Protein AF-A0A2Z6ML44-F1 (afdb_monomer)

Radius of gyration: 29.78 Å; Cα contacts (8 Å, |Δi|>4): 647; chains: 1; bounding box: 67×57×85 Å

InterPro domains:
  IPR026960 Reverse transcriptase zinc-binding domain [PF13966] (353-441)

Sequence (546 aa):
MPRPTVEELHFPSLSFAEGGSLVKSFSVVEVKAAIWDCDSYKSPGPDGVNFGFLKEFWEEMQVDIMRFITEFHMNGKLSKGINSTFITLIPISLVGSLYKILAKVLPNRLQLVIGSVISETQTTFVKNRQILDGILIANARKWISESVCTTTASVLVNGSPTEEFPMERGLRQDDPISPFMFLLAAEGLNVMMRAMVQANLYTEYNIGSENSTIVSHLQFADDTILLVVKSWANVHALRGVLSLFEKVYGLKVNFHKSMLVGVNISVSWLTEAAFVLGFQVGKVPFMYLGLPIGGDPCRLAFWEPIVSSIPTRFSRWKNCLFSFGGRLILLKSVLTSLPVYALSFFKAPSGGYSVRDAYSRLTALADGTTTGVPDLIWHKQVPLKVSVLAWRLLRNRLLTKDNLVARNIILPDASFCVGGCGEPKTVNHLFLSCPAFAPLWLLVCSWLHINAVASEVLQVHFTQFVACLGGSRTRGSFLQLFWLCCTSVIWHERNNRVFKAEGTTMQQMLEKVKLCMYWWMKAHYVHLGIHTHRWWSSPLVCLGID

pLDDT: mean 76.46, std 12.89, range [31.53, 95.12]

Organism: Trifolium subterraneum (NCBI:txid3900)

Solvent-accessible surface area (backbone atoms only — not comparable to full-atom values): 31861 Å² total; per-residue (Å²): 130,83,69,65,82,66,85,89,57,85,71,53,68,66,52,74,68,61,46,52,61,70,61,52,83,87,48,74,67,57,53,51,49,43,49,68,75,42,65,39,83,48,79,40,16,81,74,67,44,37,44,41,58,54,64,73,47,31,87,76,44,48,63,60,54,50,48,53,53,49,50,29,66,76,68,39,55,79,64,90,70,48,55,32,26,35,30,39,96,62,75,46,38,28,48,15,50,74,45,50,47,51,34,38,42,54,39,60,51,46,45,72,54,23,66,76,20,45,46,94,42,37,33,60,97,38,70,100,30,86,37,32,26,36,40,74,56,77,72,49,38,58,48,54,48,39,68,54,70,65,24,30,39,16,46,37,61,94,83,42,70,50,78,74,44,76,58,90,70,88,69,56,40,87,41,66,44,33,64,58,58,48,51,49,58,52,37,54,52,53,49,52,52,53,51,34,38,77,70,68,51,39,65,64,30,75,44,67,92,87,69,67,49,77,41,49,54,42,28,47,74,87,58,65,50,76,44,74,47,97,44,72,58,35,52,52,42,52,42,47,52,54,58,48,47,30,55,53,74,68,54,78,84,58,44,91,76,39,60,42,69,72,80,98,57,60,68,67,61,48,47,55,54,13,57,73,60,49,30,40,76,47,61,82,55,41,79,54,100,88,42,65,46,85,49,60,54,70,40,62,78,53,48,43,68,61,60,56,49,49,60,59,52,46,59,62,48,70,77,45,95,61,52,73,67,55,50,51,49,49,41,68,69,62,56,47,55,58,58,52,61,52,52,75,79,38,73,75,43,96,85,70,78,52,76,67,59,64,51,55,63,53,67,79,65,69,86,75,92,84,82,75,69,88,67,70,54,74,46,92,66,51,62,65,72,44,36,54,47,51,56,32,50,76,65,76,63,51,90,39,55,53,58,29,37,80,63,74,74,47,69,71,91,69,37,57,30,93,65,72,72,71,47,71,34,41,72,40,39,59,66,52,66,29,85,74,44,25,60,54,58,58,53,51,27,60,57,67,74,47,90,74,84,86,49,77,46,62,68,57,30,51,55,46,57,31,48,63,82,60,71,67,73,64,54,33,57,54,35,38,51,52,55,48,42,49,53,47,50,54,52,50,50,56,44,34,45,71,76,66,70,45,80,79,53,72,66,57,52,50,51,51,41,56,49,51,53,49,52,38,48,42,77,75,35,84,74,72,66,92,50,71,70,47,47,78,64,37,53,46,67,74,69,76,50,127

Foldseek 3Di:
DDFDDCPPFDFDDDDPVLLVQLLDQDDLVLLVVLLVPDDQPPQAWPVRHGSVVCNVCVVVCSVVLSVQSRCCSVPVADDPPQQEWEQEPPRATRHHPSLLSVLSSNVVSQLVQQQRTFDQFEADDHPPDRGDGGDDNPSCCSNVCNSFQVHKYFYQDVNDTADIDGDPDDDHHPRSVRLVVLSVLVSLLVSLQVVCVVVVQFDFDWDDDPDTDTDQKHHYRPQIDGGHDPDPSNLVSLLVSQVSSCSNSVDHDPQVPAEQEDDPDDPVSRVVSCVSNSHHHDYAQDDDPLATPPDDQADLVRCVSLVVVLVVVVVVCVVPPDDPVRVVVCCVPPSVVSVVVHVVPGDHHDPNDDPVVVVVVVVVPPDDDDDDQLVLLPAPLDDVSLSVLVNCLLVQNDVQVVNCVVVVNDDPVVQADLLNPRDGTGSLCLDDPPPSQNVLVVVVCVLQVFDFDGDSRPSVNLVRQLCRVHDDPVSSSVSSLLVSLSSVLSVVQSCCCVRVVDHDDSVVSNVSSLVVSLVSVCVPDVPLDDDPPCSSRHVCVSPVND

Nearest PDB structures (foldseek):
  8uw3-assembly1_A  TM=5.875E-01  e=1.210E-14  Homo sapiens
  8c8j-assembly1_A  TM=5.781E-01  e=9.036E-15  Homo sapiens
  8sxu-assembly1_A  TM=6.053E-01  e=1.621E-14  Homo sapiens
  8gh6-assembly1_A  TM=4.896E-01  e=9.217E-09  Bombyx mori
  8ibz-assembly1_C  TM=4.446E-01  e=3.076E-07  Bombyx mori

Secondary structure (DSSP, 8-state):
-PPPP-TTS------HHHHHHHTSPPPHHHHHHHHHTS-TTPPP-TT---HHHHHHTHHHHHHHHHHHHHHHHHH--PPTTTTEEEE-SS-BEEE-HHHHHHHHHHHHHHHHHGGGSS-TTB-SS-TT-SS------TTTHHHHHHHHHT-EEEEEETTEE---EE--SS--BT-TTHHHHHHHHHHHHHHHHHHHHHTTSS-PEEE-SSS-EEESEEEETTEEEE---S-HHHHHHHHHHHHHHHHHH-----TTT-EE--SS--HHHHHHHHHHHT-EE--SSEEETTEEESS-TTSHHHHHHHHHHHHHHHHHHHTS---HHHHHHHIIIIISHHHHHHHTT----TTS--HHHHHHHHHTT------SGGGTT--TTS-HHHHHHHHHHHTT-S--HHHHHTTTSS-GGG-B-TTSS-SB--HHIIIII-TTTTHHHHHHHHHTT------SSHHHHHHHHHHTT-SSHHHHHHHHHHHHHHHHHHHHHHHHHHHT-----HHHHHHHHHHHHHHHHHTT-TT--S-HHHHHH-TTGGGT--

Mean predicted aligned error: 16.2 Å

Structure (mmCIF, N/CA/C/O backbone):
data_AF-A0A2Z6ML44-F1
#
_entry.id   AF-A0A2Z6ML44-F1
#
loop_
_atom_site.group_PDB
_atom_site.id
_atom_site.type_symbol
_atom_site.label_atom_id
_atom_site.label_alt_id
_atom_site.label_comp_id
_atom_site.label_asym_id
_atom_site.label_entity_id
_atom_site.label_seq_id
_atom_site.pdbx_PDB_ins_code
_atom_site.Cartn_x
_atom_site.Cartn_y
_atom_site.Cartn_z
_atom_site.occupancy
_atom_site.B_iso_or_equiv
_atom_site.auth_seq_id
_atom_site.auth_comp_id
_atom_site.auth_asym_id
_atom_site.auth_atom_id
_atom_site.pdbx_PDB_model_num
ATOM 1 N N . MET A 1 1 ? -7.557 16.368 -26.517 1.00 46.31 1 MET A N 1
ATOM 2 C CA . MET A 1 1 ? -7.215 15.250 -27.426 1.00 46.31 1 MET A CA 1
ATOM 3 C C . MET A 1 1 ? -7.662 13.947 -26.783 1.00 46.31 1 MET A C 1
ATOM 5 O O . MET A 1 1 ? -7.615 13.887 -25.555 1.00 46.31 1 MET A O 1
ATOM 9 N N . PRO A 1 2 ? -8.105 12.946 -27.562 1.00 64.62 2 PRO A N 1
ATOM 10 C CA . PRO A 1 2 ? -8.351 11.602 -27.045 1.00 64.62 2 PRO A CA 1
ATOM 11 C C . PRO A 1 2 ? -7.059 10.977 -26.494 1.00 64.62 2 PRO A C 1
ATOM 13 O O . PRO A 1 2 ? -5.951 11.384 -26.851 1.00 64.62 2 PRO A O 1
ATOM 16 N N . ARG A 1 3 ? -7.212 10.000 -25.597 1.00 71.19 3 ARG A N 1
ATOM 17 C CA . ARG A 1 3 ? -6.108 9.190 -25.068 1.00 71.19 3 ARG A CA 1
ATOM 18 C C . ARG A 1 3 ? -5.586 8.260 -26.181 1.00 71.19 3 ARG A C 1
ATOM 20 O O . ARG A 1 3 ? -6.428 7.686 -26.870 1.00 71.19 3 ARG A O 1
ATOM 27 N N . PRO A 1 4 ? -4.261 8.094 -26.371 1.00 75.81 4 PRO A N 1
ATOM 28 C CA . PRO A 1 4 ? -3.739 7.157 -27.367 1.00 75.81 4 PRO A CA 1
ATOM 29 C C . PRO A 1 4 ? -4.141 5.716 -27.025 1.00 75.81 4 PRO A C 1
ATOM 31 O O . PRO A 1 4 ? -4.190 5.354 -25.846 1.00 75.81 4 PRO A O 1
ATOM 34 N N . THR A 1 5 ? -4.435 4.909 -28.042 1.00 71.94 5 THR A N 1
ATOM 35 C CA . THR A 1 5 ? -4.767 3.486 -27.899 1.00 71.94 5 THR A CA 1
ATOM 36 C C . THR A 1 5 ? -3.505 2.620 -27.826 1.00 71.94 5 THR A C 1
ATOM 38 O O . THR A 1 5 ? -2.404 3.065 -28.143 1.00 71.94 5 THR A O 1
ATOM 41 N N . VAL A 1 6 ? -3.668 1.377 -27.365 1.00 71.88 6 VAL A N 1
ATOM 42 C CA . VAL A 1 6 ? -2.603 0.354 -27.260 1.00 71.88 6 VAL A CA 1
ATOM 43 C C . VAL A 1 6 ? -2.939 -0.904 -28.067 1.00 71.88 6 VAL A C 1
ATOM 45 O O . VAL A 1 6 ? -2.425 -1.979 -27.793 1.00 71.88 6 VAL A O 1
ATOM 48 N N . GLU A 1 7 ? -3.843 -0.781 -29.038 1.00 67.38 7 GLU A N 1
ATOM 49 C CA . GLU A 1 7 ? -4.417 -1.911 -29.786 1.00 67.38 7 GLU A CA 1
ATOM 50 C C . GLU A 1 7 ? -3.404 -2.584 -30.728 1.00 67.38 7 GLU A C 1
ATOM 52 O O . GLU A 1 7 ? -3.534 -3.768 -31.017 1.00 67.38 7 GLU A O 1
ATOM 57 N N . GLU A 1 8 ? -2.361 -1.857 -31.138 1.00 71.25 8 GLU A N 1
ATOM 58 C CA . GLU A 1 8 ? -1.245 -2.362 -31.953 1.00 71.25 8 GLU A CA 1
ATOM 59 C C . GLU A 1 8 ? -0.110 -2.989 -31.113 1.00 71.25 8 GLU A C 1
ATOM 61 O O . GLU A 1 8 ? 0.879 -3.469 -31.664 1.00 71.25 8 GLU A O 1
ATOM 66 N N . LEU A 1 9 ? -0.217 -2.990 -29.776 1.00 75.62 9 LEU A N 1
ATOM 67 C CA . LEU A 1 9 ? 0.782 -3.593 -28.890 1.00 75.62 9 LEU A CA 1
ATOM 68 C C . LEU A 1 9 ? 0.409 -5.040 -28.539 1.00 75.62 9 LEU A C 1
ATOM 70 O O . LEU A 1 9 ? -0.684 -5.322 -28.047 1.00 75.62 9 LEU A O 1
ATOM 74 N N . HIS A 1 10 ? 1.352 -5.963 -28.729 1.00 73.56 10 HIS A N 1
ATOM 75 C CA . HIS A 1 10 ? 1.170 -7.371 -28.379 1.00 73.56 10 HIS A CA 1
ATOM 76 C C . HIS A 1 10 ? 1.369 -7.611 -26.875 1.00 73.56 10 HIS A C 1
ATOM 78 O O . HIS A 1 10 ? 2.494 -7.637 -26.377 1.00 73.56 10 HIS A O 1
ATOM 84 N N . PHE A 1 11 ? 0.264 -7.840 -26.165 1.00 74.06 11 PHE A N 1
ATOM 85 C CA . PHE A 1 11 ? 0.265 -8.299 -24.775 1.00 74.06 11 PHE A CA 1
ATOM 86 C C . PHE A 1 11 ? 0.219 -9.838 -24.704 1.00 74.06 11 PHE A C 1
ATOM 88 O O . PHE A 1 11 ? -0.464 -10.461 -25.525 1.00 74.06 11 PHE A O 1
ATOM 95 N N . PRO A 1 12 ? 0.880 -10.468 -23.714 1.00 69.06 12 PRO A N 1
ATOM 96 C CA . PRO A 1 12 ? 0.622 -11.861 -23.351 1.00 69.06 12 PRO A CA 1
ATOM 97 C C . PRO A 1 12 ? -0.865 -12.097 -23.026 1.00 69.06 12 PRO A C 1
ATOM 99 O O . PRO A 1 12 ? -1.583 -11.171 -22.650 1.00 69.06 12 PRO A O 1
ATOM 102 N N . SER A 1 13 ? -1.352 -13.334 -23.170 1.00 70.19 13 SER A N 1
ATOM 103 C CA . SER A 1 13 ? -2.768 -13.660 -22.938 1.00 70.19 13 SER A CA 1
ATOM 104 C C . SER A 1 13 ? -2.953 -15.023 -22.274 1.00 70.19 13 SER A C 1
ATOM 106 O O . SER A 1 13 ? -2.229 -15.968 -22.576 1.00 70.19 13 SER A O 1
ATOM 108 N N . LEU A 1 14 ? -3.932 -15.113 -21.366 1.00 71.06 14 LEU A N 1
ATOM 109 C CA . LEU A 1 14 ? -4.300 -16.367 -20.704 1.00 71.06 14 LEU A CA 1
ATOM 110 C C . LEU A 1 14 ? -4.886 -17.374 -21.695 1.00 71.06 14 LEU A C 1
ATOM 112 O O . LEU A 1 14 ? -5.667 -17.009 -22.578 1.00 71.06 14 LEU A O 1
ATOM 116 N N . SER A 1 15 ? -4.629 -18.660 -21.460 1.00 78.56 15 SER A N 1
ATOM 117 C CA . SER A 1 15 ? -5.375 -19.727 -22.122 1.00 78.56 15 SER A CA 1
ATOM 118 C C . SER A 1 15 ? -6.857 -19.715 -21.718 1.00 78.56 15 SER A C 1
ATOM 120 O O . SER A 1 15 ? -7.248 -19.240 -20.646 1.00 78.56 15 SER A O 1
ATOM 122 N N . PHE A 1 16 ? -7.707 -20.320 -22.552 1.00 76.19 16 PHE A N 1
ATOM 123 C CA . PHE A 1 16 ? -9.136 -20.475 -22.258 1.00 76.19 16 PHE A CA 1
ATOM 124 C C . PHE A 1 16 ? -9.394 -21.213 -20.928 1.00 76.19 16 PHE A C 1
ATOM 126 O O . PHE A 1 16 ? -10.329 -20.876 -20.200 1.00 76.19 16 PHE A O 1
ATOM 133 N N . ALA A 1 17 ? -8.543 -22.183 -20.574 1.00 79.81 17 ALA A N 1
ATOM 134 C CA . ALA A 1 17 ? -8.653 -22.946 -19.332 1.00 79.81 17 ALA A CA 1
ATOM 135 C C . ALA A 1 17 ? -8.329 -22.094 -18.089 1.00 79.81 17 ALA A C 1
ATOM 137 O O . ALA A 1 17 ? -9.082 -22.114 -17.110 1.00 79.81 17 ALA A O 1
ATOM 138 N N . GLU A 1 18 ? -7.254 -21.301 -18.139 1.00 78.06 18 GLU A N 1
ATOM 139 C CA . GLU A 1 18 ? -6.884 -20.360 -17.073 1.00 78.06 18 GLU A CA 1
ATOM 140 C C . GLU A 1 18 ? -7.950 -19.277 -16.906 1.00 78.06 18 GLU A C 1
ATOM 142 O O . GLU A 1 18 ? -8.438 -19.055 -15.795 1.00 78.06 18 GLU A O 1
ATOM 147 N N . GLY A 1 19 ? -8.400 -18.676 -18.012 1.00 76.00 19 GLY A N 1
ATOM 148 C CA . GLY A 1 19 ? -9.502 -17.719 -18.007 1.00 76.00 19 GLY A CA 1
ATOM 149 C C . GLY A 1 19 ? -10.785 -18.313 -17.421 1.00 76.00 19 GLY A C 1
ATOM 150 O O . GLY A 1 19 ? -11.456 -17.658 -16.621 1.00 76.00 19 GLY A O 1
ATOM 151 N N . GLY A 1 20 ? -11.133 -19.552 -17.776 1.00 79.31 20 GLY A N 1
ATOM 152 C CA . GLY A 1 20 ? -12.296 -20.255 -17.231 1.00 79.31 20 GLY A CA 1
ATOM 153 C C . GLY A 1 20 ? -12.182 -20.537 -15.729 1.00 79.31 20 GLY A C 1
ATOM 154 O O . GLY A 1 20 ? -13.188 -20.518 -15.020 1.00 79.31 20 GLY A O 1
ATOM 155 N N . SER A 1 21 ? -10.965 -20.740 -15.211 1.00 81.62 21 SER A N 1
ATOM 156 C CA . SER A 1 21 ? -10.732 -20.957 -13.777 1.00 81.62 21 SER A CA 1
ATOM 157 C C . SER A 1 21 ? -11.108 -19.741 -12.920 1.00 81.62 21 SER A C 1
ATOM 159 O O . SER A 1 21 ? -11.687 -19.914 -11.846 1.00 81.62 21 SER A O 1
ATOM 161 N N . LEU A 1 22 ? -10.880 -18.521 -13.426 1.00 78.31 22 LEU A N 1
ATOM 162 C CA . LEU A 1 22 ? -11.156 -17.272 -12.709 1.00 78.31 22 LEU A CA 1
ATOM 163 C C . LEU A 1 22 ? -12.649 -17.042 -12.430 1.00 78.31 22 LEU A C 1
ATOM 165 O O . LEU A 1 22 ? -12.978 -16.420 -11.420 1.00 78.31 22 LEU A O 1
ATOM 169 N N . VAL A 1 23 ? -13.543 -17.540 -13.295 1.00 83.25 23 VAL A N 1
ATOM 170 C CA . VAL A 1 23 ? -14.998 -17.257 -13.255 1.00 83.25 23 VAL A CA 1
ATOM 171 C C . VAL A 1 23 ? -15.809 -18.349 -12.551 1.00 83.25 23 VAL A C 1
ATOM 173 O O . VAL A 1 23 ? -17.017 -18.202 -12.381 1.00 83.25 23 VAL A O 1
ATOM 176 N N . LYS A 1 24 ? -15.185 -19.446 -12.102 1.00 87.44 24 LYS A N 1
ATOM 177 C CA . LYS A 1 24 ? -15.887 -20.516 -11.365 1.00 87.44 24 LYS A CA 1
ATOM 178 C C . LYS A 1 24 ? -16.628 -19.955 -10.144 1.00 87.44 24 LYS A C 1
ATOM 180 O O . LYS A 1 24 ? -16.192 -18.966 -9.563 1.00 87.44 24 LYS A O 1
ATOM 185 N N . SER A 1 25 ? -17.725 -20.568 -9.712 1.00 89.94 25 SER A N 1
ATOM 186 C CA . SER A 1 25 ? -18.381 -20.165 -8.459 1.00 89.94 25 SER A CA 1
ATOM 187 C C . SER A 1 25 ? -17.394 -20.224 -7.283 1.00 89.94 25 SER A C 1
ATOM 189 O O . SER A 1 25 ? -16.480 -21.052 -7.273 1.00 89.94 25 SER A O 1
ATOM 191 N N . PHE A 1 26 ? -17.522 -19.312 -6.320 1.00 91.81 26 PHE A N 1
ATOM 192 C CA . PHE A 1 26 ? -16.652 -19.288 -5.140 1.00 91.81 26 PHE A CA 1
ATOM 193 C C . PHE A 1 26 ? -17.007 -20.431 -4.190 1.00 91.81 26 PHE A C 1
ATOM 195 O O . PHE A 1 26 ? -18.183 -20.696 -3.946 1.00 91.81 26 PHE A O 1
ATOM 202 N N . SER A 1 27 ? -15.995 -21.115 -3.652 1.00 93.69 27 SER A N 1
ATOM 203 C CA . SER A 1 27 ? -16.214 -22.205 -2.693 1.00 93.69 27 SER A CA 1
ATOM 204 C C . SER A 1 27 ? -16.101 -21.719 -1.247 1.00 93.69 27 SER A C 1
ATOM 206 O O . SER A 1 27 ? -15.325 -20.813 -0.947 1.00 93.69 27 SER A O 1
ATOM 208 N N . VAL A 1 28 ? -16.819 -22.370 -0.327 1.00 93.94 28 VAL A N 1
ATOM 209 C CA . VAL A 1 28 ? -16.732 -22.073 1.117 1.00 93.94 28 VAL A CA 1
ATOM 210 C C . VAL A 1 28 ? -15.289 -22.199 1.620 1.00 93.94 28 VAL A C 1
ATOM 212 O O . VAL A 1 28 ? -14.821 -21.360 2.383 1.00 93.94 28 VAL A O 1
ATOM 215 N N . VAL A 1 29 ? -14.555 -23.208 1.136 1.00 93.75 29 VAL A N 1
ATOM 216 C CA . VAL A 1 29 ? -13.147 -23.463 1.490 1.00 93.75 29 VAL A CA 1
ATOM 217 C C . VAL A 1 29 ? -12.237 -22.316 1.041 1.00 93.75 29 VAL A C 1
ATOM 219 O O . VAL A 1 29 ? -11.403 -21.854 1.814 1.00 93.75 29 VAL A O 1
ATOM 222 N N . GLU A 1 30 ? -12.419 -21.824 -0.185 1.00 93.31 30 GLU A N 1
ATOM 223 C CA . GLU A 1 30 ? -11.669 -20.691 -0.740 1.00 93.31 30 GLU A CA 1
ATOM 224 C C . GLU A 1 30 ? -11.904 -19.398 0.057 1.00 93.31 30 GLU A C 1
ATOM 226 O O . GLU A 1 30 ? -10.954 -18.694 0.409 1.00 93.31 30 GLU A O 1
ATOM 231 N N . VAL A 1 31 ? -13.167 -19.107 0.382 1.00 93.81 31 VAL A N 1
ATOM 232 C CA . VAL A 1 31 ? -13.557 -17.920 1.156 1.00 93.81 31 VAL A CA 1
ATOM 233 C C . VAL A 1 31 ? -13.043 -18.009 2.598 1.00 93.81 31 VAL A C 1
ATOM 235 O O . VAL A 1 31 ? -12.459 -17.046 3.101 1.00 93.81 31 VAL A O 1
ATOM 238 N N . LYS A 1 32 ? -13.168 -19.178 3.244 1.00 93.94 32 LYS A N 1
ATOM 239 C CA . LYS A 1 32 ? -12.626 -19.431 4.590 1.00 93.94 32 LYS A CA 1
ATOM 240 C C . LYS A 1 32 ? -11.101 -19.280 4.604 1.00 93.94 32 LYS A C 1
ATOM 242 O O . LYS A 1 32 ? -10.566 -18.603 5.477 1.00 93.94 32 LYS A O 1
ATOM 247 N N . ALA A 1 33 ? -10.394 -19.807 3.602 1.00 92.56 33 ALA A N 1
ATOM 248 C CA . ALA A 1 33 ? -8.944 -19.640 3.476 1.00 92.56 33 ALA A CA 1
ATOM 249 C C . ALA A 1 33 ? -8.531 -18.161 3.336 1.00 92.56 33 ALA A C 1
ATOM 251 O O . ALA A 1 33 ? -7.593 -17.722 4.002 1.00 92.56 33 ALA A O 1
ATOM 252 N N . ALA A 1 34 ? -9.258 -17.371 2.537 1.00 90.12 34 ALA A N 1
ATOM 253 C CA . ALA A 1 34 ? -9.015 -15.935 2.395 1.00 90.12 34 ALA A CA 1
ATOM 254 C C . ALA A 1 34 ? -9.186 -15.160 3.717 1.00 90.12 34 ALA A C 1
ATOM 256 O O . ALA A 1 34 ? -8.399 -14.258 3.996 1.00 90.12 34 ALA A O 1
ATOM 257 N N . ILE A 1 35 ? -10.167 -15.535 4.546 1.00 91.25 35 ILE A N 1
ATOM 258 C CA . ILE A 1 35 ? -10.383 -14.965 5.887 1.00 91.25 35 ILE A CA 1
ATOM 259 C C . ILE A 1 35 ? -9.273 -15.382 6.857 1.00 91.25 35 ILE A C 1
ATOM 261 O O . ILE A 1 35 ? -8.778 -14.551 7.621 1.00 91.25 35 ILE A O 1
ATOM 265 N N . TRP A 1 36 ? -8.855 -16.651 6.837 1.00 92.44 36 TRP A N 1
ATOM 266 C CA . TRP A 1 36 ? -7.823 -17.160 7.744 1.00 92.44 36 TRP A CA 1
ATOM 267 C C . TRP A 1 36 ? -6.435 -16.560 7.478 1.00 92.44 36 TRP A C 1
ATOM 269 O O . TRP A 1 36 ? -5.737 -16.249 8.446 1.00 92.44 36 TRP A O 1
ATOM 279 N N . ASP A 1 37 ? -6.092 -16.306 6.210 1.00 87.69 37 ASP A N 1
ATOM 280 C CA . ASP A 1 37 ? -4.857 -15.631 5.768 1.00 87.69 37 ASP A CA 1
ATOM 281 C C . ASP A 1 37 ? -4.784 -14.140 6.176 1.00 87.69 37 ASP A C 1
ATOM 283 O O . ASP A 1 37 ? -3.717 -13.526 6.195 1.00 87.69 37 ASP A O 1
ATOM 287 N N . CYS A 1 38 ? -5.911 -13.521 6.542 1.00 84.75 38 CYS A N 1
ATOM 288 C CA . CYS A 1 38 ? -5.929 -12.158 7.066 1.00 84.75 38 CYS A CA 1
ATOM 289 C C . CYS A 1 38 ? -5.607 -12.114 8.569 1.00 84.75 38 CYS A C 1
ATOM 291 O O . CYS A 1 38 ? -6.207 -12.833 9.362 1.00 84.75 38 CYS A O 1
ATOM 293 N N . ASP A 1 39 ? -4.721 -11.207 8.995 1.00 84.62 39 ASP A N 1
ATOM 294 C CA . ASP A 1 39 ? -4.490 -10.930 10.423 1.00 84.62 39 ASP A CA 1
ATOM 295 C C . ASP A 1 39 ? -5.796 -10.487 11.117 1.00 84.62 39 ASP A C 1
ATOM 297 O O . ASP A 1 39 ? -6.490 -9.566 10.668 1.00 84.62 39 ASP A O 1
ATOM 301 N N . SER A 1 40 ? -6.118 -11.173 12.217 1.00 85.12 40 SER A N 1
ATOM 302 C CA . SER A 1 40 ? -7.332 -11.006 13.017 1.00 85.12 40 SER A CA 1
ATOM 303 C C . SER A 1 40 ? -7.509 -9.589 13.582 1.00 85.12 40 SER A C 1
ATOM 305 O O . SER A 1 40 ? -8.640 -9.126 13.727 1.00 85.12 40 SER A O 1
ATOM 307 N N . TYR A 1 41 ? -6.412 -8.882 13.867 1.00 81.06 41 TYR A N 1
ATOM 308 C CA . TYR A 1 41 ? -6.408 -7.578 14.539 1.00 81.06 41 TYR A CA 1
ATOM 309 C C . TYR A 1 41 ? -6.262 -6.387 13.580 1.00 81.06 41 TYR A C 1
ATOM 311 O O . TYR A 1 41 ? -6.043 -5.257 14.025 1.00 81.06 41 TYR A O 1
ATOM 319 N N . LYS A 1 42 ? -6.408 -6.599 12.262 1.00 76.94 42 LYS A N 1
ATOM 320 C CA . LYS A 1 42 ? -6.466 -5.494 11.292 1.00 76.94 42 LYS A CA 1
ATOM 321 C C . LYS A 1 42 ? -7.591 -4.516 11.634 1.00 76.94 42 LYS A C 1
ATOM 323 O O . LYS A 1 42 ? -8.710 -4.920 11.948 1.00 76.94 42 LYS A O 1
ATOM 328 N N . SER A 1 43 ? -7.295 -3.224 11.497 1.00 77.75 43 SER A N 1
ATOM 329 C CA . SER A 1 43 ? -8.250 -2.137 11.722 1.00 77.75 43 SER A CA 1
ATOM 330 C C . SER A 1 43 ? -9.553 -2.348 10.928 1.00 77.75 43 SER A C 1
ATOM 332 O O . SER A 1 43 ? -9.490 -2.624 9.718 1.00 77.75 43 SER A O 1
ATOM 334 N N . PRO A 1 44 ? -10.727 -2.209 11.572 1.00 81.62 44 PRO A N 1
ATOM 335 C CA . PRO A 1 44 ? -12.018 -2.368 10.912 1.00 81.62 44 PRO A CA 1
ATOM 336 C C . PRO A 1 44 ? -12.277 -1.257 9.886 1.00 81.62 44 PRO A C 1
ATOM 338 O O . PRO A 1 44 ? -11.616 -0.216 9.902 1.00 81.62 44 PRO A O 1
ATOM 341 N N . GLY A 1 45 ? -13.220 -1.503 8.976 1.00 82.12 45 GLY A N 1
ATOM 342 C CA . GLY A 1 45 ? -13.733 -0.493 8.048 1.00 82.12 45 GLY A CA 1
ATOM 343 C C . GLY A 1 45 ? -14.901 0.309 8.636 1.00 82.12 45 GLY A C 1
ATOM 344 O O . GLY A 1 45 ? -15.076 0.332 9.858 1.00 82.12 45 GLY A O 1
ATOM 345 N N . PRO A 1 46 ? -15.730 0.935 7.778 1.00 79.69 46 PRO A N 1
ATOM 346 C CA . PRO A 1 46 ? -16.942 1.647 8.197 1.00 79.69 46 PRO A CA 1
ATOM 347 C C . PRO A 1 46 ? -17.967 0.783 8.942 1.00 79.69 46 PRO A C 1
ATOM 349 O O . PRO A 1 46 ? -18.762 1.303 9.719 1.00 79.69 46 PRO A O 1
ATOM 352 N N . ASP A 1 47 ? -17.916 -0.532 8.742 1.00 81.88 47 ASP A N 1
ATOM 353 C CA . ASP A 1 47 ? -18.753 -1.540 9.392 1.00 81.88 47 ASP A CA 1
ATOM 354 C C . ASP A 1 47 ? -18.304 -1.917 10.815 1.00 81.88 47 ASP A C 1
ATOM 356 O O . ASP A 1 47 ? -19.029 -2.608 11.525 1.00 81.88 47 ASP A O 1
ATOM 360 N N . GLY A 1 48 ? -17.119 -1.486 11.260 1.00 81.19 48 GLY A N 1
ATOM 361 C CA . GLY A 1 48 ? -16.627 -1.747 12.618 1.00 81.19 48 GLY A CA 1
ATOM 362 C C . GLY A 1 48 ? -16.142 -3.181 12.886 1.00 81.19 48 GLY A C 1
ATOM 363 O O . GLY A 1 48 ? -15.615 -3.439 13.969 1.00 81.19 48 GLY A O 1
ATOM 364 N N . VAL A 1 49 ? -16.248 -4.091 11.912 1.00 83.50 49 VAL A N 1
ATOM 365 C CA . VAL A 1 49 ? -15.905 -5.518 12.048 1.00 83.50 49 VAL A CA 1
ATOM 366 C C . VAL A 1 49 ? -14.443 -5.789 11.664 1.00 83.50 49 VAL A C 1
ATOM 368 O O . VAL A 1 49 ? -13.919 -5.246 10.687 1.00 83.50 49 VAL A O 1
ATOM 371 N N . ASN A 1 50 ? -13.768 -6.647 12.437 1.00 86.88 50 ASN A N 1
ATOM 372 C CA . ASN A 1 50 ? -12.413 -7.136 12.158 1.00 86.88 50 ASN A CA 1
ATOM 373 C C . ASN A 1 50 ? -12.416 -8.637 11.806 1.00 86.88 50 ASN A C 1
ATOM 375 O O . ASN A 1 50 ? -13.417 -9.332 11.972 1.00 86.88 50 ASN A O 1
ATOM 379 N N . PHE A 1 51 ? -11.283 -9.152 11.323 1.00 86.88 51 PHE A N 1
ATOM 380 C CA . PHE A 1 51 ? -11.173 -10.564 10.945 1.00 86.88 51 PHE A CA 1
ATOM 381 C C . PHE A 1 51 ? -11.149 -11.526 12.140 1.00 86.88 51 PHE A C 1
ATOM 383 O O . PHE A 1 51 ? -11.460 -12.695 11.954 1.00 86.88 51 PHE A O 1
ATOM 390 N N . GLY A 1 52 ? -10.808 -11.071 13.350 1.00 87.56 52 GLY A N 1
ATOM 391 C CA . GLY A 1 52 ? -10.924 -11.883 14.565 1.00 87.56 52 GLY A CA 1
ATOM 392 C C . GLY A 1 52 ? -12.369 -12.299 14.821 1.00 87.56 52 GLY A C 1
ATOM 393 O O . GLY A 1 52 ? -12.646 -13.490 14.911 1.00 87.56 52 GLY A O 1
ATOM 394 N N . PHE A 1 53 ? -13.287 -11.330 14.797 1.00 89.19 53 PHE A N 1
ATOM 395 C CA . PHE A 1 53 ? -14.728 -11.560 14.916 1.00 89.19 53 PHE A CA 1
ATOM 396 C C . PHE A 1 53 ? -15.246 -12.534 13.844 1.00 89.19 53 PHE A C 1
ATOM 398 O O . PHE A 1 53 ? -15.916 -13.508 14.165 1.00 89.19 53 PHE A O 1
ATOM 405 N N . LEU A 1 54 ? -14.866 -12.335 12.575 1.00 89.88 54 LEU A N 1
ATOM 406 C CA . LEU A 1 54 ? -15.285 -13.217 11.473 1.00 89.88 54 LEU A CA 1
ATOM 407 C C . LEU A 1 54 ? -14.762 -14.660 11.587 1.00 89.88 54 LEU A C 1
ATOM 409 O O . LEU A 1 54 ? -15.369 -15.563 11.019 1.00 89.88 54 LEU A O 1
ATOM 413 N N . LYS A 1 55 ? -13.626 -14.880 12.262 1.00 92.25 55 LYS A N 1
ATOM 414 C CA . LYS A 1 55 ? -13.079 -16.223 12.522 1.00 92.25 55 LYS A CA 1
ATOM 415 C C . LYS A 1 55 ? -13.741 -16.890 13.723 1.00 92.25 55 LYS A C 1
ATOM 417 O O . LYS A 1 55 ? -13.908 -18.103 13.708 1.00 92.25 55 LYS A O 1
ATOM 422 N N . GLU A 1 56 ? -14.075 -16.103 14.744 1.00 91.38 56 GLU A N 1
ATOM 423 C CA . GLU A 1 56 ? -14.739 -16.552 15.971 1.00 91.38 56 GLU A CA 1
ATOM 424 C C . GLU A 1 56 ? -16.186 -16.984 15.693 1.00 91.38 56 GLU A C 1
ATOM 426 O O . GLU A 1 56 ? -16.559 -18.097 16.045 1.00 91.38 56 GLU A O 1
ATOM 431 N N . PHE A 1 57 ? -16.947 -16.165 14.960 1.00 91.31 57 PHE A N 1
ATOM 432 C CA . PHE A 1 57 ? -18.353 -16.406 14.600 1.00 91.31 57 PHE A CA 1
ATOM 433 C C . PHE A 1 57 ? -18.520 -16.939 13.166 1.00 91.31 57 PHE A C 1
ATOM 435 O O . PHE A 1 57 ? -19.485 -16.623 12.464 1.00 91.31 57 PHE A O 1
ATOM 442 N N . TRP A 1 58 ? -17.534 -17.695 12.666 1.00 92.75 58 TRP A N 1
ATOM 443 C CA . TRP A 1 58 ? -17.564 -18.181 11.283 1.00 92.75 58 TRP A CA 1
ATOM 444 C C . TRP A 1 58 ? -18.741 -19.129 11.031 1.00 92.75 58 TRP A C 1
ATOM 446 O O . TRP A 1 58 ? -19.358 -19.056 9.969 1.00 92.75 58 TRP A O 1
ATOM 456 N N . GLU A 1 59 ? -19.048 -20.025 11.971 1.00 93.50 59 GLU A N 1
ATOM 457 C CA . GLU A 1 59 ? -20.051 -21.066 11.735 1.00 93.50 59 GLU A CA 1
ATOM 458 C C . GLU A 1 59 ? -21.468 -20.477 11.606 1.00 93.50 59 GLU A C 1
ATOM 460 O O . GLU A 1 59 ? -22.258 -20.964 10.794 1.00 93.50 59 GLU A O 1
ATOM 465 N N . GLU A 1 60 ? -21.743 -19.372 12.304 1.00 91.25 60 GLU A N 1
ATOM 466 C CA . GLU A 1 60 ? -22.954 -18.560 12.186 1.00 91.25 60 GLU A CA 1
ATOM 467 C C . GLU A 1 60 ? -22.949 -17.677 10.926 1.00 91.25 60 GLU A C 1
ATOM 469 O O . GLU A 1 60 ? -23.947 -17.606 10.211 1.00 91.25 60 GLU A O 1
ATOM 474 N N . MET A 1 61 ? -21.831 -17.002 10.626 1.00 90.69 61 MET A N 1
ATOM 475 C CA . MET A 1 61 ? -21.774 -15.987 9.561 1.00 90.69 61 MET A CA 1
ATOM 476 C C . MET A 1 61 ? -21.529 -16.540 8.150 1.00 90.69 61 MET A C 1
ATOM 478 O O . MET A 1 61 ? -21.786 -15.839 7.166 1.00 90.69 61 MET A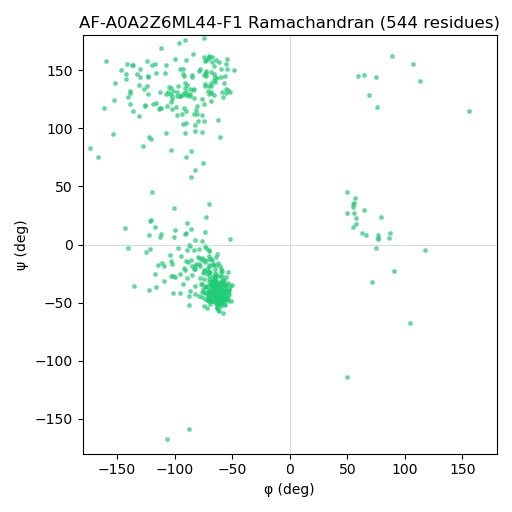 O 1
ATOM 482 N N . GLN A 1 62 ? -21.026 -17.771 8.008 1.00 92.94 62 GLN A N 1
ATOM 483 C CA . GLN A 1 62 ? -20.620 -18.323 6.708 1.00 92.94 62 GLN A CA 1
ATOM 484 C C . GLN A 1 62 ? -21.744 -18.330 5.667 1.00 92.94 62 GLN A C 1
ATOM 486 O O . GLN A 1 62 ? -21.483 -18.085 4.491 1.00 92.94 62 GLN A O 1
ATOM 491 N N . VAL A 1 63 ? -22.994 -18.556 6.084 1.00 93.12 63 VAL A N 1
ATOM 492 C CA . VAL A 1 63 ? -24.152 -18.594 5.178 1.00 93.12 63 VAL A CA 1
ATOM 493 C C . VAL A 1 63 ? -24.402 -17.218 4.553 1.00 93.12 63 VAL A C 1
ATOM 495 O O . VAL A 1 63 ? -24.545 -17.111 3.335 1.00 93.12 63 VAL A O 1
ATOM 498 N N . ASP A 1 64 ? -24.388 -16.154 5.359 1.00 91.94 64 ASP A N 1
ATOM 499 C CA . ASP A 1 64 ? -24.601 -14.784 4.882 1.00 91.94 64 ASP A CA 1
ATOM 500 C C . ASP A 1 64 ? -23.420 -14.272 4.042 1.00 91.94 64 ASP A C 1
ATOM 502 O O . ASP A 1 64 ? -23.630 -13.640 3.004 1.00 91.94 64 ASP A O 1
ATOM 506 N N . ILE A 1 65 ? -22.181 -14.596 4.437 1.00 92.69 65 ILE A N 1
ATOM 507 C CA . ILE A 1 65 ? -20.965 -14.255 3.678 1.00 92.69 65 ILE A CA 1
ATOM 508 C C . ILE A 1 65 ? -20.981 -14.941 2.304 1.00 92.69 65 ILE A C 1
ATOM 510 O O . ILE A 1 65 ? -20.717 -14.299 1.284 1.00 92.69 65 ILE A O 1
ATOM 514 N N . MET A 1 66 ? -21.330 -16.230 2.251 1.00 94.38 66 MET A N 1
ATOM 515 C CA . MET A 1 66 ? -21.430 -16.970 0.992 1.00 94.38 66 MET A CA 1
ATOM 516 C C . MET A 1 66 ? -22.603 -16.496 0.130 1.00 94.38 66 MET A C 1
ATOM 518 O O . MET A 1 66 ? -22.450 -16.434 -1.091 1.00 94.38 66 MET A O 1
ATOM 522 N N . ARG A 1 67 ? -23.738 -16.094 0.725 1.00 91.88 67 ARG A N 1
ATOM 523 C CA . ARG A 1 67 ? -24.847 -15.454 -0.004 1.00 91.88 67 ARG A CA 1
ATOM 524 C C . ARG A 1 67 ? -24.382 -14.162 -0.679 1.00 91.88 67 ARG A C 1
ATOM 526 O O . ARG A 1 67 ? -24.555 -14.036 -1.887 1.00 91.88 67 ARG A O 1
ATOM 533 N N . PHE A 1 68 ? -23.712 -13.267 0.054 1.00 92.19 68 PHE A N 1
ATOM 534 C CA . PHE A 1 68 ? -23.136 -12.028 -0.491 1.00 92.19 68 PHE A CA 1
ATOM 535 C C . PHE A 1 68 ? -22.162 -12.290 -1.656 1.00 92.19 68 PHE A C 1
ATOM 537 O O . PHE A 1 68 ? -22.274 -11.675 -2.716 1.00 92.19 68 PHE A O 1
ATOM 544 N N . ILE A 1 69 ? -21.230 -13.234 -1.493 1.00 90.88 69 ILE A N 1
ATOM 545 C CA . ILE A 1 69 ? -20.238 -13.561 -2.529 1.00 90.88 69 ILE A CA 1
ATOM 546 C C . ILE A 1 69 ? -20.892 -14.202 -3.765 1.00 90.88 69 ILE A C 1
ATOM 548 O O . ILE A 1 69 ? -20.472 -13.936 -4.891 1.00 90.88 69 ILE A O 1
ATOM 552 N N . THR A 1 70 ? -21.939 -15.009 -3.577 1.00 91.31 70 THR A N 1
ATOM 553 C CA . THR A 1 70 ? -22.698 -15.632 -4.675 1.00 91.31 70 THR A CA 1
ATOM 554 C C . THR A 1 70 ? -23.529 -14.596 -5.433 1.00 91.31 70 THR A C 1
ATOM 556 O O . THR A 1 70 ? -23.521 -14.574 -6.661 1.00 91.31 70 THR A O 1
ATOM 559 N N . GLU A 1 71 ? -24.184 -13.679 -4.721 1.00 89.94 71 GLU A N 1
ATOM 560 C CA . GLU A 1 71 ? -24.930 -12.570 -5.319 1.00 89.94 71 GLU A CA 1
ATOM 561 C C . GLU A 1 71 ? -24.006 -11.650 -6.135 1.00 89.94 71 GLU A C 1
ATOM 563 O O . GLU A 1 71 ? -24.324 -11.304 -7.276 1.00 89.94 71 GLU A O 1
ATOM 568 N N . PHE A 1 72 ? -22.817 -11.331 -5.610 1.00 89.62 72 PHE A N 1
ATOM 569 C CA . PHE A 1 72 ? -21.791 -10.602 -6.357 1.00 89.62 72 PHE A CA 1
ATOM 570 C C . PHE A 1 72 ? -21.282 -11.387 -7.577 1.00 89.62 72 PHE A C 1
ATOM 572 O O . PHE A 1 72 ? -21.115 -10.800 -8.645 1.00 89.62 72 PHE A O 1
ATOM 579 N N . HIS A 1 73 ? -21.059 -12.702 -7.463 1.00 89.62 73 HIS A N 1
ATOM 580 C CA . HIS A 1 73 ? -20.634 -13.554 -8.584 1.00 89.62 73 HIS A CA 1
ATOM 581 C C . HIS A 1 73 ? -21.624 -13.477 -9.754 1.00 89.62 73 HIS A C 1
ATOM 583 O O . HIS A 1 73 ? -21.224 -13.145 -10.873 1.00 89.62 73 HIS A O 1
ATOM 589 N N . MET A 1 74 ? -22.915 -13.685 -9.473 1.00 87.00 74 MET A N 1
ATOM 590 C CA . MET A 1 74 ? -23.988 -13.694 -10.473 1.00 87.00 74 MET A CA 1
ATOM 591 C C . MET A 1 74 ? -24.244 -12.297 -11.059 1.00 87.00 74 MET A C 1
ATOM 593 O O . MET A 1 74 ? -24.247 -12.103 -12.278 1.00 87.00 74 MET A O 1
ATOM 597 N N . ASN A 1 75 ? -24.429 -11.292 -10.198 1.00 87.50 75 ASN A N 1
ATOM 598 C CA . ASN A 1 75 ? -24.854 -9.959 -10.628 1.00 87.50 75 ASN A CA 1
ATOM 599 C C . ASN A 1 75 ? -23.687 -9.075 -11.073 1.00 87.50 75 ASN A C 1
ATOM 601 O O . ASN A 1 75 ? -23.875 -8.182 -11.903 1.00 87.50 75 ASN A O 1
ATOM 605 N N . GLY A 1 76 ? -22.480 -9.327 -10.564 1.00 83.00 76 GLY A N 1
ATOM 606 C CA . GLY A 1 76 ? -21.301 -8.477 -10.721 1.00 83.00 76 GLY A CA 1
ATOM 607 C C . GLY A 1 76 ? -21.526 -7.047 -10.242 1.00 83.00 76 GLY A C 1
ATOM 608 O O . GLY A 1 76 ? -21.039 -6.128 -10.893 1.00 83.00 76 GLY A O 1
ATOM 609 N N . LYS A 1 77 ? -22.317 -6.881 -9.174 1.00 84.94 77 LYS A N 1
ATOM 610 C CA . LYS A 1 77 ? -22.685 -5.598 -8.569 1.00 84.94 77 LYS A CA 1
ATOM 611 C C . LYS A 1 77 ? -22.519 -5.628 -7.054 1.00 84.94 77 LYS A C 1
ATOM 613 O O . LYS A 1 77 ? -22.755 -6.669 -6.444 1.00 84.94 77 LYS A O 1
ATOM 618 N N . LEU A 1 78 ? -22.144 -4.498 -6.459 1.00 85.88 78 LEU A N 1
ATOM 619 C CA . LEU A 1 78 ? -22.032 -4.327 -5.009 1.00 85.88 78 LEU A CA 1
ATOM 620 C C . LEU A 1 78 ? -23.226 -3.544 -4.455 1.00 85.88 78 LEU A C 1
ATOM 622 O O . LEU A 1 78 ? -23.611 -2.502 -4.984 1.00 85.88 78 LEU A O 1
ATOM 626 N N . SER A 1 79 ? -23.790 -4.016 -3.344 1.00 81.19 79 SER A N 1
ATOM 627 C CA . SER A 1 79 ? -24.846 -3.291 -2.635 1.00 81.19 79 SER A CA 1
ATOM 628 C C . SER A 1 79 ? -24.312 -1.975 -2.058 1.00 81.19 79 SER A C 1
ATOM 630 O O . SER A 1 79 ? -23.178 -1.898 -1.570 1.00 81.19 79 SER A O 1
ATOM 632 N N . LYS A 1 80 ? -25.139 -0.922 -2.108 1.00 75.50 80 LYS A N 1
ATOM 633 C CA . LYS A 1 80 ? -24.759 0.439 -1.700 1.00 75.50 80 LYS A CA 1
ATOM 634 C C . LYS A 1 80 ? -24.197 0.455 -0.271 1.00 75.50 80 LYS A C 1
ATOM 636 O O . LYS A 1 80 ? -24.781 -0.130 0.634 1.00 75.50 80 LYS A O 1
ATOM 641 N N . GLY A 1 81 ? -23.068 1.137 -0.081 1.00 73.62 81 GLY A N 1
ATOM 642 C CA . GLY A 1 81 ? -22.368 1.249 1.205 1.00 73.62 81 GLY A CA 1
ATOM 643 C C . GLY A 1 81 ? -21.309 0.170 1.468 1.00 73.62 81 GLY A C 1
ATOM 644 O O . GLY A 1 81 ? -20.367 0.441 2.205 1.00 73.62 81 GLY A O 1
ATOM 645 N N . ILE A 1 82 ? -21.366 -1.006 0.821 1.00 79.62 82 ILE A N 1
ATOM 646 C CA . ILE A 1 82 ? -20.347 -2.065 1.011 1.00 79.62 82 ILE A CA 1
ATOM 647 C C . ILE A 1 82 ? -18.960 -1.617 0.519 1.00 79.62 82 ILE A C 1
ATOM 649 O O . ILE A 1 82 ? -17.948 -1.975 1.119 1.00 79.62 82 ILE A O 1
ATOM 653 N N . ASN A 1 83 ? -18.910 -0.810 -0.548 1.00 81.69 83 ASN A N 1
ATOM 654 C CA . ASN A 1 83 ? -17.667 -0.284 -1.123 1.00 81.69 83 ASN A CA 1
ATOM 655 C C . ASN A 1 83 ? -17.221 1.073 -0.524 1.00 81.69 83 ASN A C 1
ATOM 657 O O . ASN A 1 83 ? -16.304 1.705 -1.054 1.00 81.69 83 ASN A O 1
ATOM 661 N N . SER A 1 84 ? -17.860 1.518 0.567 1.00 81.75 84 SER A N 1
ATOM 662 C CA . SER A 1 84 ? -17.495 2.740 1.295 1.00 81.75 84 SER A CA 1
ATOM 663 C C . SER A 1 84 ? -16.210 2.547 2.102 1.00 81.75 84 SER A C 1
ATOM 665 O O . SER A 1 84 ? -15.922 1.451 2.600 1.00 81.75 84 SER A O 1
ATOM 667 N N . THR A 1 85 ? -15.415 3.612 2.239 1.00 82.25 85 THR A N 1
ATOM 668 C CA . THR A 1 85 ? -14.104 3.562 2.900 1.00 82.25 85 THR A CA 1
ATOM 669 C C . THR A 1 85 ? -13.797 4.780 3.750 1.00 82.25 85 THR A C 1
ATOM 671 O O . THR A 1 85 ? -14.291 5.880 3.518 1.00 82.25 85 THR A O 1
ATOM 674 N N . PHE A 1 86 ? -12.916 4.585 4.727 1.00 79.94 86 PHE A N 1
ATOM 675 C CA . PHE A 1 86 ? -12.417 5.649 5.585 1.00 79.94 86 PHE A CA 1
ATOM 676 C C . PHE A 1 86 ? -10.931 5.925 5.322 1.00 79.94 86 PHE A C 1
ATOM 678 O O . PHE A 1 86 ? -10.087 5.065 5.567 1.00 79.94 86 PHE A O 1
ATOM 685 N N . ILE A 1 87 ? -10.597 7.137 4.878 1.00 79.81 87 ILE A N 1
ATOM 686 C CA . ILE A 1 87 ? -9.215 7.585 4.641 1.00 79.81 87 ILE A CA 1
ATOM 687 C C . ILE A 1 87 ? -8.662 8.223 5.920 1.00 79.81 87 ILE A C 1
ATOM 689 O O . ILE A 1 87 ? -9.289 9.121 6.483 1.00 79.81 87 ILE A O 1
ATOM 693 N N . THR A 1 88 ? -7.484 7.801 6.393 1.00 76.06 88 THR A N 1
ATOM 694 C CA . THR A 1 88 ? -6.846 8.414 7.580 1.00 76.06 88 THR A CA 1
ATOM 695 C C . THR A 1 88 ? -5.800 9.486 7.226 1.00 76.06 88 THR A C 1
ATOM 697 O O . THR A 1 88 ? -5.473 9.703 6.065 1.00 76.06 88 THR A O 1
ATOM 700 N N . LEU A 1 89 ? -5.267 10.187 8.237 1.00 52.12 89 LEU A N 1
ATOM 701 C CA . LEU A 1 89 ? -4.294 11.291 8.083 1.00 52.12 89 LEU A CA 1
ATOM 702 C C . LEU A 1 89 ? -2.934 10.891 7.480 1.00 52.12 89 LEU A C 1
ATOM 704 O O . LEU A 1 89 ? -2.188 11.751 7.022 1.00 52.12 89 LEU A O 1
ATOM 708 N N . ILE A 1 90 ? -2.612 9.599 7.487 1.00 53.38 90 ILE A N 1
ATOM 709 C CA . ILE A 1 90 ? -1.734 8.982 6.487 1.00 53.38 90 ILE A CA 1
ATOM 710 C C . ILE A 1 90 ? -2.717 8.253 5.554 1.00 53.38 90 ILE A C 1
ATOM 712 O O . ILE A 1 90 ? -3.541 7.524 6.110 1.00 53.38 90 ILE A O 1
ATOM 716 N N . PRO A 1 91 ? -2.694 8.439 4.215 1.00 60.22 91 PRO A N 1
ATOM 717 C CA . PRO A 1 91 ? -3.812 8.127 3.294 1.00 60.22 91 PRO A CA 1
ATOM 718 C C . PRO A 1 91 ? -4.134 6.629 3.048 1.00 60.22 91 PRO A C 1
ATOM 720 O O . PRO A 1 91 ? -4.583 6.225 1.978 1.00 60.22 91 PRO A O 1
ATOM 723 N N . ILE A 1 92 ? -3.972 5.815 4.087 1.00 69.88 92 ILE A N 1
ATOM 724 C CA . ILE A 1 92 ? -4.462 4.451 4.276 1.00 69.88 92 ILE A CA 1
ATOM 725 C C . ILE A 1 92 ? -5.991 4.429 4.183 1.00 69.88 92 ILE A C 1
ATOM 727 O O . ILE A 1 92 ? -6.663 5.216 4.859 1.00 69.88 92 ILE A O 1
ATOM 731 N N . SER A 1 93 ? -6.529 3.499 3.388 1.00 76.94 93 SER A N 1
ATOM 732 C CA . SER A 1 93 ? -7.970 3.284 3.227 1.00 76.94 93 SER A CA 1
ATOM 733 C C . SER A 1 93 ? -8.447 2.129 4.111 1.00 76.94 93 SER A C 1
ATOM 735 O O . SER A 1 93 ? -8.143 0.962 3.873 1.00 76.94 93 SER A O 1
ATOM 737 N N . LEU A 1 94 ? -9.241 2.430 5.137 1.00 78.44 94 LEU A N 1
ATOM 738 C CA . LEU A 1 94 ? -9.922 1.419 5.941 1.00 78.44 94 LEU A CA 1
ATOM 739 C C . LEU A 1 94 ? -11.201 0.990 5.215 1.00 78.44 94 LEU A C 1
ATOM 741 O O . LEU A 1 94 ? -12.201 1.706 5.214 1.00 78.44 94 LEU A O 1
ATOM 745 N N . VAL A 1 95 ? -11.149 -0.178 4.579 1.00 80.50 95 VAL A N 1
ATOM 746 C CA . VAL A 1 95 ? -12.263 -0.740 3.796 1.00 80.50 95 VAL A CA 1
ATOM 747 C C . VAL A 1 95 ? -13.141 -1.668 4.653 1.00 80.50 95 VAL A C 1
ATOM 749 O O . VAL A 1 95 ? -12.637 -2.262 5.610 1.00 80.50 95 VAL A O 1
ATOM 752 N N . GLY A 1 96 ? -14.437 -1.798 4.345 1.00 81.69 96 GLY A N 1
ATOM 753 C CA . GLY A 1 96 ? -15.369 -2.693 5.055 1.00 81.69 96 GLY A CA 1
ATOM 754 C C . GLY A 1 96 ? -14.967 -4.174 5.006 1.00 81.69 96 GLY A C 1
ATOM 755 O O . GLY A 1 96 ? -14.317 -4.614 4.059 1.00 81.69 96 GLY A O 1
ATOM 756 N N . SER A 1 97 ? -15.335 -4.957 6.022 1.00 85.06 97 SER A N 1
ATOM 757 C CA . SER A 1 97 ? -14.949 -6.368 6.172 1.00 85.06 97 SER A CA 1
ATOM 758 C C . SER A 1 97 ? -15.481 -7.265 5.046 1.00 85.06 97 SER A C 1
ATOM 760 O O . SER A 1 97 ? -14.694 -7.997 4.450 1.00 85.06 97 SER A O 1
ATOM 762 N N . LEU A 1 98 ? -16.761 -7.148 4.667 1.00 86.62 98 LEU A N 1
ATOM 763 C CA . LEU A 1 98 ? -17.348 -7.920 3.560 1.00 86.62 98 LEU A CA 1
ATOM 764 C C . LEU A 1 98 ? -16.635 -7.648 2.228 1.00 86.62 98 LEU A C 1
ATOM 766 O O . LEU A 1 98 ? -16.246 -8.586 1.529 1.00 86.62 98 LEU A O 1
ATOM 770 N N . TYR A 1 99 ? -16.376 -6.374 1.910 1.00 88.25 99 TYR A N 1
ATOM 771 C CA . TYR A 1 99 ? -15.563 -6.034 0.744 1.00 88.25 99 TYR A CA 1
ATOM 772 C C . TYR A 1 99 ? -14.128 -6.561 0.889 1.00 88.25 99 TYR A C 1
ATOM 774 O O . TYR A 1 99 ? -13.604 -7.109 -0.069 1.00 88.25 99 TYR A O 1
ATOM 782 N N . LYS A 1 100 ? -13.484 -6.461 2.063 1.00 87.56 100 LYS A N 1
ATOM 783 C CA . 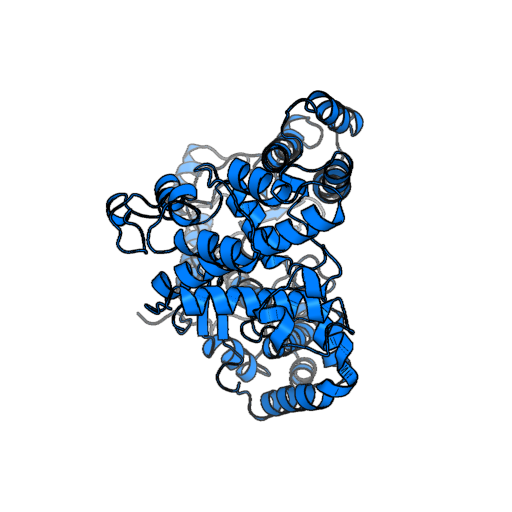LYS A 1 100 ? -12.127 -7.002 2.281 1.00 87.56 100 LYS A CA 1
ATOM 784 C C . LYS A 1 100 ? -12.046 -8.511 2.027 1.00 87.56 100 LYS A C 1
ATOM 786 O O . LYS A 1 100 ? -11.013 -8.957 1.540 1.00 87.56 100 LYS A O 1
ATOM 791 N N . ILE A 1 101 ? -13.096 -9.287 2.323 1.00 89.44 101 ILE A N 1
ATOM 792 C CA . ILE A 1 101 ? -13.163 -10.713 1.956 1.00 89.44 101 ILE A CA 1
ATOM 793 C C . ILE A 1 101 ? -13.143 -10.844 0.430 1.00 89.44 101 ILE A C 1
ATOM 795 O O . ILE A 1 101 ? -12.263 -11.506 -0.117 1.00 89.44 101 ILE A O 1
ATOM 799 N N . LEU A 1 102 ? -14.057 -10.165 -0.270 1.00 88.00 102 LEU A N 1
ATOM 800 C CA . LEU A 1 102 ? -14.134 -10.194 -1.734 1.00 88.00 102 LEU A CA 1
ATOM 801 C C . LEU A 1 102 ? -12.815 -9.746 -2.390 1.00 88.00 102 LEU A C 1
ATOM 803 O O . LEU A 1 102 ? -12.279 -10.429 -3.261 1.00 88.00 102 LEU A O 1
ATOM 807 N N . ALA A 1 103 ? -12.248 -8.643 -1.910 1.00 84.88 103 ALA A N 1
ATOM 808 C CA . ALA A 1 103 ? -10.983 -8.075 -2.351 1.00 84.88 103 ALA A CA 1
ATOM 809 C C . ALA A 1 103 ? -9.749 -8.853 -1.886 1.00 84.88 103 ALA A C 1
ATOM 811 O O . ALA A 1 103 ? -8.640 -8.488 -2.252 1.00 84.88 103 ALA A O 1
ATOM 812 N N . LYS A 1 104 ? -9.913 -9.939 -1.124 1.00 86.50 104 LYS A N 1
ATOM 813 C CA . LYS A 1 104 ? -8.864 -10.927 -0.852 1.00 86.50 104 LYS A CA 1
ATOM 814 C C . LYS A 1 104 ? -9.048 -12.182 -1.710 1.00 86.50 104 LYS A C 1
ATOM 816 O O . LYS A 1 104 ? -8.075 -12.676 -2.273 1.00 86.50 104 LYS A O 1
ATOM 821 N N . VAL A 1 105 ? -10.285 -12.652 -1.872 1.00 88.00 105 VAL A N 1
ATOM 822 C CA . VAL A 1 105 ? -10.636 -13.806 -2.717 1.00 88.00 105 VAL A CA 1
ATOM 823 C C . VAL A 1 105 ? -10.337 -13.530 -4.197 1.00 88.00 105 VAL A C 1
ATOM 825 O O . VAL A 1 105 ? -9.690 -14.351 -4.846 1.00 88.00 105 VAL A O 1
ATOM 828 N N . LEU A 1 106 ? -10.727 -12.363 -4.726 1.00 83.88 106 LEU A N 1
ATOM 829 C CA . LEU A 1 106 ? -10.477 -11.999 -6.127 1.00 83.88 106 LEU A CA 1
ATOM 830 C C . LEU A 1 106 ? -8.967 -11.982 -6.460 1.00 83.88 106 LEU A C 1
ATOM 832 O O . LEU A 1 106 ? -8.573 -12.714 -7.371 1.00 83.88 106 LEU A O 1
ATOM 836 N N . PRO A 1 107 ? -8.084 -11.271 -5.722 1.00 77.94 107 PRO A N 1
ATOM 837 C CA . PRO A 1 107 ? -6.644 -11.369 -5.935 1.00 77.94 107 PRO A CA 1
ATOM 838 C C . PRO A 1 107 ? -6.065 -12.757 -5.726 1.00 77.94 107 PRO A C 1
ATOM 840 O O . PRO A 1 107 ? -5.198 -13.133 -6.500 1.00 77.94 107 PRO A O 1
ATOM 843 N N . ASN A 1 108 ? -6.536 -13.542 -4.749 1.00 83.12 108 ASN A N 1
ATOM 844 C CA . ASN A 1 108 ? -6.032 -14.904 -4.546 1.00 83.12 108 ASN A CA 1
ATOM 845 C C . ASN A 1 108 ? -6.219 -15.777 -5.808 1.00 83.12 108 ASN A C 1
ATOM 847 O O . ASN A 1 108 ? -5.341 -16.584 -6.108 1.00 83.12 108 ASN A O 1
ATOM 851 N N . ARG A 1 109 ? -7.306 -15.585 -6.576 1.00 82.88 109 ARG A N 1
ATOM 852 C CA . ARG A 1 109 ? -7.493 -16.225 -7.894 1.00 82.88 109 ARG A CA 1
ATOM 853 C C . ARG A 1 109 ? -6.577 -15.659 -8.963 1.00 82.88 109 ARG A C 1
ATOM 855 O O . ARG A 1 109 ? -5.940 -16.426 -9.679 1.00 82.88 109 ARG A O 1
ATOM 862 N N . LEU A 1 110 ? -6.496 -14.329 -9.064 1.00 75.31 110 LEU A N 1
ATOM 863 C CA . LEU A 1 110 ? -5.587 -13.675 -10.007 1.00 75.31 110 LEU A CA 1
ATOM 864 C C . LEU A 1 110 ? -4.152 -14.158 -9.788 1.00 75.31 110 LEU A C 1
ATOM 866 O O . LEU A 1 110 ? -3.471 -14.469 -10.750 1.00 75.31 110 LEU A O 1
ATOM 870 N N . GLN A 1 111 ? -3.730 -14.335 -8.537 1.00 74.19 111 GLN A N 1
ATOM 871 C CA . GLN A 1 111 ? -2.392 -14.782 -8.162 1.00 74.19 111 GLN A CA 1
ATOM 872 C C . GLN A 1 111 ? -1.999 -16.163 -8.718 1.00 74.19 111 GLN A C 1
ATOM 874 O O . GLN A 1 111 ? -0.807 -16.451 -8.793 1.00 74.19 111 GLN A O 1
ATOM 879 N N . LEU A 1 112 ? -2.970 -17.009 -9.091 1.00 76.56 112 LEU A N 1
ATOM 880 C CA . LEU A 1 112 ? -2.722 -18.323 -9.698 1.00 76.56 112 LEU A CA 1
ATOM 881 C C . LEU A 1 112 ? -2.331 -18.223 -11.174 1.00 76.56 112 LEU A C 1
ATOM 883 O O . LEU A 1 112 ? -1.549 -19.040 -11.646 1.00 76.56 112 LEU A O 1
ATOM 887 N N . VAL A 1 113 ? -2.889 -17.243 -11.888 1.00 73.19 113 VAL A N 1
ATOM 888 C CA . VAL A 1 113 ? -2.714 -17.081 -13.340 1.00 73.19 113 VAL A CA 1
ATOM 889 C C . VAL A 1 113 ? -1.847 -15.887 -13.697 1.00 73.19 113 VAL A C 1
ATOM 891 O O . VAL A 1 113 ? -1.348 -15.834 -14.816 1.00 73.19 113 VAL A O 1
ATOM 894 N N . ILE A 1 114 ? -1.662 -14.936 -12.767 1.00 71.00 114 ILE A N 1
ATOM 895 C CA . ILE A 1 114 ? -0.888 -13.722 -13.007 1.00 71.00 114 ILE A CA 1
ATOM 896 C C . ILE A 1 114 ? 0.488 -14.158 -13.519 1.00 71.00 114 ILE A C 1
ATOM 898 O O . ILE A 1 114 ? 0.824 -13.827 -14.642 1.00 71.00 114 ILE A O 1
ATOM 902 N N . GLY A 1 115 ? 1.156 -15.107 -12.860 1.00 65.44 115 GLY A N 1
ATOM 903 C CA . GLY A 1 115 ? 2.455 -15.654 -13.262 1.00 65.44 115 GLY A CA 1
ATOM 904 C C . GLY A 1 115 ? 2.638 -16.181 -14.707 1.00 65.44 115 GLY A C 1
ATOM 905 O O . GLY A 1 115 ? 3.692 -16.733 -14.970 1.00 65.44 115 GLY A O 1
ATOM 906 N N . SER A 1 116 ? 1.682 -16.066 -15.632 1.00 69.25 116 SER A N 1
ATOM 907 C CA . SER A 1 116 ? 1.846 -16.343 -17.067 1.00 69.25 116 SER A CA 1
ATOM 908 C C . SER A 1 116 ? 1.953 -15.110 -18.000 1.00 69.25 116 SER A C 1
ATOM 910 O O . SER A 1 116 ? 2.209 -15.313 -19.184 1.00 69.25 116 SER A O 1
ATOM 912 N N . VAL A 1 117 ? 1.717 -13.855 -17.549 1.00 68.94 117 VAL A N 1
ATOM 913 C CA . VAL A 1 117 ? 1.298 -12.770 -18.485 1.00 68.94 117 VAL A CA 1
ATOM 914 C C . VAL A 1 117 ? 1.793 -11.277 -18.313 1.00 68.94 117 VAL A C 1
ATOM 916 O O . VAL A 1 117 ? 1.205 -10.394 -18.922 1.00 68.94 117 VAL A O 1
ATOM 919 N N . ILE A 1 118 ? 2.818 -10.934 -17.509 1.00 67.56 118 ILE A N 1
ATOM 920 C CA . ILE A 1 118 ? 3.527 -9.593 -17.376 1.00 67.56 118 ILE A CA 1
ATOM 921 C C . ILE A 1 118 ? 4.880 -9.852 -18.066 1.00 67.56 118 ILE A C 1
ATOM 923 O O . ILE A 1 118 ? 5.056 -10.850 -18.763 1.00 67.56 118 ILE A O 1
ATOM 927 N N . SER A 1 119 ? 5.841 -8.966 -17.914 1.00 65.38 119 SER A N 1
ATOM 928 C CA . SER A 1 119 ? 7.225 -9.208 -18.259 1.00 65.38 119 SER A CA 1
ATOM 929 C C . SER A 1 119 ? 7.986 -10.129 -17.310 1.00 65.38 119 SER A C 1
ATOM 931 O O . SER A 1 119 ? 7.772 -10.091 -16.096 1.00 65.38 119 SER A O 1
ATOM 933 N N . GLU A 1 120 ? 9.064 -10.697 -17.866 1.00 64.31 120 GLU A N 1
ATOM 934 C CA . GLU A 1 120 ? 10.302 -11.075 -17.182 1.00 64.31 120 GLU A CA 1
ATOM 935 C C . GLU A 1 120 ? 11.223 -9.880 -16.750 1.00 64.31 120 GLU A C 1
ATOM 937 O O . GLU A 1 120 ? 12.403 -10.052 -16.460 1.00 64.31 120 GLU A O 1
ATOM 942 N N . THR A 1 121 ? 10.671 -8.664 -16.574 1.00 54.03 121 THR A N 1
ATOM 943 C CA . THR A 1 121 ? 11.348 -7.486 -15.967 1.00 54.03 121 THR A CA 1
ATOM 944 C C . THR A 1 121 ? 10.703 -6.854 -14.698 1.00 54.03 121 THR A C 1
ATOM 946 O O . THR A 1 121 ? 11.315 -5.949 -14.124 1.00 54.03 121 THR A O 1
ATOM 949 N N . GLN A 1 122 ? 9.525 -7.290 -14.202 1.00 61.62 122 GLN A N 1
ATOM 950 C CA . GLN A 1 122 ? 8.742 -6.605 -13.131 1.00 61.62 122 GLN A CA 1
ATOM 951 C C . GLN A 1 122 ? 8.612 -7.345 -11.763 1.00 61.62 122 GLN A C 1
ATOM 953 O O . GLN A 1 122 ? 7.977 -8.387 -11.675 1.00 61.62 122 GLN A O 1
ATOM 958 N N . THR A 1 123 ? 9.144 -6.794 -10.658 1.00 55.91 123 THR A N 1
ATOM 959 C CA . THR A 1 123 ? 9.526 -7.487 -9.401 1.00 55.91 123 THR A CA 1
ATOM 960 C C . THR A 1 123 ? 8.431 -8.047 -8.483 1.00 55.91 123 THR A C 1
ATOM 962 O O . THR A 1 123 ? 8.694 -8.968 -7.707 1.00 55.91 123 THR A O 1
ATOM 965 N N . THR A 1 124 ? 7.238 -7.462 -8.447 1.00 49.84 124 THR A N 1
ATOM 966 C CA . THR A 1 124 ? 6.479 -7.416 -7.183 1.00 49.84 124 THR A CA 1
ATOM 967 C C . THR A 1 124 ? 5.137 -8.157 -7.179 1.00 49.84 124 THR A C 1
ATOM 969 O O . THR A 1 124 ? 4.496 -8.341 -8.202 1.00 49.84 124 THR A O 1
ATOM 972 N N . PHE A 1 125 ? 4.698 -8.558 -5.977 1.00 50.62 125 PHE A N 1
ATOM 973 C CA . PHE A 1 125 ? 3.346 -9.037 -5.623 1.00 50.62 125 PHE A CA 1
ATOM 974 C C . PHE A 1 125 ? 2.803 -10.330 -6.288 1.00 50.62 125 PHE A C 1
ATOM 976 O O . PHE A 1 125 ? 1.646 -10.692 -6.051 1.00 50.62 125 PHE A O 1
ATOM 983 N N . VAL A 1 126 ? 3.621 -11.100 -7.013 1.00 53.06 126 VAL A N 1
ATOM 984 C CA . VAL A 1 126 ? 3.243 -12.413 -7.584 1.00 53.06 126 VAL A CA 1
ATOM 985 C C . VAL A 1 126 ? 3.613 -13.576 -6.641 1.00 53.06 126 VAL A C 1
ATOM 987 O O . VAL A 1 126 ? 4.591 -13.504 -5.898 1.00 53.06 126 VAL A O 1
ATOM 990 N N . LYS A 1 127 ? 2.821 -14.662 -6.612 1.00 48.09 127 LYS A N 1
ATOM 991 C CA . LYS A 1 127 ? 3.106 -15.833 -5.753 1.00 48.09 127 LYS A CA 1
ATOM 992 C C . LYS A 1 127 ? 4.274 -16.637 -6.312 1.00 48.09 127 LYS A C 1
ATOM 994 O O . LYS A 1 127 ? 4.328 -16.882 -7.510 1.00 48.09 127 LYS A O 1
ATOM 999 N N . ASN A 1 128 ? 5.165 -17.094 -5.432 1.00 43.72 128 ASN A N 1
ATOM 1000 C CA . ASN A 1 128 ? 6.346 -17.904 -5.766 1.00 43.72 128 ASN A CA 1
ATOM 1001 C C . ASN A 1 128 ? 7.310 -17.251 -6.774 1.00 43.72 128 ASN A C 1
ATOM 1003 O O . ASN A 1 128 ? 8.164 -17.928 -7.339 1.00 43.72 128 ASN A O 1
ATOM 1007 N N . ARG A 1 129 ? 7.200 -15.935 -6.962 1.00 50.25 129 ARG A N 1
ATOM 1008 C CA . ARG A 1 129 ? 8.030 -15.148 -7.860 1.00 50.25 129 ARG A CA 1
ATOM 1009 C C . ARG A 1 129 ? 8.553 -13.925 -7.116 1.00 50.25 129 ARG A C 1
ATOM 1011 O O . ARG A 1 129 ? 7.793 -13.024 -6.769 1.00 50.25 129 ARG A O 1
ATOM 1018 N N . GLN A 1 130 ? 9.860 -13.899 -6.855 1.00 49.81 130 GLN A N 1
ATOM 1019 C CA . GLN A 1 130 ? 10.553 -12.617 -6.895 1.00 49.81 130 GLN A CA 1
ATOM 1020 C C . GLN A 1 130 ? 10.680 -12.296 -8.366 1.00 49.81 130 GLN A C 1
ATOM 1022 O O . GLN A 1 130 ? 11.320 -13.062 -9.079 1.00 49.81 130 GLN A O 1
ATOM 1027 N N . ILE A 1 131 ? 10.118 -11.166 -8.778 1.00 39.69 131 ILE A N 1
ATOM 1028 C CA . ILE A 1 131 ? 10.094 -10.766 -10.173 1.00 39.69 131 ILE A CA 1
ATOM 1029 C C . ILE A 1 131 ? 9.153 -11.716 -10.980 1.00 39.69 131 ILE A C 1
ATOM 1031 O O . ILE A 1 131 ? 9.300 -12.933 -10.978 1.00 39.69 131 ILE A O 1
ATOM 1035 N N . LEU A 1 132 ? 8.219 -11.118 -11.738 1.00 31.53 132 LEU A N 1
ATOM 1036 C CA . LEU A 1 132 ? 7.741 -11.505 -13.085 1.00 31.53 132 LEU A CA 1
ATOM 1037 C C . LEU A 1 132 ? 6.266 -12.002 -13.178 1.00 31.53 132 LEU A C 1
ATOM 1039 O O . LEU A 1 132 ? 5.806 -12.759 -12.336 1.00 31.53 132 LEU A O 1
ATOM 1043 N N . ASP A 1 133 ? 5.551 -11.615 -14.243 1.00 33.97 133 ASP A N 1
ATOM 1044 C CA . ASP A 1 133 ? 4.252 -12.117 -14.787 1.00 33.97 133 ASP A CA 1
ATOM 1045 C C . ASP A 1 133 ? 2.827 -11.811 -14.155 1.00 33.97 133 ASP A C 1
ATOM 1047 O O . ASP A 1 133 ? 2.537 -12.221 -13.034 1.00 33.97 133 ASP A O 1
ATOM 1051 N N . GLY A 1 134 ? 1.935 -11.126 -14.942 1.00 40.19 134 GLY A N 1
ATOM 1052 C CA . GLY A 1 134 ? 0.499 -11.272 -15.316 1.00 40.19 134 GLY A CA 1
ATOM 1053 C C . GLY A 1 134 ? -0.465 -10.140 -15.798 1.00 40.19 134 GLY A C 1
ATOM 1054 O O . GLY A 1 134 ? -0.934 -9.367 -14.971 1.00 40.19 134 GLY A O 1
ATOM 1055 N N . ILE A 1 135 ? -0.958 -10.177 -17.062 1.00 44.91 135 ILE A N 1
ATOM 1056 C CA . ILE A 1 135 ? -2.258 -9.640 -17.566 1.00 44.91 135 ILE A CA 1
ATOM 1057 C C . ILE A 1 135 ? -3.025 -10.605 -18.528 1.00 44.91 135 ILE A C 1
ATOM 1059 O O . ILE A 1 135 ? -2.652 -10.747 -19.682 1.00 44.91 135 ILE A O 1
ATOM 1063 N N . LEU A 1 136 ? -4.215 -11.110 -18.156 1.00 42.56 136 LEU A N 1
ATOM 1064 C CA . LEU A 1 136 ? -5.470 -10.817 -18.896 1.00 42.56 136 LEU A CA 1
ATOM 1065 C C . LEU A 1 136 ? -6.692 -11.130 -18.023 1.00 42.56 136 LEU A C 1
ATOM 1067 O O . LEU A 1 136 ? -6.952 -12.274 -17.668 1.00 42.56 136 LEU A O 1
ATOM 1071 N N . ILE A 1 137 ? -7.495 -10.109 -17.718 1.00 49.16 137 ILE A N 1
ATOM 1072 C CA . ILE A 1 137 ? -8.694 -10.247 -16.878 1.00 49.16 137 ILE A CA 1
ATOM 1073 C C . ILE A 1 137 ? -9.955 -9.845 -17.654 1.00 49.16 137 ILE A C 1
ATOM 1075 O O . ILE A 1 137 ? -10.809 -9.131 -17.141 1.00 49.16 137 ILE A O 1
ATOM 1079 N N . ALA A 1 138 ? -10.111 -10.305 -18.900 1.00 44.25 138 ALA A N 1
ATOM 1080 C CA . ALA A 1 138 ? -11.390 -10.160 -19.611 1.00 44.25 138 ALA A CA 1
ATOM 1081 C C . ALA A 1 138 ? -12.533 -10.817 -18.809 1.00 44.25 138 ALA A C 1
ATOM 1083 O O . ALA A 1 138 ? -13.590 -10.227 -18.592 1.00 44.25 138 ALA A O 1
ATOM 1084 N N . ASN A 1 139 ? -12.245 -11.998 -18.263 1.00 54.56 139 ASN A N 1
ATOM 1085 C CA . ASN A 1 139 ? -13.197 -12.886 -17.610 1.00 54.56 139 ASN A CA 1
ATOM 1086 C C . ASN A 1 139 ? -13.706 -12.412 -16.234 1.00 54.56 139 ASN A C 1
ATOM 1088 O O . ASN A 1 139 ? -14.821 -12.755 -15.857 1.00 54.56 139 ASN A O 1
ATOM 1092 N N . ALA A 1 140 ? -12.947 -11.580 -15.511 1.00 61.91 140 ALA A N 1
ATOM 1093 C CA . ALA A 1 140 ? -13.405 -10.926 -14.275 1.00 61.91 140 ALA A CA 1
ATOM 1094 C C . ALA A 1 140 ? -13.447 -9.385 -14.383 1.00 61.91 140 ALA A C 1
ATOM 1096 O O . ALA A 1 140 ? -13.588 -8.695 -13.371 1.00 61.91 140 ALA A O 1
ATOM 1097 N N . ARG A 1 141 ? -13.382 -8.826 -15.606 1.00 70.81 141 ARG A N 1
ATOM 1098 C CA . ARG A 1 141 ? -13.406 -7.371 -15.863 1.00 70.81 141 ARG A CA 1
ATOM 1099 C C . ARG A 1 141 ? -14.594 -6.689 -15.194 1.00 70.81 141 ARG A C 1
ATOM 1101 O O . ARG A 1 141 ? -14.425 -5.629 -14.605 1.00 70.81 141 ARG A O 1
ATOM 1108 N N . LYS A 1 142 ? -15.779 -7.304 -15.270 1.00 78.94 142 LYS A N 1
ATOM 1109 C CA . LYS A 1 142 ? -17.018 -6.798 -14.657 1.00 78.94 142 LYS A CA 1
ATOM 1110 C C . LYS A 1 142 ? -16.865 -6.633 -13.141 1.00 78.94 142 LYS A C 1
ATOM 1112 O O . LYS A 1 142 ? -17.135 -5.560 -12.619 1.00 78.94 142 LYS A O 1
ATOM 1117 N N . TRP A 1 143 ? -16.370 -7.668 -12.462 1.00 81.50 143 TRP A N 1
ATOM 1118 C CA . TRP A 1 143 ? -16.166 -7.678 -11.012 1.00 81.50 143 TRP A CA 1
ATOM 1119 C C . TRP A 1 143 ? -15.143 -6.633 -10.561 1.00 81.50 143 TRP A C 1
ATOM 1121 O O . TRP A 1 143 ? -15.417 -5.868 -9.644 1.00 81.50 143 TRP A O 1
ATOM 1131 N N . ILE A 1 144 ? -13.996 -6.548 -11.240 1.00 80.94 144 ILE A N 1
ATOM 1132 C CA . ILE A 1 144 ? -12.954 -5.561 -10.919 1.00 80.94 144 ILE A CA 1
ATOM 1133 C C . ILE A 1 144 ? -13.434 -4.134 -11.205 1.00 80.94 144 ILE A C 1
ATOM 1135 O O . ILE A 1 144 ? -13.202 -3.236 -10.398 1.00 80.94 144 ILE A O 1
ATOM 1139 N N . SER A 1 145 ? -14.127 -3.923 -12.329 1.00 82.56 145 SER A N 1
ATOM 1140 C CA . SER A 1 145 ? -14.705 -2.623 -12.674 1.00 82.56 145 SER A CA 1
ATOM 1141 C C . SER A 1 145 ? -15.702 -2.166 -11.613 1.00 82.56 145 SER A C 1
ATOM 1143 O O . SER A 1 145 ? -15.653 -1.009 -11.217 1.00 82.56 145 SER A O 1
ATOM 1145 N N . GLU A 1 146 ? -16.559 -3.056 -11.111 1.00 84.88 146 GLU A N 1
ATOM 1146 C CA . GLU A 1 146 ? -17.475 -2.731 -10.017 1.00 84.88 146 GLU A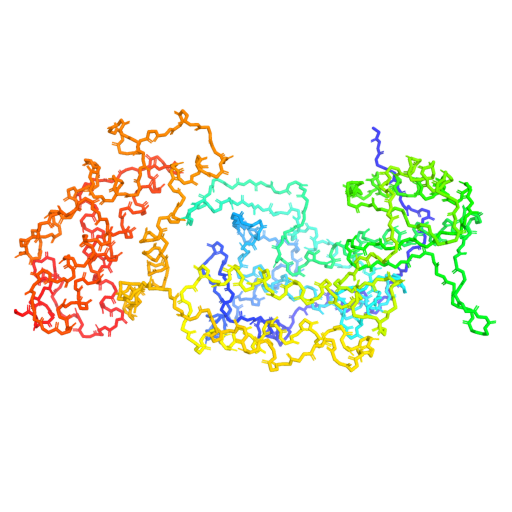 CA 1
ATOM 1147 C C . GLU A 1 146 ? -16.706 -2.368 -8.737 1.00 84.88 146 GLU A C 1
ATOM 1149 O O . GLU A 1 146 ? -16.934 -1.303 -8.161 1.00 84.88 146 GLU A O 1
ATOM 1154 N N . SER A 1 147 ? -15.752 -3.211 -8.318 1.00 82.00 147 SER A N 1
ATOM 1155 C CA . SER A 1 147 ? -14.954 -3.007 -7.101 1.00 82.00 147 SER A CA 1
ATOM 1156 C C . SER A 1 147 ? -14.164 -1.696 -7.095 1.00 82.00 147 SER A C 1
ATOM 1158 O O . SER A 1 147 ? -14.034 -1.083 -6.037 1.00 82.00 147 SER A O 1
ATOM 1160 N N . VAL A 1 148 ? -13.659 -1.249 -8.250 1.00 83.62 148 VAL A N 1
ATOM 1161 C CA . VAL A 1 148 ? -12.892 0.001 -8.371 1.00 83.62 148 VAL A CA 1
ATOM 1162 C C . VAL A 1 148 ? -13.810 1.203 -8.615 1.00 83.62 148 VAL A C 1
ATOM 1164 O O . VAL A 1 148 ? -13.732 2.180 -7.872 1.00 83.62 148 VAL A O 1
ATOM 1167 N N . CYS A 1 149 ? -14.701 1.151 -9.610 1.00 83.25 149 CYS A N 1
ATOM 1168 C CA . CYS A 1 149 ? -15.449 2.324 -10.082 1.00 83.25 149 CYS A CA 1
ATOM 1169 C C . CYS A 1 149 ? -16.625 2.740 -9.186 1.00 83.25 149 CYS A C 1
ATOM 1171 O O . CYS A 1 149 ? -17.072 3.878 -9.289 1.00 83.25 149 CYS A O 1
ATOM 1173 N N . THR A 1 150 ? -17.125 1.865 -8.305 1.00 83.56 150 THR A N 1
ATOM 1174 C CA . THR A 1 150 ? -18.187 2.221 -7.336 1.00 83.56 150 THR A CA 1
ATOM 1175 C C . THR A 1 150 ? -17.644 2.723 -5.994 1.00 83.56 150 THR A C 1
ATOM 1177 O O . THR A 1 150 ? -18.399 2.862 -5.033 1.00 83.56 150 THR A O 1
ATOM 1180 N N . THR A 1 151 ? -16.332 2.965 -5.896 1.00 84.00 151 THR A N 1
ATOM 1181 C CA . THR A 1 151 ? -15.677 3.311 -4.630 1.00 84.00 151 THR A CA 1
ATOM 1182 C C . THR A 1 151 ? -16.060 4.707 -4.150 1.00 84.00 151 THR A C 1
ATOM 1184 O O . THR A 1 151 ? -15.885 5.703 -4.857 1.00 84.00 151 THR A O 1
ATOM 1187 N N . THR A 1 152 ? -16.479 4.778 -2.891 1.00 86.19 152 THR A N 1
ATOM 1188 C CA . THR A 1 152 ? -16.723 6.019 -2.160 1.00 86.19 152 THR A CA 1
ATOM 1189 C C . THR A 1 152 ? -15.826 6.110 -0.924 1.00 86.19 152 THR A C 1
ATOM 1191 O O . THR A 1 152 ? -15.342 5.102 -0.392 1.00 86.19 152 THR A O 1
ATOM 1194 N N . ALA A 1 153 ? -15.547 7.332 -0.478 1.00 85.62 153 ALA A N 1
ATOM 1195 C CA . ALA A 1 153 ? -14.650 7.588 0.640 1.00 85.62 153 ALA A CA 1
ATOM 1196 C C . ALA A 1 153 ? -15.128 8.740 1.531 1.00 85.62 153 ALA A C 1
ATOM 1198 O O . ALA A 1 153 ? -15.649 9.739 1.046 1.00 85.62 153 ALA A O 1
ATOM 1199 N N . SER A 1 154 ? -14.855 8.623 2.829 1.00 82.88 154 SER A N 1
ATOM 1200 C CA . SER A 1 154 ? -14.924 9.703 3.820 1.00 82.88 154 SER A CA 1
ATOM 1201 C C . SER A 1 154 ? -13.566 9.848 4.507 1.00 82.88 154 SER A C 1
ATOM 1203 O O . SER A 1 154 ? -12.885 8.857 4.776 1.00 82.88 154 SER A O 1
ATOM 1205 N N . VAL A 1 155 ? -13.156 11.067 4.857 1.00 82.69 155 VAL A N 1
ATOM 1206 C CA . VAL A 1 155 ? -11.913 11.297 5.610 1.00 82.69 155 VAL A CA 1
ATOM 1207 C C . VAL A 1 155 ? -12.188 11.176 7.109 1.00 82.69 155 VAL A C 1
ATOM 1209 O O . VAL A 1 155 ? -13.087 11.821 7.640 1.00 82.69 155 VAL A O 1
ATOM 1212 N N . LEU A 1 156 ? -11.397 10.379 7.830 1.00 71.88 156 LEU A N 1
ATOM 1213 C CA . LEU A 1 156 ? -11.450 10.297 9.290 1.00 71.88 156 LEU A CA 1
ATOM 1214 C C . LEU A 1 156 ? -10.649 11.429 9.933 1.00 71.88 156 LEU A C 1
ATOM 1216 O O . LEU A 1 156 ? -9.441 11.313 10.168 1.00 71.88 156 LEU A O 1
ATOM 1220 N N . VAL A 1 157 ? -11.342 12.493 10.331 1.00 68.31 157 VAL A N 1
ATOM 1221 C CA . VAL A 1 157 ? -10.752 13.567 11.130 1.00 68.31 157 VAL A CA 1
ATOM 1222 C C . VAL A 1 157 ? -11.006 13.279 12.611 1.00 68.31 157 VAL A C 1
ATOM 1224 O O . VAL A 1 157 ? -12.133 13.286 13.094 1.00 68.31 157 VAL A O 1
ATOM 1227 N N . ASN A 1 158 ? -9.938 12.983 13.360 1.00 59.94 158 ASN A N 1
ATOM 1228 C CA . ASN A 1 158 ? -9.991 12.630 14.791 1.00 59.94 158 ASN A CA 1
ATOM 1229 C C . ASN A 1 158 ? -10.916 11.444 15.153 1.00 59.94 158 ASN A C 1
ATOM 1231 O O . ASN A 1 158 ? -11.381 11.353 16.290 1.00 59.94 158 ASN A O 1
ATOM 1235 N N . GLY A 1 159 ? -11.139 10.516 14.216 1.00 61.53 159 GLY A N 1
ATOM 1236 C CA . GLY A 1 159 ? -12.005 9.346 14.411 1.00 61.53 159 GLY A CA 1
ATOM 1237 C C . GLY A 1 159 ? -13.487 9.591 14.109 1.00 61.53 159 GLY A C 1
ATOM 1238 O O . GLY A 1 159 ? -14.307 8.730 14.413 1.00 61.53 159 GLY A O 1
ATOM 1239 N N . SER A 1 160 ? -13.830 10.735 13.512 1.00 62.03 160 SER A N 1
ATOM 1240 C CA . SER A 1 160 ? -15.152 11.018 12.945 1.00 62.03 160 SER A CA 1
ATOM 1241 C C . SER A 1 160 ? -15.033 11.126 11.418 1.00 62.03 160 SER A C 1
ATOM 1243 O O . SER A 1 160 ? -14.111 11.803 10.957 1.00 62.03 160 SER A O 1
ATOM 1245 N N . PRO A 1 161 ? -15.895 10.457 10.630 1.00 77.69 161 PRO A N 1
ATOM 1246 C CA . PRO A 1 161 ? -15.875 10.574 9.174 1.00 77.69 161 PRO A CA 1
ATOM 1247 C C . PRO A 1 161 ? -16.467 11.914 8.720 1.00 77.69 161 PRO A C 1
ATOM 1249 O O . PRO A 1 161 ? -17.396 12.427 9.346 1.00 77.69 161 PRO A O 1
ATOM 1252 N N . THR A 1 162 ? -15.932 12.468 7.632 1.00 81.62 162 THR A N 1
ATOM 1253 C CA . THR A 1 162 ? -16.570 13.542 6.853 1.00 81.62 162 THR A CA 1
ATOM 1254 C C . THR A 1 162 ? -17.732 13.007 6.016 1.00 81.62 162 THR A C 1
ATOM 1256 O O . THR A 1 162 ? -17.951 11.796 5.936 1.00 81.62 162 THR A O 1
ATOM 1259 N N . GLU A 1 163 ? -18.412 13.907 5.307 1.00 79.50 163 GLU A N 1
ATOM 1260 C CA . GLU A 1 163 ? -19.246 13.550 4.157 1.00 79.50 163 GLU A CA 1
ATOM 1261 C C . GLU A 1 163 ? -18.499 12.631 3.175 1.00 79.50 163 GLU A C 1
ATOM 1263 O O . GLU A 1 163 ? -17.263 12.647 3.085 1.00 79.50 163 GLU A O 1
ATOM 1268 N N . GLU A 1 164 ? -19.278 11.788 2.502 1.00 84.19 164 GLU A N 1
ATOM 1269 C CA . GLU A 1 164 ? -18.814 10.761 1.576 1.00 84.19 164 GLU A CA 1
ATOM 1270 C C . GLU A 1 164 ? -18.749 11.315 0.145 1.00 84.19 164 GLU A C 1
ATOM 1272 O O . GLU A 1 164 ? -19.690 11.956 -0.322 1.00 84.19 164 GLU A O 1
ATOM 1277 N N . PHE A 1 165 ? -17.653 11.044 -0.564 1.00 86.62 165 PHE A N 1
ATOM 1278 C CA . PHE A 1 165 ? -17.430 11.479 -1.945 1.00 86.62 165 PHE A CA 1
ATOM 1279 C C . PHE A 1 165 ? -16.977 10.312 -2.845 1.00 86.62 165 PHE A C 1
ATOM 1281 O O . PHE A 1 165 ? -16.347 9.365 -2.360 1.00 86.62 165 PHE A O 1
ATOM 1288 N N . PRO A 1 166 ? -17.286 10.339 -4.156 1.00 86.75 166 PRO A N 1
ATOM 1289 C CA . PRO A 1 166 ? -16.833 9.320 -5.102 1.00 86.75 166 PRO A CA 1
ATOM 1290 C C . PRO A 1 166 ? -15.335 9.453 -5.411 1.00 86.75 166 PRO A C 1
ATOM 1292 O O . PRO A 1 166 ? -14.799 10.558 -5.507 1.00 86.75 166 PRO A O 1
ATOM 1295 N N . MET A 1 167 ? -14.648 8.326 -5.613 1.00 83.00 167 MET A N 1
ATOM 1296 C CA . MET A 1 167 ? -13.239 8.321 -6.022 1.00 83.00 167 MET A CA 1
ATOM 1297 C C . MET A 1 167 ? -13.094 8.318 -7.552 1.00 83.00 167 MET A C 1
ATOM 1299 O O . MET A 1 167 ? -13.249 7.286 -8.196 1.00 83.00 167 MET A O 1
ATOM 1303 N N . GLU A 1 168 ? -12.735 9.463 -8.141 1.00 80.69 168 GLU A N 1
ATOM 1304 C CA . GLU A 1 168 ? -12.531 9.581 -9.599 1.00 80.69 168 GLU A CA 1
ATOM 1305 C C . GLU A 1 168 ? -11.188 9.022 -10.099 1.00 80.69 168 GLU A C 1
ATOM 1307 O O . GLU A 1 168 ? -11.060 8.636 -11.263 1.00 80.69 168 GLU A O 1
ATOM 1312 N N . ARG A 1 169 ? -10.144 9.049 -9.259 1.00 79.88 169 ARG A N 1
ATOM 1313 C CA . ARG A 1 169 ? -8.773 8.670 -9.633 1.00 79.88 169 ARG A CA 1
ATOM 1314 C C . ARG A 1 169 ? -8.024 8.018 -8.480 1.00 79.88 169 ARG A C 1
ATOM 1316 O O . ARG A 1 169 ? -8.186 8.397 -7.323 1.00 79.88 169 ARG A O 1
ATOM 1323 N N . GLY A 1 170 ? -7.102 7.132 -8.847 1.00 78.12 170 GLY A N 1
ATOM 1324 C CA . GLY A 1 170 ? -6.245 6.409 -7.915 1.00 78.12 170 GLY A CA 1
ATOM 1325 C C . GLY A 1 170 ? -6.865 5.099 -7.437 1.00 78.12 170 GLY A C 1
ATOM 1326 O O . GLY A 1 170 ? -8.061 4.859 -7.570 1.00 78.12 170 GLY A O 1
ATOM 1327 N N . LEU A 1 171 ? -6.008 4.241 -6.893 1.00 83.69 171 LEU A N 1
ATOM 1328 C CA . LEU A 1 171 ? -6.380 2.980 -6.264 1.00 83.69 171 LEU A CA 1
ATOM 1329 C C . LEU A 1 171 ? -6.199 3.123 -4.748 1.00 83.69 171 LEU A C 1
ATOM 1331 O O . LEU A 1 171 ? -5.309 3.844 -4.289 1.00 83.69 171 LEU A O 1
ATOM 1335 N N . ARG A 1 172 ? -7.039 2.446 -3.964 1.00 84.44 172 ARG A N 1
ATOM 1336 C CA . ARG A 1 172 ? -7.014 2.528 -2.497 1.00 84.44 172 ARG A CA 1
ATOM 1337 C C . ARG A 1 172 ? -5.724 1.950 -1.922 1.00 84.44 172 ARG A C 1
ATOM 1339 O O . ARG A 1 172 ? -5.380 0.805 -2.216 1.00 84.44 172 ARG A O 1
ATOM 1346 N N . GLN A 1 173 ? -5.041 2.700 -1.059 1.00 77.44 173 GLN A N 1
ATOM 1347 C CA . GLN A 1 173 ? -3.918 2.160 -0.288 1.00 77.44 173 GLN A CA 1
ATOM 1348 C C . GLN A 1 173 ? -4.438 1.143 0.738 1.00 77.44 173 GLN A C 1
ATOM 1350 O O . GLN A 1 173 ? -5.450 1.393 1.389 1.00 77.44 173 GLN A O 1
ATOM 1355 N N . ASP A 1 174 ? -3.741 0.010 0.859 1.00 76.12 174 ASP A N 1
ATOM 1356 C CA . ASP A 1 174 ? -4.092 -1.166 1.677 1.00 76.12 174 ASP A CA 1
ATOM 1357 C C . ASP A 1 174 ? -5.351 -1.969 1.257 1.00 76.12 174 ASP A C 1
ATOM 1359 O O . ASP A 1 174 ? -5.723 -2.930 1.936 1.00 76.12 174 ASP A O 1
ATOM 1363 N N . ASP A 1 175 ? -5.964 -1.668 0.104 1.00 81.62 175 ASP A N 1
ATOM 1364 C CA . ASP A 1 175 ? -6.909 -2.579 -0.571 1.00 81.62 175 ASP A CA 1
ATOM 1365 C C . ASP A 1 175 ? -6.113 -3.701 -1.274 1.00 81.62 175 ASP A C 1
ATOM 1367 O O . ASP A 1 175 ? -5.226 -3.384 -2.074 1.00 81.62 175 ASP A O 1
ATOM 1371 N N . PRO A 1 176 ? -6.377 -5.002 -1.018 1.00 78.69 176 PRO A N 1
ATOM 1372 C CA . PRO A 1 176 ? -5.566 -6.071 -1.592 1.00 78.69 176 PRO A CA 1
ATOM 1373 C C . PRO A 1 176 ? -5.709 -6.236 -3.114 1.00 78.69 176 PRO A C 1
ATOM 1375 O O . PRO A 1 176 ? -4.866 -6.912 -3.697 1.00 78.69 176 PRO A O 1
ATOM 1378 N N . ILE A 1 177 ? -6.701 -5.618 -3.776 1.00 78.94 177 ILE A N 1
ATOM 1379 C CA . ILE A 1 177 ? -6.783 -5.565 -5.251 1.00 78.94 177 ILE A CA 1
ATOM 1380 C C . ILE A 1 177 ? -5.792 -4.543 -5.838 1.00 78.94 177 ILE A C 1
ATOM 1382 O O . ILE A 1 177 ? -5.241 -4.764 -6.920 1.00 78.94 177 ILE A O 1
ATOM 1386 N N . SER A 1 178 ? -5.533 -3.434 -5.138 1.00 83.50 178 SER A N 1
ATOM 1387 C CA . SER A 1 178 ? -4.777 -2.291 -5.670 1.00 83.50 178 SER A CA 1
ATOM 1388 C C . SER A 1 178 ? -3.363 -2.619 -6.175 1.00 83.50 178 SER A C 1
ATOM 1390 O O . SER A 1 178 ? -3.029 -2.138 -7.259 1.00 83.50 178 SER A O 1
ATOM 1392 N N . PRO A 1 179 ? -2.529 -3.431 -5.483 1.00 80.81 179 PRO A N 1
ATOM 1393 C CA . PRO A 1 179 ? -1.199 -3.783 -5.982 1.00 80.81 179 PRO A CA 1
ATOM 1394 C C . PRO A 1 179 ? -1.264 -4.487 -7.337 1.00 80.81 179 PRO A C 1
ATOM 1396 O O . PRO A 1 179 ? -0.555 -4.102 -8.258 1.00 80.81 179 PRO A O 1
ATOM 1399 N N . PHE A 1 180 ? -2.174 -5.452 -7.491 1.00 76.88 180 PHE A N 1
ATOM 1400 C CA . PHE A 1 180 ? -2.361 -6.188 -8.741 1.00 76.88 180 PHE A CA 1
ATOM 1401 C C . PHE A 1 180 ? -2.772 -5.250 -9.873 1.00 76.88 180 PHE A C 1
ATOM 1403 O O . PHE A 1 180 ? -2.156 -5.274 -10.929 1.00 76.88 180 PHE A O 1
ATOM 1410 N N . MET A 1 181 ? -3.738 -4.358 -9.638 1.00 79.81 181 MET A N 1
ATOM 1411 C CA . MET A 1 181 ? -4.173 -3.381 -10.643 1.00 79.81 181 MET A CA 1
ATOM 1412 C C . MET A 1 181 ? -3.070 -2.391 -11.043 1.00 79.81 181 MET A C 1
ATOM 1414 O O . MET A 1 181 ? -2.994 -2.007 -12.210 1.00 79.81 181 MET A O 1
ATOM 1418 N N . PHE A 1 182 ? -2.195 -2.008 -10.109 1.00 82.62 182 PHE A N 1
ATOM 1419 C CA . PHE A 1 182 ? -1.012 -1.207 -10.421 1.00 82.62 182 PHE A CA 1
ATOM 1420 C C . PHE A 1 182 ? -0.015 -1.983 -11.298 1.00 82.62 182 PHE A C 1
ATOM 1422 O O . PHE A 1 182 ? 0.459 -1.437 -12.291 1.00 82.62 182 PHE A O 1
ATOM 1429 N N . LEU A 1 183 ? 0.251 -3.260 -10.991 1.00 77.19 183 LEU A N 1
ATOM 1430 C CA . LEU A 1 183 ? 1.121 -4.125 -11.802 1.00 77.19 183 LEU A CA 1
ATOM 1431 C C . LEU A 1 183 ? 0.641 -4.230 -13.258 1.00 77.19 183 LEU A C 1
ATOM 1433 O O . LEU A 1 183 ? 1.473 -4.191 -14.163 1.00 77.19 183 LEU A O 1
ATOM 1437 N N . LEU A 1 184 ? -0.679 -4.319 -13.494 1.00 76.12 184 LEU A N 1
ATOM 1438 C CA . LEU A 1 184 ? -1.230 -4.371 -14.859 1.00 76.12 184 LEU A CA 1
ATOM 1439 C C . LEU A 1 184 ? -0.993 -3.057 -15.625 1.00 76.12 184 LEU A C 1
ATOM 1441 O O . LEU A 1 184 ? -0.824 -3.062 -16.840 1.00 76.12 184 LEU A O 1
ATOM 1445 N N . ALA A 1 185 ? -1.008 -1.914 -14.934 1.00 81.31 185 ALA A N 1
ATOM 1446 C CA . ALA A 1 185 ? -0.711 -0.627 -15.556 1.00 81.31 185 ALA A CA 1
ATOM 1447 C C . ALA A 1 185 ? 0.797 -0.455 -15.815 1.00 81.31 185 ALA A C 1
ATOM 1449 O O . ALA A 1 185 ? 1.179 0.080 -16.854 1.00 81.31 185 ALA A O 1
ATOM 1450 N N . ALA A 1 186 ? 1.647 -0.925 -14.896 1.00 83.12 186 ALA A N 1
ATOM 1451 C CA . ALA A 1 186 ? 3.105 -0.850 -15.000 1.00 83.12 186 ALA A CA 1
ATOM 1452 C C . ALA A 1 186 ? 3.674 -1.698 -16.154 1.00 83.12 186 ALA A C 1
ATOM 1454 O O . ALA A 1 186 ? 4.597 -1.252 -16.836 1.00 83.12 186 ALA A O 1
ATOM 1455 N N . GLU A 1 187 ? 3.063 -2.849 -16.442 1.00 82.62 187 GLU A N 1
ATOM 1456 C CA . GLU A 1 187 ? 3.419 -3.722 -17.571 1.00 82.62 187 GLU A CA 1
ATOM 1457 C C . GLU A 1 187 ? 3.280 -3.050 -18.936 1.00 82.62 187 GLU A C 1
ATOM 1459 O O . GLU A 1 187 ? 4.001 -3.372 -19.879 1.00 82.62 187 GLU A O 1
ATOM 1464 N N . GLY A 1 188 ? 2.385 -2.066 -19.039 1.00 84.25 188 GLY A N 1
ATOM 1465 C CA . GLY A 1 188 ? 2.266 -1.234 -20.227 1.00 84.25 188 GLY A CA 1
ATOM 1466 C C . GLY A 1 188 ? 3.588 -0.583 -20.635 1.00 84.25 188 GLY A C 1
ATOM 1467 O O . GLY A 1 188 ? 3.850 -0.439 -21.827 1.00 84.25 188 GLY A O 1
ATOM 1468 N N . LEU A 1 189 ? 4.448 -0.244 -19.665 1.00 87.69 189 LEU A N 1
ATOM 1469 C CA . LEU A 1 189 ? 5.781 0.282 -19.945 1.00 87.69 189 LEU A CA 1
ATOM 1470 C C . LEU A 1 189 ? 6.705 -0.802 -20.510 1.00 87.69 189 LEU A C 1
ATOM 1472 O O . LEU A 1 189 ? 7.390 -0.531 -21.493 1.00 87.69 189 LEU A O 1
ATOM 1476 N N . ASN A 1 190 ? 6.697 -2.020 -19.958 1.00 85.88 190 ASN A N 1
ATOM 1477 C CA . ASN A 1 190 ? 7.476 -3.129 -20.512 1.00 85.88 190 ASN A CA 1
ATOM 1478 C C . ASN A 1 190 ? 7.086 -3.422 -21.966 1.00 85.88 190 ASN A C 1
ATOM 1480 O O . ASN A 1 190 ? 7.959 -3.498 -22.829 1.00 85.88 190 ASN A O 1
ATOM 1484 N N . VAL A 1 191 ? 5.790 -3.557 -22.259 1.00 86.44 191 VAL A N 1
ATOM 1485 C CA . VAL A 1 191 ? 5.331 -3.872 -23.621 1.00 86.44 191 VAL A CA 1
ATOM 1486 C C . VAL A 1 191 ? 5.729 -2.763 -24.600 1.00 86.44 191 VAL A C 1
ATOM 1488 O O . VAL A 1 191 ? 6.215 -3.056 -25.692 1.00 86.44 191 VAL A O 1
ATOM 1491 N N . MET A 1 192 ? 5.635 -1.492 -24.190 1.00 88.75 192 MET A N 1
ATOM 1492 C CA . MET A 1 192 ? 6.142 -0.366 -24.981 1.00 88.75 192 MET A CA 1
ATOM 1493 C C . MET A 1 192 ? 7.669 -0.412 -25.179 1.00 88.75 192 MET A C 1
ATOM 1495 O O . MET A 1 192 ? 8.138 -0.158 -26.287 1.00 88.75 192 MET A O 1
ATOM 1499 N N . MET A 1 193 ? 8.449 -0.764 -24.149 1.00 89.19 193 MET A N 1
ATOM 1500 C CA . MET A 1 193 ? 9.907 -0.933 -24.257 1.00 89.19 193 MET A CA 1
ATOM 1501 C C . MET A 1 193 ? 10.273 -2.068 -25.225 1.00 89.19 193 MET A C 1
ATOM 1503 O O . MET A 1 193 ? 11.106 -1.868 -26.107 1.00 89.19 193 MET A O 1
ATOM 1507 N N . ARG A 1 194 ? 9.614 -3.232 -25.124 1.00 86.62 194 ARG A N 1
ATOM 1508 C CA . ARG A 1 194 ? 9.819 -4.380 -26.027 1.00 86.62 194 ARG A CA 1
ATOM 1509 C C . ARG A 1 194 ? 9.487 -4.032 -27.479 1.00 86.62 194 ARG A C 1
ATOM 1511 O O . ARG A 1 194 ? 10.285 -4.324 -28.365 1.00 86.62 194 ARG A O 1
ATOM 1518 N N . ALA A 1 195 ? 8.359 -3.362 -27.725 1.00 88.38 195 ALA A N 1
ATOM 1519 C CA . ALA A 1 195 ? 7.977 -2.914 -29.065 1.00 88.38 195 ALA A CA 1
ATOM 1520 C C . ALA A 1 195 ? 8.995 -1.916 -29.653 1.00 88.38 195 ALA A C 1
ATOM 1522 O O . ALA A 1 195 ? 9.359 -2.005 -30.823 1.00 88.38 195 ALA A O 1
ATOM 1523 N N . MET A 1 196 ? 9.516 -1.001 -28.828 1.00 89.56 196 MET A N 1
ATOM 1524 C CA . MET A 1 196 ? 10.541 -0.031 -29.225 1.00 89.56 196 MET A CA 1
ATOM 1525 C C . MET A 1 196 ? 11.878 -0.703 -29.602 1.00 89.56 196 MET A C 1
ATOM 1527 O O . MET A 1 196 ? 12.533 -0.272 -3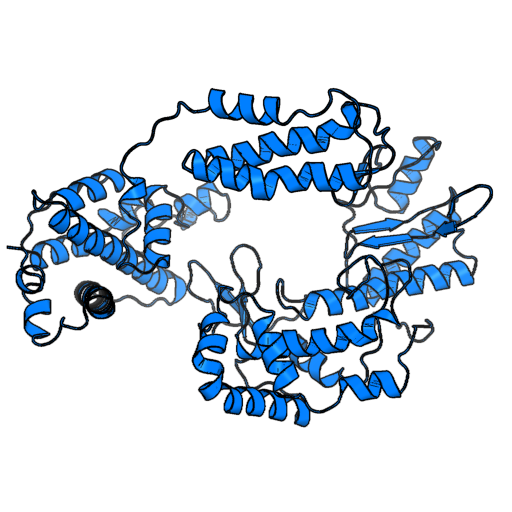0.552 1.00 89.56 196 MET A O 1
ATOM 1531 N N . VAL A 1 197 ? 12.259 -1.778 -28.905 1.00 88.38 197 VAL A N 1
ATOM 1532 C CA . VAL A 1 197 ? 13.423 -2.617 -29.246 1.00 88.38 197 VAL A CA 1
ATOM 1533 C C . VAL A 1 197 ? 13.188 -3.382 -30.551 1.00 88.38 197 VAL A C 1
ATOM 1535 O O . VAL A 1 197 ? 14.022 -3.319 -31.450 1.00 88.38 197 VAL A O 1
ATOM 1538 N N . GLN A 1 198 ? 12.035 -4.043 -30.704 1.00 88.06 198 GLN A N 1
ATOM 1539 C CA . GLN A 1 198 ? 11.670 -4.779 -31.926 1.00 88.06 198 GLN A CA 1
ATOM 1540 C C . GLN A 1 198 ? 11.625 -3.876 -33.170 1.00 88.06 198 GLN A C 1
ATOM 1542 O O . GLN A 1 198 ? 12.017 -4.293 -34.258 1.00 88.06 198 GLN A O 1
ATOM 1547 N N . ALA A 1 199 ? 11.212 -2.617 -33.006 1.00 88.81 199 ALA A N 1
ATOM 1548 C CA . ALA A 1 199 ? 11.232 -1.595 -34.051 1.00 88.81 199 ALA A CA 1
ATOM 1549 C C . ALA A 1 199 ? 12.636 -1.009 -34.338 1.00 88.81 199 ALA A C 1
ATOM 1551 O O . ALA A 1 199 ? 12.755 -0.098 -35.155 1.00 88.81 199 ALA A O 1
ATOM 1552 N N . ASN A 1 200 ? 13.697 -1.498 -33.681 1.00 88.31 200 ASN A N 1
ATOM 1553 C CA . ASN A 1 200 ? 15.070 -0.974 -33.740 1.00 88.31 200 ASN A CA 1
ATOM 1554 C C . ASN A 1 200 ? 15.206 0.512 -33.337 1.00 88.31 200 ASN A C 1
ATOM 1556 O O . ASN A 1 200 ? 16.172 1.179 -33.706 1.00 88.31 200 ASN A O 1
ATOM 1560 N N . LEU A 1 201 ? 14.258 1.040 -32.554 1.00 88.25 201 LEU A N 1
ATOM 1561 C CA . LEU A 1 201 ? 14.270 2.425 -32.063 1.00 88.25 201 LEU A CA 1
ATOM 1562 C C . LEU A 1 201 ? 15.082 2.591 -30.767 1.00 88.25 201 LEU A C 1
ATOM 1564 O O . LEU A 1 201 ? 15.371 3.718 -30.365 1.00 88.25 201 LEU A O 1
ATOM 1568 N N . TYR A 1 202 ? 15.439 1.485 -30.109 1.00 90.25 202 TYR A N 1
ATOM 1569 C CA . TYR A 1 202 ? 16.194 1.474 -28.858 1.00 90.25 202 TYR A CA 1
ATOM 1570 C C . TYR A 1 202 ? 17.232 0.351 -28.837 1.00 90.25 202 TYR A C 1
ATOM 1572 O O . TYR A 1 202 ? 16.903 -0.815 -29.041 1.00 90.25 202 TYR A O 1
ATOM 1580 N N . THR A 1 203 ? 18.485 0.700 -28.551 1.00 88.19 203 THR A N 1
ATOM 1581 C CA . THR A 1 203 ? 19.581 -0.259 -28.366 1.00 88.19 203 THR A CA 1
ATOM 1582 C C . THR A 1 203 ? 19.683 -0.664 -26.898 1.00 88.19 203 THR A C 1
ATOM 1584 O O . THR A 1 203 ? 20.012 0.167 -26.045 1.00 88.19 203 THR A O 1
ATOM 1587 N N . GLU A 1 204 ? 19.416 -1.940 -26.618 1.00 85.44 204 GLU A N 1
ATOM 1588 C CA . GLU A 1 204 ? 19.477 -2.530 -25.277 1.00 85.44 204 GLU A CA 1
ATOM 1589 C C . GLU A 1 204 ? 20.908 -2.650 -24.732 1.00 85.44 204 GLU A C 1
ATOM 1591 O O . GLU A 1 204 ? 21.891 -2.587 -25.473 1.00 85.44 204 GLU A O 1
ATOM 1596 N N . TYR A 1 205 ? 21.031 -2.832 -23.415 1.00 83.88 205 TYR A N 1
ATOM 1597 C CA . TYR A 1 205 ? 22.317 -2.986 -22.744 1.00 83.88 205 TYR A CA 1
ATOM 1598 C C . TYR A 1 205 ? 22.661 -4.471 -22.559 1.00 83.88 205 TYR A C 1
ATOM 1600 O O . TYR A 1 205 ? 21.864 -5.233 -22.016 1.00 83.88 205 TYR A O 1
ATOM 1608 N N . ASN A 1 206 ? 23.852 -4.884 -22.993 1.00 82.25 206 ASN A N 1
ATOM 1609 C CA . ASN A 1 206 ? 24.336 -6.259 -22.857 1.00 82.25 206 ASN A CA 1
ATOM 1610 C C . ASN A 1 206 ? 25.216 -6.401 -21.601 1.00 82.25 206 ASN A C 1
ATOM 1612 O O . ASN A 1 206 ? 26.157 -5.627 -21.408 1.00 82.25 206 ASN A O 1
ATOM 1616 N N . ILE A 1 207 ? 24.906 -7.381 -20.751 1.00 75.62 207 ILE A N 1
ATOM 1617 C CA . ILE A 1 207 ? 25.611 -7.682 -19.504 1.00 75.62 207 ILE A CA 1
ATOM 1618 C C . ILE A 1 207 ? 26.314 -9.041 -19.632 1.00 75.62 207 ILE A C 1
ATOM 1620 O O . ILE A 1 207 ? 25.656 -10.074 -19.720 1.00 75.62 207 ILE A O 1
ATOM 1624 N N . GLY A 1 208 ? 27.648 -9.039 -19.548 1.00 66.69 208 GLY A N 1
ATOM 1625 C CA . GLY A 1 208 ? 28.482 -10.249 -19.537 1.00 66.69 208 GLY A CA 1
ATOM 1626 C C . GLY A 1 208 ? 29.253 -10.488 -20.840 1.00 66.69 208 GLY A C 1
ATOM 1627 O O . GLY A 1 208 ? 28.874 -10.002 -21.901 1.00 66.69 208 GLY A O 1
ATOM 1628 N N . SER A 1 209 ? 30.367 -11.221 -20.746 1.00 61.25 209 SER A N 1
ATOM 1629 C CA . SER A 1 209 ? 31.247 -11.551 -21.881 1.00 61.25 209 SER A CA 1
ATOM 1630 C C . SER A 1 209 ? 31.033 -12.955 -22.455 1.00 61.25 209 SER A C 1
ATOM 1632 O O . SER A 1 209 ? 31.296 -13.161 -23.634 1.00 61.25 209 SER A O 1
ATOM 1634 N N . GLU A 1 210 ? 30.576 -13.910 -21.638 1.00 57.16 210 GLU A N 1
ATOM 1635 C CA . GLU A 1 210 ? 30.445 -15.332 -22.020 1.00 57.16 210 GLU A CA 1
ATOM 1636 C C . GLU A 1 210 ? 28.989 -15.824 -22.004 1.00 57.16 210 GLU A C 1
ATOM 1638 O O . GLU A 1 210 ? 28.587 -16.571 -22.888 1.00 57.16 210 GLU A O 1
ATOM 1643 N N . ASN A 1 211 ? 28.176 -15.346 -21.055 1.00 55.75 211 ASN A N 1
ATOM 1644 C CA . ASN A 1 211 ? 26.720 -15.514 -21.037 1.00 55.75 211 ASN A CA 1
ATOM 1645 C C . ASN A 1 211 ? 26.081 -14.120 -21.058 1.00 55.75 211 ASN A C 1
ATOM 1647 O O . ASN A 1 211 ? 25.916 -13.494 -20.012 1.00 55.75 211 ASN A O 1
ATOM 1651 N N . SER A 1 212 ? 25.798 -13.610 -22.255 1.00 61.34 212 SER A N 1
ATOM 1652 C CA . SER A 1 212 ? 25.250 -12.269 -22.474 1.00 61.34 212 SER A CA 1
ATOM 1653 C C . SER A 1 212 ? 23.771 -12.187 -22.090 1.00 61.34 212 SER A C 1
ATOM 1655 O O . SER A 1 212 ? 22.913 -12.658 -22.842 1.00 61.34 212 SER A O 1
ATOM 1657 N N . THR A 1 213 ? 23.457 -11.541 -20.967 1.00 68.69 213 THR A N 1
ATOM 1658 C CA . THR A 1 213 ? 22.076 -11.177 -20.621 1.00 68.69 213 THR A CA 1
ATOM 1659 C C . THR A 1 213 ? 21.784 -9.780 -21.153 1.00 68.69 213 THR A C 1
ATOM 1661 O O . THR A 1 213 ? 22.404 -8.801 -20.733 1.00 68.69 213 THR A O 1
ATOM 1664 N N . ILE A 1 214 ? 20.828 -9.673 -22.074 1.00 75.19 214 ILE A N 1
ATOM 1665 C CA . ILE A 1 214 ? 20.379 -8.391 -22.621 1.00 75.19 214 ILE A CA 1
ATOM 1666 C C . ILE A 1 214 ? 19.282 -7.830 -21.710 1.00 75.19 214 ILE A C 1
ATOM 1668 O O . ILE A 1 214 ? 18.322 -8.528 -21.390 1.00 75.19 214 ILE A O 1
ATOM 1672 N N . VAL A 1 215 ? 19.435 -6.581 -21.263 1.00 79.31 215 VAL A N 1
ATOM 1673 C CA . VAL A 1 215 ? 18.496 -5.921 -20.348 1.00 79.31 215 VAL A CA 1
ATOM 1674 C C . VAL A 1 215 ? 18.274 -4.471 -20.780 1.00 79.31 215 VAL A C 1
ATOM 1676 O O . VAL A 1 215 ? 19.201 -3.662 -20.800 1.00 79.31 215 VAL A O 1
ATOM 1679 N N . SER A 1 216 ? 17.025 -4.111 -21.077 1.00 82.06 216 SER A N 1
ATOM 1680 C CA . SER A 1 216 ? 16.606 -2.720 -21.314 1.00 82.06 216 SER A CA 1
ATOM 1681 C C . SER A 1 216 ? 16.079 -2.024 -20.058 1.00 82.06 216 SER A C 1
ATOM 1683 O O . SER A 1 216 ? 16.275 -0.818 -19.895 1.00 82.06 216 SER A O 1
ATOM 1685 N N . HIS A 1 217 ? 15.407 -2.750 -19.162 1.00 86.62 217 HIS A N 1
ATOM 1686 C CA . HIS A 1 217 ? 14.754 -2.178 -17.984 1.00 86.62 217 HIS A CA 1
ATOM 1687 C C . HIS A 1 217 ? 14.503 -3.217 -16.880 1.00 86.62 217 HIS A C 1
ATOM 1689 O O . HIS A 1 217 ? 14.432 -4.413 -17.145 1.00 86.62 217 HIS A O 1
ATOM 1695 N N . LEU A 1 218 ? 14.351 -2.740 -15.641 1.00 83.62 218 LEU A N 1
ATOM 1696 C CA . LEU A 1 218 ? 13.983 -3.509 -14.448 1.00 83.62 218 LEU A CA 1
ATOM 1697 C C . LEU A 1 218 ? 12.973 -2.681 -13.636 1.00 83.62 218 LEU A C 1
ATOM 1699 O O . LEU A 1 218 ? 13.220 -1.501 -13.394 1.00 83.62 218 LEU A O 1
ATOM 1703 N N . GLN A 1 219 ? 11.854 -3.260 -13.200 1.00 82.69 219 GLN A N 1
ATOM 1704 C CA . GLN A 1 219 ? 10.776 -2.531 -12.509 1.00 82.69 219 GLN A CA 1
ATOM 1705 C C . GLN A 1 219 ? 10.441 -3.175 -11.164 1.00 82.69 219 GLN A C 1
ATOM 1707 O O . GLN A 1 219 ? 9.953 -4.291 -11.150 1.00 82.69 219 GLN A O 1
ATOM 1712 N N . PHE A 1 220 ? 10.585 -2.491 -10.030 1.00 77.00 220 PHE A N 1
ATOM 1713 C CA . PHE A 1 220 ? 10.042 -2.937 -8.740 1.00 77.00 220 PHE A CA 1
ATOM 1714 C C . PHE A 1 220 ? 8.847 -2.060 -8.358 1.00 77.00 220 PHE A C 1
ATOM 1716 O O . PHE A 1 220 ? 9.019 -0.988 -7.789 1.00 77.00 220 PHE A O 1
ATOM 1723 N N . ALA A 1 221 ? 7.625 -2.505 -8.667 1.00 79.06 221 ALA A N 1
ATOM 1724 C CA . ALA A 1 221 ? 6.436 -1.651 -8.579 1.00 79.06 221 ALA A CA 1
ATOM 1725 C C . ALA A 1 221 ? 6.658 -0.302 -9.309 1.00 79.06 221 ALA A C 1
ATOM 1727 O O . ALA A 1 221 ? 6.778 -0.307 -10.531 1.00 79.06 221 ALA A O 1
ATOM 1728 N N . ASP A 1 222 ? 6.689 0.830 -8.600 1.00 82.44 222 ASP A N 1
ATOM 1729 C CA . ASP A 1 222 ? 6.967 2.158 -9.162 1.00 82.44 222 ASP A CA 1
ATOM 1730 C C . ASP A 1 222 ? 8.468 2.479 -9.319 1.00 82.44 222 ASP A C 1
ATOM 1732 O O . ASP A 1 222 ? 8.829 3.302 -10.165 1.00 82.44 222 ASP A O 1
ATOM 1736 N N . ASP A 1 223 ? 9.355 1.800 -8.586 1.00 85.00 223 ASP A N 1
ATOM 1737 C CA . ASP A 1 223 ? 10.807 1.988 -8.665 1.00 85.00 223 ASP A CA 1
ATOM 1738 C C . ASP A 1 223 ? 11.377 1.308 -9.927 1.00 85.00 223 ASP A C 1
ATOM 1740 O O . ASP A 1 223 ? 11.639 0.107 -9.955 1.00 85.00 223 ASP A O 1
ATOM 1744 N N . THR A 1 224 ? 11.574 2.082 -11.000 1.00 88.75 224 THR A N 1
ATOM 1745 C CA . THR A 1 224 ? 12.048 1.590 -12.309 1.00 88.75 224 THR A CA 1
ATOM 1746 C C . THR A 1 224 ? 13.493 2.006 -12.605 1.00 88.75 224 THR A C 1
ATOM 1748 O O . THR A 1 224 ? 13.823 3.191 -12.558 1.00 88.75 224 THR A O 1
ATOM 1751 N N . ILE A 1 225 ? 14.338 1.045 -12.992 1.00 89.62 225 ILE A N 1
ATOM 1752 C CA . ILE A 1 225 ? 15.667 1.262 -13.586 1.00 89.62 225 ILE A CA 1
ATOM 1753 C C . ILE A 1 225 ? 15.571 1.057 -15.102 1.00 89.62 225 ILE A C 1
ATOM 1755 O O . ILE A 1 225 ? 15.048 0.049 -15.570 1.00 89.62 225 ILE A O 1
ATOM 1759 N N . LEU A 1 226 ? 16.127 1.995 -15.869 1.00 90.62 226 LEU A N 1
ATOM 1760 C CA . LEU A 1 226 ? 16.214 1.944 -17.331 1.00 90.62 226 LEU A CA 1
ATOM 1761 C C . LEU A 1 226 ? 17.702 1.892 -17.707 1.00 90.62 226 LEU A C 1
ATOM 1763 O O . LEU A 1 226 ? 18.465 2.772 -17.306 1.00 90.62 226 LEU A O 1
ATOM 1767 N N . LEU A 1 227 ? 18.125 0.850 -18.427 1.00 88.62 227 LEU A N 1
ATOM 1768 C CA . LEU A 1 227 ? 19.519 0.643 -18.831 1.00 88.62 227 LEU A CA 1
ATOM 1769 C C . LEU A 1 227 ? 19.707 1.105 -20.274 1.00 88.62 227 LEU A C 1
ATOM 1771 O O . LEU A 1 227 ? 19.073 0.589 -21.193 1.00 88.62 227 LEU A O 1
ATOM 1775 N N . VAL A 1 228 ? 20.571 2.105 -20.460 1.00 88.62 228 VAL A N 1
ATOM 1776 C CA . VAL A 1 228 ? 20.659 2.890 -21.696 1.00 88.62 228 VAL A CA 1
ATOM 1777 C C . VAL A 1 228 ? 22.089 2.875 -22.233 1.00 88.62 228 VAL A C 1
ATOM 1779 O O . VAL A 1 228 ? 23.006 3.369 -21.577 1.00 88.62 228 VAL A O 1
ATOM 1782 N N . VAL A 1 229 ? 22.294 2.371 -23.453 1.00 89.56 229 VAL A N 1
ATOM 1783 C CA . VAL A 1 229 ? 23.562 2.573 -24.179 1.00 89.56 229 VAL A CA 1
ATOM 1784 C C . VAL A 1 229 ? 23.689 4.050 -24.571 1.00 89.56 229 VAL A C 1
ATOM 1786 O O . VAL A 1 229 ? 22.705 4.660 -24.997 1.00 89.56 229 VAL A O 1
ATOM 1789 N N . LYS A 1 230 ? 24.893 4.631 -24.444 1.00 91.00 230 LYS A N 1
ATOM 1790 C CA . LYS A 1 230 ? 25.183 6.044 -24.755 1.00 91.00 230 LYS A CA 1
ATOM 1791 C C . LYS A 1 230 ? 24.908 6.363 -26.234 1.00 91.00 230 LYS A C 1
ATOM 1793 O O . LYS A 1 230 ? 25.786 6.235 -27.081 1.00 91.00 230 LYS A O 1
ATOM 1798 N N . SER A 1 231 ? 23.697 6.829 -26.524 1.00 91.88 231 SER A N 1
ATOM 1799 C CA . SER A 1 231 ? 23.251 7.257 -27.849 1.00 91.88 231 SER A CA 1
ATOM 1800 C C . SER A 1 231 ? 22.163 8.320 -27.716 1.00 91.88 231 SER A C 1
ATOM 1802 O O . SER A 1 231 ? 21.264 8.189 -26.886 1.00 91.88 231 SER A O 1
ATOM 1804 N N . TRP A 1 232 ? 22.213 9.360 -28.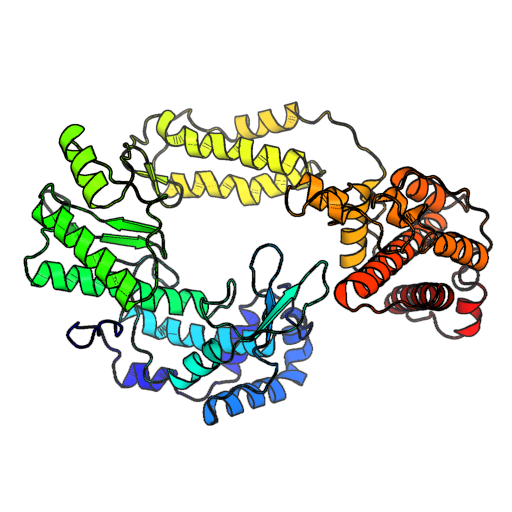552 1.00 93.94 232 TRP A N 1
ATOM 1805 C CA . TRP A 1 232 ? 21.152 10.371 -28.606 1.00 93.94 232 TRP A CA 1
ATOM 1806 C C . TRP A 1 232 ? 19.816 9.787 -29.081 1.00 93.94 232 TRP A C 1
ATOM 1808 O O . TRP A 1 232 ? 18.772 10.187 -28.572 1.00 93.94 232 TRP A O 1
ATOM 1818 N N . ALA A 1 233 ? 19.843 8.786 -29.971 1.00 93.38 233 ALA A N 1
ATOM 1819 C CA . ALA A 1 233 ? 18.638 8.068 -30.388 1.00 93.38 233 ALA A CA 1
ATOM 1820 C C . ALA A 1 233 ? 17.945 7.414 -29.181 1.00 93.38 233 ALA A C 1
ATOM 1822 O O . ALA A 1 233 ? 16.769 7.674 -28.943 1.00 93.38 233 ALA A O 1
ATOM 1823 N N . ASN A 1 234 ? 18.702 6.687 -28.349 1.00 93.31 234 ASN A N 1
ATOM 1824 C CA . ASN A 1 234 ? 18.191 6.086 -27.115 1.00 93.31 234 ASN A CA 1
ATOM 1825 C C . ASN A 1 234 ? 17.613 7.130 -26.144 1.00 93.31 234 ASN A C 1
ATOM 1827 O O . ASN A 1 234 ? 16.556 6.899 -25.566 1.00 93.31 234 ASN A O 1
ATOM 1831 N N . VAL A 1 235 ? 18.270 8.285 -25.971 1.00 94.38 235 VAL A N 1
ATOM 1832 C CA . VAL A 1 235 ? 17.787 9.367 -25.087 1.00 94.38 235 VAL A CA 1
ATOM 1833 C C . VAL A 1 235 ? 16.441 9.926 -25.572 1.00 94.38 235 VAL A C 1
ATOM 1835 O O . VAL A 1 235 ? 15.514 10.086 -24.774 1.00 94.38 235 VAL A O 1
ATOM 1838 N N . HIS A 1 236 ? 16.294 10.180 -26.876 1.00 93.94 236 HIS A N 1
ATOM 1839 C CA . HIS A 1 236 ? 15.033 10.662 -27.446 1.00 93.94 236 HIS A CA 1
ATOM 1840 C C . HIS A 1 236 ? 13.934 9.593 -27.442 1.00 93.94 236 HIS A C 1
ATOM 1842 O O . HIS A 1 236 ? 12.794 9.904 -27.095 1.00 93.94 236 HIS A O 1
ATOM 1848 N N . ALA A 1 237 ? 14.271 8.340 -27.752 1.00 93.06 237 ALA A N 1
ATOM 1849 C CA . ALA A 1 237 ? 13.354 7.206 -27.692 1.00 93.06 237 ALA A CA 1
ATOM 1850 C C . ALA A 1 237 ? 12.815 7.004 -26.262 1.00 93.06 237 ALA A C 1
ATOM 1852 O O . ALA A 1 237 ? 11.603 6.926 -26.058 1.00 93.06 237 ALA A O 1
ATOM 1853 N N . LEU A 1 238 ? 13.694 7.073 -25.253 1.00 93.50 238 LEU A N 1
ATOM 1854 C CA . LEU A 1 238 ? 13.328 6.998 -23.838 1.00 93.50 238 LEU A CA 1
ATOM 1855 C C . LEU A 1 238 ? 12.425 8.165 -23.401 1.00 93.50 238 LEU A C 1
ATOM 1857 O O . LEU A 1 238 ? 11.436 7.966 -22.695 1.00 93.50 238 LEU A O 1
ATOM 1861 N N . ARG A 1 239 ? 12.706 9.394 -23.858 1.00 92.75 239 ARG A N 1
ATOM 1862 C CA . ARG A 1 239 ? 11.822 10.546 -23.606 1.00 92.75 239 ARG A CA 1
ATOM 1863 C C . ARG A 1 239 ? 10.449 10.357 -24.260 1.00 92.75 239 ARG A C 1
ATOM 1865 O O . ARG A 1 239 ? 9.433 10.718 -23.659 1.00 92.75 239 ARG A O 1
ATOM 1872 N N . GLY A 1 240 ? 10.420 9.790 -25.465 1.00 92.06 240 GLY A N 1
ATOM 1873 C CA . GLY A 1 240 ? 9.211 9.464 -26.216 1.00 92.06 240 GLY A CA 1
ATOM 1874 C C . GLY A 1 240 ? 8.341 8.432 -25.502 1.00 92.06 240 GLY A C 1
ATOM 1875 O O . GLY A 1 240 ? 7.177 8.718 -25.224 1.00 92.06 240 GLY A O 1
ATOM 1876 N N . VAL A 1 241 ? 8.909 7.276 -25.140 1.00 91.50 241 VAL A N 1
ATOM 1877 C CA . VAL A 1 241 ? 8.166 6.169 -24.517 1.00 91.50 241 VAL A CA 1
ATOM 1878 C C . VAL A 1 241 ? 7.614 6.541 -23.140 1.00 91.50 241 VAL A C 1
ATOM 1880 O O . VAL A 1 241 ? 6.447 6.272 -22.864 1.00 91.50 241 VAL A O 1
ATOM 1883 N N . LEU A 1 242 ? 8.376 7.272 -22.316 1.00 91.56 242 LEU A N 1
ATOM 1884 C CA . LEU A 1 242 ? 7.879 7.784 -21.033 1.00 91.56 242 LEU A CA 1
ATOM 1885 C C . LEU A 1 242 ? 6.717 8.770 -21.238 1.00 91.56 242 LEU A C 1
ATOM 1887 O O . LEU A 1 242 ? 5.686 8.661 -20.578 1.00 91.56 242 LEU A O 1
ATOM 1891 N N . SER A 1 243 ? 6.834 9.684 -22.207 1.00 90.62 243 SER A N 1
ATOM 1892 C CA . SER A 1 243 ? 5.765 10.641 -22.536 1.00 90.62 243 SER A CA 1
ATOM 1893 C C . SER A 1 243 ? 4.515 9.970 -23.124 1.00 90.62 243 SER A C 1
ATOM 1895 O O . SER A 1 243 ? 3.406 10.483 -22.963 1.00 90.62 243 SER A O 1
ATOM 1897 N N . LEU A 1 244 ? 4.673 8.847 -23.832 1.00 89.88 244 LEU A N 1
ATOM 1898 C CA . LEU A 1 244 ? 3.568 8.030 -24.337 1.00 89.88 244 LEU A CA 1
ATOM 1899 C C . LEU A 1 244 ? 2.878 7.288 -23.187 1.00 89.88 244 LEU A C 1
ATOM 1901 O O . LEU A 1 244 ? 1.656 7.374 -23.060 1.00 89.88 244 LEU A O 1
ATOM 1905 N N . PHE A 1 245 ? 3.655 6.646 -22.314 1.00 88.94 245 PHE A N 1
ATOM 1906 C CA . PHE A 1 245 ? 3.169 5.948 -21.127 1.00 88.94 245 PHE A CA 1
ATOM 1907 C C . PHE A 1 245 ? 2.332 6.866 -20.220 1.00 88.94 245 PHE A C 1
ATOM 1909 O O . PHE A 1 245 ? 1.217 6.499 -19.841 1.00 88.94 245 PHE A O 1
ATOM 1916 N N . GLU A 1 246 ? 2.791 8.098 -19.954 1.00 89.94 246 GLU A N 1
ATOM 1917 C CA . GLU A 1 246 ? 2.010 9.086 -19.190 1.00 89.94 246 GLU A CA 1
ATOM 1918 C C . GLU A 1 246 ? 0.656 9.408 -19.848 1.00 89.94 246 GLU A C 1
ATOM 1920 O O . GLU A 1 246 ? -0.373 9.476 -19.171 1.00 89.94 246 GLU A O 1
ATOM 1925 N N . LYS A 1 247 ? 0.624 9.583 -21.177 1.00 88.31 247 LYS A N 1
ATOM 1926 C CA . LYS A 1 247 ? -0.607 9.904 -21.923 1.00 88.31 247 LYS A CA 1
ATOM 1927 C C . LYS A 1 247 ? -1.593 8.733 -21.953 1.00 88.31 247 LYS A C 1
ATOM 1929 O O . LYS A 1 247 ? -2.799 8.958 -21.825 1.00 88.31 247 LYS A O 1
ATOM 1934 N N . VAL A 1 248 ? -1.088 7.511 -22.122 1.00 86.12 248 VAL A N 1
ATOM 1935 C CA . VAL A 1 248 ? -1.878 6.275 -22.223 1.00 86.12 248 VAL A CA 1
ATOM 1936 C C . VAL A 1 248 ? -2.423 5.847 -20.862 1.00 86.12 248 VAL A C 1
ATOM 1938 O O . VAL A 1 248 ? -3.628 5.654 -20.717 1.00 86.12 248 VAL A O 1
ATOM 1941 N N . TYR A 1 249 ? -1.575 5.726 -19.842 1.00 83.31 249 TYR A N 1
ATOM 1942 C CA . TYR A 1 249 ? -1.990 5.182 -18.545 1.00 83.31 249 TYR A CA 1
ATOM 1943 C C . TYR A 1 249 ? -2.458 6.268 -17.566 1.00 83.31 249 TYR A C 1
ATOM 1945 O O . TYR A 1 249 ? -3.231 5.986 -16.651 1.00 83.31 249 TYR A O 1
ATOM 1953 N N . GLY A 1 250 ? -2.086 7.535 -17.779 1.00 84.88 250 GLY A N 1
ATOM 1954 C CA . GLY A 1 250 ? -2.432 8.650 -16.886 1.00 84.88 250 GLY A CA 1
ATOM 1955 C C . GLY A 1 250 ? -1.604 8.702 -15.597 1.00 84.88 250 GLY A C 1
ATOM 1956 O O . GLY A 1 250 ? -1.885 9.528 -14.726 1.00 84.88 250 GLY A O 1
ATOM 1957 N N . LEU A 1 251 ? -0.599 7.832 -15.480 1.00 86.75 251 LEU A N 1
ATOM 1958 C CA . LEU A 1 251 ? 0.455 7.904 -14.472 1.00 86.75 251 LEU A CA 1
ATOM 1959 C C . LEU A 1 251 ? 1.414 9.058 -14.817 1.00 86.75 251 LEU A C 1
ATOM 1961 O O . LEU A 1 251 ? 1.456 9.507 -15.959 1.00 86.75 251 LEU A O 1
ATOM 1965 N N . LYS A 1 252 ? 2.167 9.558 -13.833 1.00 87.38 252 LYS A N 1
ATOM 1966 C CA . LYS A 1 252 ? 3.164 10.621 -14.033 1.00 87.38 252 LYS A CA 1
ATOM 1967 C C . LYS A 1 252 ? 4.518 10.200 -13.488 1.00 87.38 252 LYS A C 1
ATOM 1969 O O . LYS A 1 252 ? 4.602 9.733 -12.353 1.00 87.38 252 LYS A O 1
ATOM 1974 N N . VAL A 1 253 ? 5.568 10.423 -14.269 1.00 86.44 253 VAL A N 1
ATOM 1975 C CA . VAL A 1 253 ? 6.957 10.230 -13.859 1.00 86.44 253 VAL A CA 1
ATOM 1976 C C . VAL A 1 253 ? 7.331 11.325 -12.863 1.00 86.44 253 VAL A C 1
ATOM 1978 O O . VAL A 1 253 ? 7.084 12.514 -13.077 1.00 86.44 253 VAL A O 1
ATOM 1981 N N . ASN A 1 254 ? 7.939 10.941 -11.741 1.00 89.06 254 ASN A N 1
ATOM 1982 C CA . ASN A 1 254 ? 8.395 11.903 -10.745 1.00 89.06 254 ASN A CA 1
ATOM 1983 C C . ASN A 1 254 ? 9.795 12.421 -11.101 1.00 89.06 254 ASN A C 1
ATOM 1985 O O . ASN A 1 254 ? 10.790 11.997 -10.519 1.00 89.06 254 ASN A O 1
ATOM 1989 N N . PHE A 1 255 ? 9.856 13.378 -12.028 1.00 84.69 255 PHE A N 1
ATOM 1990 C CA . PHE A 1 255 ? 11.093 14.013 -12.502 1.00 84.69 255 PHE A CA 1
ATOM 1991 C C . PHE A 1 255 ? 11.987 14.596 -11.382 1.00 84.69 255 PHE A C 1
ATOM 1993 O O . PHE A 1 255 ? 13.199 14.684 -11.549 1.00 84.69 255 PHE A O 1
ATOM 2000 N N . HIS A 1 256 ? 11.434 14.931 -10.207 1.00 85.00 256 HIS A N 1
ATOM 2001 C CA . HIS A 1 256 ? 12.220 15.368 -9.041 1.00 85.00 256 HIS A CA 1
ATOM 2002 C C . HIS A 1 256 ? 12.897 14.223 -8.266 1.00 85.00 256 HIS A C 1
ATOM 2004 O O . HIS A 1 256 ? 13.788 14.489 -7.461 1.00 85.00 256 HIS A O 1
ATOM 2010 N N . LYS A 1 257 ? 12.469 12.972 -8.472 1.00 87.94 257 LYS A N 1
ATOM 2011 C CA . LYS A 1 257 ? 13.104 11.758 -7.932 1.00 87.94 257 LYS A CA 1
ATOM 2012 C C . LYS A 1 257 ? 13.925 11.005 -8.983 1.00 87.94 257 LYS A C 1
ATOM 2014 O O . LYS A 1 257 ? 14.865 10.305 -8.619 1.00 87.94 257 LYS A O 1
ATOM 2019 N N . SER A 1 258 ? 13.571 11.125 -10.263 1.00 92.69 258 SER A N 1
ATOM 2020 C CA . SER A 1 258 ? 14.277 10.479 -11.371 1.00 92.69 258 SER A CA 1
ATOM 2021 C C . SER A 1 258 ? 15.672 11.073 -11.577 1.00 92.69 258 SER A C 1
ATOM 2023 O O . SER A 1 258 ? 15.837 12.290 -11.691 1.00 92.69 258 SER A O 1
ATOM 2025 N N . MET A 1 259 ? 16.676 10.202 -11.676 1.00 93.00 259 MET A N 1
ATOM 2026 C CA . MET A 1 259 ? 18.069 10.584 -11.903 1.00 93.00 259 MET A CA 1
ATOM 2027 C C . MET A 1 259 ? 18.691 9.796 -13.057 1.00 93.00 259 MET A C 1
ATOM 2029 O O . MET A 1 259 ? 18.410 8.611 -13.226 1.00 93.00 259 MET A O 1
ATOM 2033 N N . LEU A 1 260 ? 19.562 10.448 -13.825 1.00 93.94 260 LEU A N 1
ATOM 2034 C CA . LEU A 1 260 ? 20.403 9.821 -14.840 1.00 93.94 260 LEU A CA 1
ATOM 2035 C C . LEU A 1 260 ? 21.822 9.660 -14.286 1.00 93.94 260 LEU A C 1
ATOM 2037 O O . LEU A 1 260 ? 22.437 10.635 -13.852 1.00 93.94 260 LEU A O 1
ATOM 2041 N N . VAL A 1 261 ? 22.349 8.436 -14.308 1.00 92.19 261 VAL A N 1
ATOM 2042 C CA . VAL A 1 261 ? 23.677 8.098 -13.778 1.00 92.19 261 VAL A CA 1
ATOM 2043 C C . VAL A 1 261 ? 24.548 7.569 -14.916 1.00 92.19 261 VAL A C 1
ATOM 2045 O O . VAL A 1 261 ? 24.198 6.583 -15.557 1.00 92.19 261 VAL A O 1
ATOM 2048 N N . GLY A 1 262 ? 25.681 8.223 -15.174 1.00 89.19 262 GLY A N 1
ATOM 2049 C CA . GLY A 1 262 ? 26.640 7.802 -16.198 1.00 89.19 262 GLY A CA 1
ATOM 2050 C C . GLY A 1 262 ? 27.801 7.003 -15.610 1.00 89.19 262 GLY A C 1
ATOM 2051 O O . GLY A 1 262 ? 28.444 7.457 -14.665 1.00 89.19 262 GLY A O 1
ATOM 2052 N N . VAL A 1 263 ? 28.112 5.849 -16.204 1.00 86.19 263 VAL A N 1
ATOM 2053 C CA . VAL A 1 263 ? 29.318 5.060 -15.902 1.00 86.19 263 VAL A CA 1
ATOM 2054 C C . VAL A 1 263 ? 30.297 5.224 -17.062 1.00 86.19 263 VAL A C 1
ATOM 2056 O O . VAL A 1 263 ? 29.962 4.883 -18.190 1.00 86.19 263 VAL A O 1
ATOM 2059 N N . ASN A 1 264 ? 31.493 5.760 -16.796 1.00 85.88 264 ASN A N 1
ATOM 2060 C CA . ASN A 1 264 ? 32.509 6.065 -17.817 1.00 85.88 264 ASN A CA 1
ATOM 2061 C C . ASN A 1 264 ? 32.012 7.010 -18.947 1.00 85.88 264 ASN A C 1
ATOM 2063 O O . ASN A 1 264 ? 32.312 6.823 -20.126 1.00 85.88 264 ASN A O 1
ATOM 2067 N N . ILE A 1 265 ? 31.223 8.031 -18.589 1.00 89.00 265 ILE A N 1
ATOM 2068 C CA . ILE A 1 265 ? 30.667 9.040 -19.510 1.00 89.00 265 ILE A CA 1
ATOM 2069 C C . ILE A 1 265 ? 31.095 10.442 -19.053 1.00 89.00 265 ILE A C 1
ATOM 2071 O O . ILE A 1 265 ? 31.182 10.710 -17.855 1.00 89.00 265 ILE A O 1
ATOM 2075 N N . SER A 1 266 ? 31.352 11.353 -19.999 1.00 92.31 266 SER A N 1
ATOM 2076 C CA . SER A 1 266 ? 31.683 12.749 -19.697 1.00 92.31 266 SER A CA 1
ATOM 2077 C C . SER A 1 266 ? 30.512 13.490 -19.039 1.00 92.31 266 SER A C 1
ATOM 2079 O O . SER A 1 266 ? 29.355 13.355 -19.440 1.00 92.31 266 SER A O 1
ATOM 2081 N N . VAL A 1 267 ? 30.824 14.327 -18.044 1.00 90.31 267 VAL A N 1
ATOM 2082 C CA . VAL A 1 267 ? 29.821 15.078 -17.269 1.00 90.31 267 VAL A CA 1
ATOM 2083 C C . VAL A 1 267 ? 29.011 16.042 -18.148 1.00 90.31 267 VAL A C 1
ATOM 2085 O O . VAL A 1 267 ? 27.821 16.220 -17.901 1.00 90.31 267 VAL A O 1
ATOM 2088 N N . SER A 1 268 ? 29.613 16.610 -19.200 1.00 93.31 268 SER A N 1
ATOM 2089 C CA . SER A 1 268 ? 28.919 17.458 -20.182 1.00 93.31 268 SER A CA 1
ATOM 2090 C C . SER A 1 268 ? 27.764 16.718 -20.860 1.00 93.31 268 SER A C 1
ATOM 2092 O O . SER A 1 268 ? 26.607 17.089 -20.680 1.00 93.31 268 SER A O 1
ATOM 2094 N N . TRP A 1 269 ? 28.064 15.601 -21.531 1.00 95.12 269 TRP A N 1
ATOM 2095 C CA . TRP A 1 269 ? 27.062 14.781 -22.218 1.00 95.12 269 TRP A CA 1
ATOM 2096 C C . TRP A 1 269 ? 25.993 14.256 -21.251 1.00 95.12 269 TRP A C 1
ATOM 2098 O O . TRP A 1 269 ? 24.808 14.264 -21.570 1.00 95.12 269 TRP A O 1
ATOM 2108 N N . LEU A 1 270 ? 26.397 13.836 -20.044 1.00 94.19 270 LEU A N 1
ATOM 2109 C CA . LEU A 1 270 ? 25.464 13.367 -19.016 1.00 94.19 270 LEU A CA 1
ATOM 2110 C C . LEU A 1 270 ? 24.474 14.466 -18.589 1.00 94.19 270 LEU A C 1
ATOM 2112 O O . LEU A 1 270 ? 23.301 14.175 -18.370 1.00 94.19 270 LEU A O 1
ATOM 2116 N N . THR A 1 271 ? 24.932 15.717 -18.496 1.00 94.44 271 THR A N 1
ATOM 2117 C CA . THR A 1 271 ? 24.096 16.869 -18.122 1.00 94.44 271 THR A CA 1
ATOM 2118 C C . THR A 1 271 ? 23.102 17.219 -19.230 1.00 94.44 271 THR A C 1
ATOM 2120 O O . THR A 1 271 ? 21.921 17.419 -18.951 1.00 94.44 271 THR A O 1
ATOM 2123 N N . GLU A 1 272 ? 23.544 17.226 -20.489 1.00 95.12 272 GLU A N 1
ATOM 2124 C CA . GLU A 1 272 ? 22.681 17.475 -21.651 1.00 95.12 272 GLU A CA 1
ATOM 2125 C C . GLU A 1 272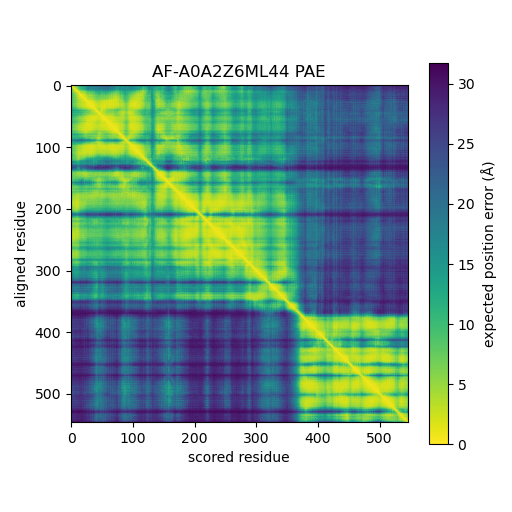 ? 21.621 16.368 -21.820 1.00 95.12 272 GLU A C 1
ATOM 2127 O O . GLU A 1 272 ? 20.437 16.654 -22.000 1.00 95.12 272 GLU A O 1
ATOM 2132 N N . ALA A 1 273 ? 22.013 15.095 -21.687 1.00 94.56 273 ALA A N 1
ATOM 2133 C CA . ALA A 1 273 ? 21.090 13.961 -21.754 1.00 94.56 273 ALA A CA 1
ATOM 2134 C C . ALA A 1 273 ? 20.072 13.965 -20.597 1.00 94.56 273 ALA A C 1
ATOM 2136 O O . ALA A 1 273 ? 18.885 13.706 -20.812 1.00 94.56 273 ALA A O 1
ATOM 2137 N N . ALA A 1 274 ? 20.507 14.309 -19.378 1.00 94.12 274 ALA A N 1
ATOM 2138 C CA . ALA A 1 274 ? 19.618 14.461 -18.227 1.00 94.12 274 ALA A CA 1
ATOM 2139 C C . ALA A 1 274 ? 18.601 15.595 -18.446 1.00 94.12 274 ALA A C 1
ATOM 2141 O O . ALA A 1 274 ? 17.416 15.405 -18.172 1.00 94.12 274 ALA A O 1
ATOM 2142 N N . PHE A 1 275 ? 19.028 16.726 -19.021 1.00 94.12 275 PHE A N 1
ATOM 2143 C CA . PHE A 1 275 ? 18.146 17.839 -19.380 1.00 94.12 275 PHE A CA 1
ATOM 2144 C C . PHE A 1 275 ? 17.065 17.425 -20.393 1.00 94.12 275 PHE A C 1
ATOM 2146 O O . PHE A 1 275 ? 15.888 17.702 -20.165 1.00 94.12 275 PHE A O 1
ATOM 2153 N N . VAL A 1 276 ? 17.423 16.692 -21.457 1.00 93.50 276 VAL A N 1
ATOM 2154 C CA . VAL A 1 276 ? 16.455 16.189 -22.457 1.00 93.50 276 VAL A CA 1
ATOM 2155 C C . VAL A 1 276 ? 15.440 15.213 -21.846 1.00 93.50 276 VAL A C 1
ATOM 2157 O O . VAL A 1 276 ? 14.262 15.238 -22.209 1.00 93.50 276 VAL A O 1
ATOM 2160 N N . LEU A 1 277 ? 15.862 14.371 -20.897 1.00 91.75 277 LEU A N 1
ATOM 2161 C CA . LEU A 1 277 ? 14.960 13.466 -20.174 1.00 91.75 277 LEU A CA 1
ATOM 2162 C C . LEU A 1 277 ? 14.101 14.183 -19.122 1.00 91.75 277 LEU A C 1
ATOM 2164 O O . LEU A 1 277 ? 13.014 13.697 -18.799 1.00 91.75 277 LEU A O 1
ATOM 2168 N N . GLY A 1 278 ? 14.553 15.334 -18.617 1.00 90.31 278 GLY A N 1
ATOM 2169 C CA . GLY A 1 278 ? 13.986 16.022 -17.456 1.00 90.31 278 GLY A CA 1
ATOM 2170 C C . GLY A 1 278 ? 14.424 15.415 -16.117 1.00 90.31 278 GLY A C 1
ATOM 2171 O O . GLY A 1 278 ? 13.700 15.534 -15.134 1.00 90.31 278 GLY A O 1
ATOM 2172 N N . PHE A 1 279 ? 15.561 14.716 -16.075 1.00 93.38 279 PHE A N 1
ATOM 2173 C CA . PHE A 1 279 ? 16.086 14.030 -14.888 1.00 93.38 279 PHE A CA 1
ATOM 2174 C C . PHE A 1 279 ? 17.185 14.842 -14.195 1.00 93.38 279 PHE A C 1
ATOM 2176 O O . PHE A 1 279 ? 17.834 15.696 -14.797 1.00 93.38 279 PHE A O 1
ATOM 2183 N N . GLN A 1 280 ? 17.441 14.538 -12.922 1.00 93.00 280 GLN A N 1
ATOM 2184 C CA . GLN A 1 280 ? 18.606 15.064 -12.206 1.00 93.00 280 GLN A CA 1
ATOM 2185 C C . GLN A 1 280 ? 19.877 14.286 -12.578 1.00 93.00 280 GLN A C 1
ATOM 2187 O O . GLN A 1 280 ? 19.823 13.086 -12.841 1.00 93.00 280 GLN A O 1
ATOM 2192 N N . VAL A 1 281 ? 21.042 14.937 -12.559 1.00 92.69 281 VAL A N 1
ATOM 2193 C CA . VAL A 1 281 ? 22.329 14.243 -12.733 1.00 92.69 281 VAL A CA 1
ATOM 2194 C C . VAL A 1 281 ? 22.689 13.520 -11.433 1.00 92.69 281 VAL A C 1
ATOM 2196 O O . VAL A 1 281 ? 22.969 14.153 -10.415 1.00 92.69 281 VAL A O 1
ATOM 2199 N N . GLY A 1 282 ? 22.669 12.188 -11.466 1.00 90.06 282 GLY A N 1
ATOM 2200 C CA . GLY A 1 282 ? 23.027 11.328 -10.340 1.00 90.06 282 GLY A CA 1
ATOM 2201 C C . GLY A 1 282 ? 24.509 10.937 -10.324 1.00 90.06 282 GLY A C 1
ATOM 2202 O O . GLY A 1 282 ? 25.281 11.266 -11.226 1.00 90.06 282 GLY A O 1
ATOM 2203 N N . LYS A 1 283 ? 24.918 10.212 -9.278 1.00 86.75 283 LYS A N 1
ATOM 2204 C CA . LYS A 1 283 ? 26.284 9.691 -9.094 1.00 86.75 283 LYS A CA 1
ATOM 2205 C C . LYS A 1 283 ? 26.241 8.252 -8.586 1.00 86.75 283 LYS A C 1
ATOM 2207 O O . LYS A 1 283 ? 25.279 7.853 -7.938 1.00 86.75 283 LYS A O 1
ATOM 2212 N N . VAL A 1 284 ? 27.300 7.495 -8.858 1.00 83.12 284 VAL A N 1
ATOM 2213 C CA . VAL A 1 284 ? 27.530 6.167 -8.271 1.00 83.12 284 VAL A CA 1
ATOM 2214 C C . VAL A 1 284 ? 28.325 6.332 -6.960 1.00 83.12 284 VAL A C 1
ATOM 2216 O O . VAL A 1 284 ? 29.283 7.110 -6.955 1.00 83.12 284 VAL A O 1
ATOM 2219 N N . PRO A 1 285 ? 27.993 5.614 -5.869 1.00 83.25 285 PRO A N 1
ATOM 2220 C CA . PRO A 1 285 ? 26.831 4.739 -5.708 1.00 83.25 285 PRO A CA 1
ATOM 2221 C C . PRO A 1 285 ? 25.529 5.506 -5.435 1.00 83.25 285 PRO A C 1
ATOM 2223 O O . PRO A 1 285 ? 25.539 6.564 -4.808 1.00 83.25 285 PRO A O 1
ATOM 2226 N N . PHE A 1 286 ? 24.402 4.924 -5.848 1.00 84.88 286 PHE A N 1
ATOM 2227 C CA . PHE A 1 286 ? 23.050 5.408 -5.537 1.00 84.88 286 PHE A CA 1
ATOM 2228 C C . PHE A 1 286 ? 22.227 4.312 -4.850 1.00 84.88 286 PHE A C 1
ATOM 2230 O O . PHE A 1 286 ? 22.542 3.130 -4.968 1.00 84.88 286 PHE A O 1
ATOM 2237 N N . MET A 1 287 ? 21.178 4.690 -4.118 1.00 82.62 287 MET A N 1
ATOM 2238 C CA . MET A 1 287 ? 20.335 3.735 -3.388 1.00 82.62 287 MET A CA 1
ATOM 2239 C C . MET A 1 287 ? 19.170 3.242 -4.253 1.00 82.62 287 MET A C 1
ATOM 2241 O O . MET A 1 287 ? 18.422 4.055 -4.790 1.00 82.62 287 MET A O 1
ATOM 2245 N N . TYR A 1 288 ? 18.968 1.927 -4.309 1.00 83.12 288 TYR A N 1
ATOM 2246 C CA . TYR A 1 288 ? 17.816 1.272 -4.934 1.00 83.12 288 TYR A CA 1
ATOM 2247 C C . TYR A 1 288 ? 17.345 0.118 -4.045 1.00 83.12 288 TYR A C 1
ATOM 2249 O O . TYR A 1 288 ? 18.166 -0.663 -3.569 1.00 83.12 288 TYR A O 1
ATOM 2257 N N . LEU A 1 289 ? 16.042 0.045 -3.753 1.00 79.81 289 LEU A N 1
ATOM 2258 C CA . LEU A 1 289 ? 15.440 -0.958 -2.853 1.00 79.81 289 LEU A CA 1
ATOM 2259 C C . LEU A 1 289 ? 16.137 -1.105 -1.481 1.00 79.81 289 LEU A C 1
ATOM 2261 O O . LEU A 1 289 ? 16.079 -2.147 -0.840 1.00 79.81 289 LEU A O 1
ATOM 2265 N N . GLY A 1 290 ? 16.787 -0.040 -1.001 1.00 76.12 290 GLY A N 1
ATOM 2266 C CA . GLY A 1 290 ? 17.533 -0.042 0.262 1.00 76.12 290 GLY A CA 1
ATOM 2267 C C . GLY A 1 290 ? 18.984 -0.532 0.172 1.00 76.12 290 GLY A C 1
ATOM 2268 O O . GLY A 1 290 ? 19.641 -0.603 1.209 1.00 76.12 290 GLY A O 1
ATOM 2269 N N . LEU A 1 291 ? 19.507 -0.804 -1.029 1.00 78.06 291 LEU A N 1
ATOM 2270 C CA . LEU A 1 291 ? 20.887 -1.233 -1.281 1.00 78.06 291 LEU A CA 1
ATOM 2271 C C . LEU A 1 291 ? 21.666 -0.195 -2.120 1.00 78.06 291 LEU A C 1
ATOM 2273 O O . LEU A 1 291 ? 21.060 0.449 -2.980 1.00 78.06 291 LEU A O 1
ATOM 2277 N N . PRO A 1 292 ? 22.990 -0.024 -1.926 1.00 80.81 292 PRO A N 1
ATOM 2278 C CA . PRO A 1 292 ? 23.811 0.829 -2.783 1.00 80.81 292 PRO A CA 1
ATOM 2279 C C . PRO A 1 292 ? 24.192 0.097 -4.081 1.00 80.81 292 PRO A C 1
ATOM 2281 O O . PRO A 1 292 ? 24.894 -0.912 -4.047 1.00 80.81 292 PRO A O 1
ATOM 2284 N N . ILE A 1 293 ? 23.788 0.621 -5.239 1.00 82.38 293 ILE A N 1
ATOM 2285 C CA . ILE A 1 293 ? 24.203 0.113 -6.554 1.00 82.38 293 ILE A CA 1
ATOM 2286 C C . ILE A 1 293 ? 25.522 0.764 -6.981 1.00 82.38 293 ILE A C 1
ATOM 2288 O O . ILE A 1 293 ? 25.687 1.982 -6.898 1.00 82.38 293 ILE A O 1
ATOM 2292 N N . GLY A 1 294 ? 26.456 -0.059 -7.471 1.00 76.94 294 GLY A N 1
ATOM 2293 C CA . GLY A 1 294 ? 27.732 0.366 -8.063 1.00 76.94 294 GLY A CA 1
ATOM 2294 C C . GLY A 1 294 ? 28.813 0.807 -7.067 1.00 76.94 294 GLY A C 1
ATOM 2295 O O . GLY A 1 294 ? 29.851 1.317 -7.479 1.00 76.94 294 GLY A O 1
ATOM 2296 N N . GLY A 1 295 ? 28.592 0.621 -5.765 1.00 79.38 295 GLY A N 1
ATOM 2297 C CA . GLY A 1 295 ? 29.635 0.766 -4.749 1.00 79.38 295 GLY A CA 1
ATOM 2298 C C . GLY A 1 295 ? 30.369 -0.555 -4.498 1.00 79.38 295 GLY A C 1
ATOM 2299 O O . GLY A 1 295 ? 29.830 -1.622 -4.772 1.00 79.38 295 GLY A O 1
ATOM 2300 N N . ASP A 1 296 ? 31.581 -0.481 -3.950 1.00 79.25 296 ASP A N 1
ATOM 2301 C CA . ASP A 1 296 ? 32.388 -1.650 -3.571 1.00 79.25 296 ASP A CA 1
ATOM 2302 C C . ASP A 1 296 ? 31.980 -2.173 -2.176 1.00 79.25 296 ASP A C 1
ATOM 2304 O O . ASP A 1 296 ? 32.258 -1.489 -1.181 1.00 79.25 296 ASP A O 1
ATOM 2308 N N . PRO A 1 297 ? 31.376 -3.374 -2.059 1.00 74.31 297 PRO A N 1
ATOM 2309 C CA . PRO A 1 297 ? 30.915 -3.903 -0.778 1.00 74.31 297 PRO A CA 1
ATOM 2310 C C . PRO A 1 297 ? 32.038 -4.240 0.207 1.00 74.31 297 PRO A C 1
ATOM 2312 O O . PRO A 1 297 ? 31.773 -4.355 1.403 1.00 74.31 297 PRO A O 1
ATOM 2315 N N . CYS A 1 298 ? 33.290 -4.356 -0.245 1.00 75.69 298 CYS A N 1
ATOM 2316 C CA . CYS A 1 298 ? 34.442 -4.561 0.632 1.00 75.69 298 CYS A CA 1
ATOM 2317 C C . CYS A 1 298 ? 34.833 -3.287 1.404 1.00 75.69 298 CYS A C 1
ATOM 2319 O O . CYS A 1 298 ? 35.606 -3.359 2.360 1.00 75.69 298 CYS A O 1
ATOM 2321 N N . ARG A 1 299 ? 34.309 -2.109 1.031 1.00 76.88 299 ARG A N 1
ATOM 2322 C CA . ARG A 1 299 ? 34.636 -0.826 1.675 1.00 76.88 299 ARG A CA 1
ATOM 2323 C C . ARG A 1 299 ? 33.599 -0.440 2.721 1.00 76.88 299 ARG A C 1
ATOM 2325 O O . ARG A 1 299 ? 32.403 -0.454 2.462 1.00 76.88 299 ARG A O 1
ATOM 2332 N N . LEU A 1 300 ? 34.062 0.042 3.876 1.00 72.75 300 LEU A N 1
ATOM 2333 C CA . LEU A 1 300 ? 33.196 0.536 4.960 1.00 72.75 300 LEU A CA 1
ATOM 2334 C C . LEU A 1 300 ? 32.180 1.595 4.489 1.00 72.75 300 LEU A C 1
ATOM 2336 O O . LEU A 1 300 ? 31.017 1.548 4.877 1.00 72.75 300 LEU A O 1
ATOM 2340 N N . ALA A 1 301 ? 32.589 2.485 3.577 1.00 75.50 301 ALA A N 1
ATOM 2341 C CA . ALA A 1 301 ? 31.733 3.530 3.011 1.00 75.50 301 ALA A CA 1
ATOM 2342 C C . ALA A 1 301 ? 30.482 3.002 2.272 1.00 75.50 301 ALA A C 1
ATOM 2344 O O . ALA A 1 301 ? 29.494 3.724 2.173 1.00 75.50 301 ALA A O 1
ATOM 2345 N N . PHE A 1 302 ? 30.492 1.755 1.785 1.00 77.88 302 PHE A N 1
ATOM 2346 C CA . PHE A 1 302 ? 29.318 1.106 1.188 1.00 77.88 302 PHE A CA 1
ATOM 2347 C C . PHE A 1 302 ? 28.225 0.811 2.223 1.00 77.88 302 PHE A C 1
ATOM 2349 O O . PHE A 1 302 ? 27.037 0.901 1.927 1.00 77.88 302 PHE A O 1
ATOM 2356 N N . TRP A 1 303 ? 28.627 0.486 3.453 1.00 76.06 303 TRP A N 1
ATOM 2357 C CA . TRP A 1 303 ? 27.726 0.105 4.541 1.00 76.06 303 TRP A CA 1
ATOM 2358 C C . TRP A 1 303 ? 27.228 1.312 5.348 1.00 76.06 303 TRP A C 1
ATOM 2360 O O . TRP A 1 303 ? 26.224 1.203 6.053 1.00 76.06 303 TRP A O 1
ATOM 2370 N N . GLU A 1 304 ? 27.865 2.478 5.204 1.00 78.25 304 GLU A N 1
ATOM 2371 C CA . GLU A 1 304 ? 27.523 3.714 5.920 1.00 78.25 304 GLU A CA 1
ATOM 2372 C C . GLU A 1 304 ? 26.040 4.140 5.797 1.00 78.25 304 GLU A C 1
ATOM 2374 O O . GLU A 1 304 ? 25.458 4.518 6.817 1.00 78.25 304 GLU A O 1
ATOM 2379 N N . PRO A 1 305 ? 25.343 4.026 4.643 1.00 77.12 305 PRO A N 1
ATOM 2380 C CA . PRO A 1 305 ? 23.906 4.321 4.563 1.00 77.12 305 PRO A CA 1
ATOM 2381 C C . PRO A 1 305 ? 23.052 3.400 5.449 1.00 77.12 305 PRO A C 1
ATOM 2383 O O . PRO A 1 305 ? 22.077 3.837 6.063 1.00 77.12 305 PRO A O 1
ATOM 2386 N N . ILE A 1 306 ? 23.432 2.123 5.564 1.00 74.19 306 ILE A N 1
ATOM 2387 C CA . ILE A 1 306 ? 22.739 1.140 6.407 1.00 74.19 306 ILE A CA 1
ATOM 2388 C C . ILE A 1 306 ? 23.047 1.430 7.880 1.00 74.19 306 ILE A C 1
ATOM 2390 O O . ILE A 1 306 ? 22.124 1.518 8.694 1.00 74.19 306 ILE A O 1
ATOM 2394 N N . VAL A 1 307 ? 24.322 1.652 8.216 1.00 74.12 307 VAL A N 1
ATOM 2395 C CA . VAL A 1 307 ? 24.785 1.952 9.580 1.00 74.12 307 VAL A CA 1
ATOM 2396 C C . VAL A 1 307 ? 24.175 3.256 10.104 1.00 74.12 307 VAL A C 1
ATOM 2398 O O . VAL A 1 307 ? 23.646 3.267 11.212 1.00 74.12 307 VAL A O 1
ATOM 2401 N N . SER A 1 308 ? 24.141 4.329 9.311 1.00 73.69 308 SER A N 1
ATOM 2402 C CA . SER A 1 308 ? 23.534 5.622 9.680 1.00 73.69 308 SER A CA 1
ATOM 2403 C C . SER A 1 308 ? 21.994 5.596 9.746 1.00 73.69 308 SER A C 1
ATOM 2405 O O . SER A 1 308 ? 21.382 6.356 10.511 1.00 73.69 308 SER A O 1
ATOM 2407 N N . SER A 1 309 ? 21.337 4.663 9.042 1.00 72.88 309 SER A N 1
ATOM 2408 C CA . SER A 1 309 ? 19.887 4.438 9.178 1.00 72.88 309 SER A CA 1
ATOM 2409 C C . SER A 1 309 ? 19.484 3.926 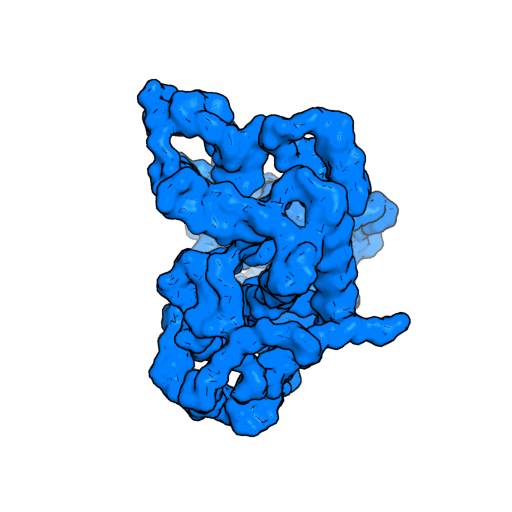10.573 1.00 72.88 309 SER A C 1
ATOM 2411 O O . SER A 1 309 ? 18.353 4.138 11.022 1.00 72.88 309 SER A O 1
ATOM 2413 N N . ILE A 1 310 ? 20.410 3.285 11.294 1.00 70.44 310 ILE A N 1
ATOM 2414 C CA . ILE A 1 310 ? 20.153 2.697 12.611 1.00 70.44 310 ILE A CA 1
ATOM 2415 C C . ILE A 1 310 ? 19.994 3.803 13.686 1.00 70.44 310 ILE A C 1
ATOM 2417 O O . ILE A 1 310 ? 18.920 3.870 14.294 1.00 70.44 310 ILE A O 1
ATOM 2421 N N . PRO A 1 311 ? 20.945 4.745 13.890 1.00 66.69 311 PRO A N 1
ATOM 2422 C CA . PRO A 1 311 ? 20.770 5.901 14.778 1.00 66.69 311 PRO A CA 1
ATOM 2423 C C . PRO A 1 311 ? 19.551 6.778 14.467 1.00 66.69 311 PRO A C 1
ATOM 2425 O O . PRO A 1 311 ? 18.911 7.280 15.390 1.00 66.69 311 PRO A O 1
ATOM 2428 N N . THR A 1 312 ? 19.191 6.958 13.192 1.00 69.94 312 THR A N 1
ATOM 2429 C CA . THR A 1 312 ? 18.031 7.787 12.802 1.00 69.94 312 THR A CA 1
ATOM 2430 C C . THR A 1 312 ? 16.688 7.106 13.088 1.00 69.94 312 THR A C 1
ATOM 2432 O O . THR A 1 312 ? 15.713 7.778 13.436 1.00 69.94 312 THR A O 1
ATOM 2435 N N . ARG A 1 313 ? 16.622 5.767 13.046 1.00 68.75 313 ARG A N 1
ATOM 2436 C CA . ARG A 1 313 ? 15.484 5.003 13.590 1.00 68.75 313 ARG A CA 1
ATOM 2437 C C . ARG A 1 313 ? 15.456 5.062 15.121 1.00 68.75 313 ARG A C 1
ATOM 2439 O O . ARG A 1 313 ? 14.393 5.299 15.696 1.00 68.75 313 ARG A O 1
ATOM 2446 N N . PHE A 1 314 ? 16.611 4.962 15.784 1.00 62.97 314 PHE A N 1
ATOM 2447 C CA . PHE A 1 314 ? 16.704 5.104 17.241 1.00 62.97 314 PHE A CA 1
ATOM 2448 C C . PHE A 1 314 ? 16.296 6.490 17.755 1.00 62.97 314 PHE A C 1
ATOM 2450 O O . PHE A 1 314 ? 15.611 6.563 18.772 1.00 62.97 314 PHE A O 1
ATOM 2457 N N . SER A 1 315 ? 16.646 7.592 17.084 1.00 63.34 315 SER A N 1
ATOM 2458 C CA . SER A 1 315 ? 16.265 8.943 17.533 1.00 63.34 315 SER A CA 1
ATOM 2459 C C . SER A 1 315 ? 14.746 9.167 17.488 1.00 63.34 315 SER A C 1
ATOM 2461 O O . SER A 1 315 ? 14.187 9.830 18.366 1.00 63.34 315 SER A O 1
ATOM 2463 N N . ARG A 1 316 ? 14.046 8.529 16.539 1.00 61.34 316 ARG A N 1
ATOM 2464 C CA . ARG A 1 316 ? 12.575 8.462 16.527 1.00 61.34 316 ARG A CA 1
ATOM 2465 C C . ARG A 1 316 ? 12.035 7.688 17.732 1.00 61.34 316 ARG A C 1
ATOM 2467 O O . ARG A 1 316 ? 11.095 8.157 18.370 1.00 61.34 316 ARG A O 1
ATOM 2474 N N . TRP A 1 317 ? 12.649 6.559 18.091 1.00 60.38 317 TRP A N 1
ATOM 2475 C CA . TRP A 1 317 ? 12.261 5.767 19.267 1.00 60.38 317 TRP A CA 1
ATOM 2476 C C . TRP A 1 317 ? 12.676 6.385 20.607 1.00 60.38 317 TRP A C 1
ATOM 2478 O O . TRP A 1 317 ? 12.012 6.120 21.599 1.00 60.38 317 TRP A O 1
ATOM 2488 N N . LYS A 1 318 ? 13.693 7.256 20.656 1.00 53.44 318 LYS A N 1
ATOM 2489 C CA . LYS A 1 318 ? 14.095 8.006 21.864 1.00 53.44 318 LYS A CA 1
ATOM 2490 C C . LYS A 1 318 ? 12.957 8.887 22.405 1.00 53.44 318 LYS A C 1
ATOM 2492 O O . LYS A 1 318 ? 12.879 9.127 23.602 1.00 53.44 318 LYS A O 1
ATOM 2497 N N . ASN A 1 319 ? 12.037 9.313 21.535 1.00 49.69 319 ASN A N 1
ATOM 2498 C CA . ASN A 1 319 ? 10.827 10.062 21.899 1.00 49.69 319 ASN A CA 1
ATOM 2499 C C . ASN A 1 319 ? 9.651 9.176 22.368 1.00 49.69 319 ASN A C 1
ATOM 2501 O O . ASN A 1 319 ? 8.605 9.685 22.788 1.00 49.69 319 ASN A O 1
ATOM 2505 N N . CYS A 1 320 ? 9.798 7.853 22.301 1.00 51.94 320 CYS A N 1
ATOM 2506 C CA . CYS A 1 320 ? 8.856 6.878 22.831 1.00 51.94 320 CYS A CA 1
ATOM 2507 C C . CYS A 1 320 ? 9.426 6.320 24.141 1.00 51.94 320 CYS A C 1
ATOM 2509 O O . CYS A 1 320 ? 10.524 5.770 24.157 1.00 51.94 320 CYS A O 1
ATOM 2511 N N . LEU A 1 321 ? 8.679 6.444 25.245 1.00 51.62 321 LEU A N 1
ATOM 2512 C CA . LEU A 1 321 ? 9.104 5.940 26.560 1.00 51.62 321 LEU A CA 1
ATOM 2513 C C . LEU A 1 321 ? 8.953 4.411 26.611 1.00 51.62 321 LEU A C 1
ATOM 2515 O O . LEU A 1 321 ? 8.052 3.880 27.252 1.00 51.62 321 LEU A O 1
ATOM 2519 N N . PHE A 1 322 ? 9.799 3.703 25.868 1.00 55.66 322 PHE A N 1
ATOM 2520 C CA . PHE A 1 322 ? 9.868 2.250 25.884 1.00 55.66 322 PHE A CA 1
ATOM 2521 C C . PHE A 1 322 ? 10.748 1.776 27.045 1.00 55.66 322 PHE A C 1
ATOM 2523 O O . PHE A 1 322 ? 11.888 2.233 27.214 1.00 55.66 322 PHE A O 1
ATOM 2530 N N . SER A 1 323 ? 10.250 0.788 27.792 1.00 61.19 323 SER A N 1
ATOM 2531 C CA . SER A 1 323 ? 11.059 0.039 28.757 1.00 61.19 323 SER A CA 1
ATOM 2532 C C . SER A 1 323 ? 12.307 -0.548 28.084 1.00 61.19 323 SER A C 1
ATOM 2534 O O . SER A 1 323 ? 12.355 -0.718 26.861 1.00 61.19 323 SER A O 1
ATOM 2536 N N . PHE A 1 324 ? 13.330 -0.879 28.874 1.00 59.09 324 PHE A N 1
ATOM 2537 C CA . PHE A 1 324 ? 14.550 -1.507 28.356 1.00 59.09 324 PHE A CA 1
ATOM 2538 C C . PHE A 1 324 ? 14.239 -2.772 27.529 1.00 59.09 324 PHE A C 1
ATOM 2540 O O . PHE A 1 324 ? 14.721 -2.912 26.406 1.00 59.09 324 PHE A O 1
ATOM 2547 N N . GLY A 1 325 ? 13.334 -3.627 28.024 1.00 60.38 325 GLY A N 1
ATOM 2548 C CA . GLY A 1 325 ? 12.844 -4.800 27.291 1.00 60.38 325 GLY A CA 1
ATOM 2549 C C . GLY A 1 325 ? 12.121 -4.451 25.984 1.00 60.38 325 GLY A C 1
ATOM 2550 O O . GLY A 1 325 ? 12.382 -5.077 24.961 1.00 60.38 325 GLY A O 1
ATOM 2551 N N . GLY A 1 326 ? 11.278 -3.411 25.971 1.00 63.44 326 GLY A N 1
ATOM 2552 C CA . GLY A 1 326 ? 10.608 -2.946 24.750 1.00 63.44 326 GLY A CA 1
ATOM 2553 C C . GLY A 1 326 ? 11.588 -2.448 23.680 1.00 63.44 326 GLY A C 1
ATOM 2554 O O . GLY A 1 326 ? 11.449 -2.789 22.506 1.00 63.44 326 GLY A O 1
ATOM 2555 N N . ARG A 1 327 ? 12.634 -1.713 24.086 1.00 65.50 327 ARG A N 1
ATOM 2556 C CA . ARG A 1 327 ? 13.723 -1.284 23.187 1.00 65.50 327 ARG A CA 1
ATOM 2557 C C . ARG A 1 327 ? 14.512 -2.475 22.634 1.00 65.50 327 ARG A C 1
ATOM 2559 O O . ARG A 1 327 ? 14.820 -2.494 21.444 1.00 65.50 327 ARG A O 1
ATOM 2566 N N . LEU A 1 328 ? 14.785 -3.482 23.465 1.00 63.53 328 LEU A N 1
ATOM 2567 C CA . LEU A 1 328 ? 15.473 -4.711 23.058 1.00 63.53 328 LEU A CA 1
ATOM 2568 C C . LEU A 1 328 ? 14.654 -5.543 22.055 1.00 63.53 328 LEU A C 1
ATOM 2570 O O . LEU A 1 328 ? 15.222 -6.075 21.102 1.00 63.53 328 LEU A O 1
ATOM 2574 N N . ILE A 1 329 ? 13.332 -5.632 22.235 1.00 70.06 329 ILE A N 1
ATOM 2575 C CA . ILE A 1 329 ? 12.432 -6.322 21.296 1.00 70.06 329 ILE A CA 1
ATOM 2576 C C . ILE A 1 329 ? 12.415 -5.602 19.943 1.00 70.06 329 ILE A C 1
ATOM 2578 O O . ILE A 1 329 ? 12.642 -6.248 18.925 1.00 70.06 329 ILE A O 1
ATOM 2582 N N . LEU A 1 330 ? 12.231 -4.274 19.923 1.00 66.50 330 LEU A N 1
ATOM 2583 C CA . LEU A 1 330 ? 12.254 -3.477 18.686 1.00 66.50 330 LEU A CA 1
ATOM 2584 C C . LEU A 1 330 ? 13.591 -3.583 17.939 1.00 66.50 330 LEU A C 1
ATOM 2586 O O . LEU A 1 330 ? 13.610 -3.646 16.711 1.00 66.50 330 LEU A O 1
ATOM 2590 N N . LEU A 1 331 ? 14.710 -3.652 18.663 1.00 66.88 331 LEU A N 1
ATOM 2591 C CA . LEU A 1 331 ? 16.017 -3.915 18.066 1.00 66.88 331 LEU A CA 1
ATOM 2592 C C . LEU A 1 331 ? 16.047 -5.296 17.400 1.00 66.88 331 LEU A C 1
ATOM 2594 O O . LEU A 1 331 ? 16.396 -5.397 16.223 1.00 66.88 331 LEU A O 1
ATOM 2598 N N . LYS A 1 332 ? 15.633 -6.345 18.123 1.00 67.88 332 LYS A N 1
ATOM 2599 C CA . LYS A 1 332 ? 15.634 -7.729 17.627 1.00 67.88 332 LYS A CA 1
ATOM 2600 C C . LYS A 1 332 ? 14.672 -7.985 16.464 1.00 67.88 332 LYS A C 1
ATOM 2602 O O . LYS A 1 332 ? 14.954 -8.895 15.691 1.00 67.88 332 LYS A O 1
ATOM 2607 N N . SER A 1 333 ? 13.575 -7.234 16.333 1.00 67.69 333 SER A N 1
ATOM 2608 C CA . SER A 1 333 ? 12.573 -7.440 15.273 1.00 67.69 333 SER A CA 1
ATOM 2609 C C . SER A 1 333 ? 12.669 -6.469 14.090 1.00 67.69 333 SER A C 1
ATOM 2611 O O . SER A 1 333 ? 12.274 -6.836 12.987 1.00 67.69 333 SER A O 1
ATOM 2613 N N . VAL A 1 334 ? 13.188 -5.247 14.281 1.00 67.62 334 VAL A N 1
ATOM 2614 C CA . VAL A 1 334 ? 13.183 -4.193 13.241 1.00 67.62 334 VAL A CA 1
ATOM 2615 C C . VAL A 1 334 ? 14.586 -3.769 12.787 1.00 67.62 334 VAL A C 1
ATOM 2617 O O . VAL A 1 334 ? 14.730 -3.277 11.670 1.00 67.62 334 VAL A O 1
ATOM 2620 N N . LEU A 1 335 ? 15.623 -3.924 13.620 1.00 67.75 335 LEU A N 1
ATOM 2621 C CA . LEU A 1 335 ? 16.993 -3.505 13.269 1.00 67.75 335 LEU A CA 1
ATOM 2622 C C . LEU A 1 335 ? 17.912 -4.654 12.861 1.00 67.75 335 LEU A C 1
ATOM 2624 O O . LEU A 1 335 ? 18.938 -4.395 12.248 1.00 67.75 335 LEU A O 1
ATOM 2628 N N . THR A 1 336 ? 17.553 -5.898 13.165 1.00 70.31 336 THR A N 1
ATOM 2629 C CA . THR A 1 336 ? 18.235 -7.106 12.668 1.00 70.31 336 THR A CA 1
ATOM 2630 C C . THR A 1 336 ? 17.952 -7.355 11.188 1.00 70.31 336 THR A C 1
ATOM 2632 O O . THR A 1 336 ? 18.847 -7.764 10.456 1.00 70.31 336 THR A O 1
ATOM 2635 N N . SER A 1 337 ? 16.736 -7.060 10.721 1.00 72.81 337 SER A N 1
ATOM 2636 C CA . SER A 1 337 ? 16.315 -7.287 9.334 1.00 72.81 337 SER A CA 1
ATOM 2637 C C . SER A 1 337 ? 17.031 -6.387 8.322 1.00 72.81 337 SER A C 1
ATOM 2639 O O . SER A 1 337 ? 17.293 -6.831 7.211 1.00 72.81 337 SER A O 1
ATOM 2641 N N . LEU A 1 338 ? 17.412 -5.162 8.706 1.00 73.19 338 LEU A N 1
ATOM 2642 C CA . LEU A 1 338 ? 18.148 -4.219 7.850 1.00 73.19 338 LEU A CA 1
ATOM 2643 C C . LEU A 1 338 ? 19.529 -4.747 7.396 1.00 73.19 338 LEU A C 1
ATOM 2645 O O . LEU A 1 338 ? 19.745 -4.842 6.188 1.00 73.19 338 LEU A O 1
ATOM 2649 N N . PRO A 1 339 ? 20.466 -5.117 8.296 1.00 71.12 339 PRO A N 1
ATOM 2650 C CA . PRO A 1 339 ? 21.735 -5.705 7.892 1.00 71.12 339 PRO A CA 1
ATOM 2651 C C . PRO A 1 339 ? 21.552 -7.112 7.319 1.00 71.12 339 PRO A C 1
ATOM 2653 O O . PRO A 1 339 ? 22.255 -7.436 6.374 1.00 71.12 339 PRO A O 1
ATOM 2656 N N . VAL A 1 340 ? 20.608 -7.932 7.807 1.00 76.12 340 VAL A N 1
ATOM 2657 C CA . VAL A 1 340 ? 20.351 -9.271 7.232 1.00 76.12 340 VAL A CA 1
ATOM 2658 C C . VAL A 1 340 ? 19.949 -9.178 5.757 1.00 76.12 340 VAL A C 1
ATOM 2660 O O . VAL A 1 340 ? 20.473 -9.936 4.947 1.00 76.12 340 VAL A O 1
ATOM 2663 N N . TYR A 1 341 ? 19.096 -8.216 5.393 1.00 76.75 341 TYR A N 1
ATOM 2664 C CA . TYR A 1 341 ? 18.714 -7.964 4.002 1.00 76.75 341 TYR A CA 1
ATOM 2665 C C . TYR A 1 341 ? 19.897 -7.521 3.129 1.00 76.75 341 TYR A C 1
ATOM 2667 O O . TYR A 1 341 ? 20.018 -7.967 1.998 1.00 76.75 341 TYR A O 1
ATOM 2675 N N . ALA A 1 342 ? 20.813 -6.691 3.634 1.00 72.62 342 ALA A N 1
ATOM 2676 C CA . ALA A 1 342 ? 22.009 -6.321 2.870 1.00 72.62 342 ALA A CA 1
ATOM 2677 C C . ALA A 1 342 ? 23.037 -7.469 2.776 1.00 72.62 342 ALA A C 1
ATOM 2679 O O . ALA A 1 342 ? 23.654 -7.677 1.731 1.00 72.62 342 ALA A O 1
ATOM 2680 N N . LEU A 1 343 ? 23.184 -8.251 3.849 1.00 76.19 343 LEU A N 1
ATOM 2681 C CA . LEU A 1 343 ? 24.085 -9.403 3.933 1.00 76.19 343 LEU A CA 1
ATOM 2682 C C . LEU A 1 343 ? 23.632 -10.595 3.075 1.00 76.19 343 LEU A C 1
ATOM 2684 O O . LEU A 1 343 ? 24.465 -11.437 2.752 1.00 76.19 343 LEU A O 1
ATOM 2688 N N . SER A 1 344 ? 22.357 -10.673 2.666 1.00 76.62 344 SER A N 1
ATOM 2689 C CA . SER A 1 344 ? 21.910 -11.692 1.703 1.00 76.62 344 SER A CA 1
ATOM 2690 C C . SER A 1 344 ? 22.370 -11.428 0.265 1.00 76.62 344 SER A C 1
ATOM 2692 O O . SER A 1 344 ? 22.321 -12.345 -0.547 1.00 76.62 344 SER A O 1
ATOM 2694 N N . PHE A 1 345 ? 22.831 -10.210 -0.053 1.00 74.38 345 PHE A N 1
ATOM 2695 C CA . PHE A 1 345 ? 23.388 -9.862 -1.370 1.00 74.38 345 PHE A CA 1
ATOM 2696 C C . PHE A 1 345 ? 24.903 -9.629 -1.340 1.00 74.38 345 PHE A C 1
ATOM 2698 O O . PHE A 1 345 ? 25.581 -9.896 -2.330 1.00 74.38 345 PHE A O 1
ATOM 2705 N N . PHE A 1 346 ? 25.448 -9.132 -0.224 1.00 78.44 346 PHE A N 1
ATOM 2706 C CA . PHE A 1 346 ? 26.831 -8.661 -0.157 1.00 78.44 346 PHE A CA 1
ATOM 2707 C C . PHE A 1 346 ? 27.611 -9.226 1.031 1.00 78.44 346 PHE A C 1
ATOM 2709 O O . PHE A 1 346 ? 27.152 -9.222 2.173 1.00 78.44 346 PHE A O 1
ATOM 2716 N N . LYS A 1 347 ? 28.861 -9.628 0.778 1.00 73.25 347 LYS A N 1
ATOM 2717 C CA . LYS A 1 347 ? 29.803 -10.049 1.820 1.00 73.25 347 LYS A CA 1
ATOM 2718 C C . LYS A 1 347 ? 30.426 -8.820 2.490 1.00 73.25 347 LYS A C 1
ATOM 2720 O O . LYS A 1 347 ? 31.190 -8.096 1.859 1.00 73.25 347 LYS A O 1
ATOM 2725 N N . ALA A 1 348 ? 30.105 -8.588 3.761 1.00 68.12 348 ALA A N 1
ATOM 2726 C CA . ALA A 1 348 ? 30.644 -7.460 4.523 1.00 68.12 348 ALA A CA 1
ATOM 2727 C C . ALA A 1 348 ? 32.133 -7.644 4.900 1.00 68.12 348 ALA A C 1
ATOM 2729 O O . ALA A 1 348 ? 32.570 -8.775 5.144 1.00 68.12 348 ALA A O 1
ATOM 2730 N N . PRO A 1 349 ? 32.910 -6.549 5.014 1.00 72.56 349 PRO A N 1
ATOM 2731 C CA . PRO A 1 349 ? 34.287 -6.592 5.487 1.00 72.56 349 PRO A CA 1
ATOM 2732 C C . PRO A 1 349 ? 34.359 -6.844 6.999 1.00 72.56 349 PRO A C 1
ATOM 2734 O O . PRO A 1 349 ? 33.524 -6.377 7.782 1.00 72.56 349 PRO A O 1
ATOM 2737 N N . SER A 1 350 ? 35.415 -7.535 7.429 1.00 62.97 350 SER A N 1
ATOM 2738 C CA . SER A 1 350 ? 35.729 -7.752 8.842 1.00 62.97 350 SER A CA 1
ATOM 2739 C C . SER A 1 350 ? 35.993 -6.418 9.552 1.00 62.97 350 SER A C 1
ATOM 2741 O O . SER A 1 350 ? 37.036 -5.802 9.342 1.00 62.97 350 SER A O 1
ATOM 2743 N N . GLY A 1 351 ? 35.048 -5.985 10.392 1.00 60.28 351 GLY A N 1
ATOM 2744 C CA . GLY A 1 351 ? 35.140 -4.756 11.193 1.00 60.28 351 GLY A CA 1
ATOM 2745 C C . GLY A 1 351 ? 34.090 -3.677 10.890 1.00 60.28 351 GLY A C 1
ATOM 2746 O O . GLY A 1 351 ? 34.047 -2.685 11.607 1.00 60.28 351 GLY A O 1
ATOM 2747 N N . GLY A 1 352 ? 33.229 -3.848 9.876 1.00 54.91 352 GLY A N 1
ATOM 2748 C CA . GLY A 1 352 ? 32.251 -2.809 9.499 1.00 54.91 352 GLY A CA 1
ATOM 2749 C C . GLY A 1 352 ? 30.953 -2.756 10.312 1.00 54.91 352 GLY A C 1
ATOM 2750 O O . GLY A 1 352 ? 30.289 -1.723 10.343 1.00 54.91 352 GLY A O 1
ATOM 2751 N N . TYR A 1 353 ? 30.578 -3.848 10.978 1.00 56.69 353 TYR A N 1
ATOM 2752 C CA . TYR A 1 353 ? 29.380 -3.914 11.813 1.00 56.69 353 TYR A CA 1
ATOM 2753 C C . TYR A 1 353 ? 29.562 -4.959 12.914 1.00 56.69 353 TYR A C 1
ATOM 2755 O O . TYR A 1 353 ? 29.812 -6.130 12.633 1.00 56.69 353 TYR A O 1
ATOM 2763 N N . SER A 1 354 ? 29.395 -4.545 14.169 1.00 62.22 354 SER A N 1
ATOM 2764 C CA . SER A 1 354 ? 29.379 -5.439 15.324 1.00 62.22 354 SER A CA 1
ATOM 2765 C C . SER A 1 354 ? 28.079 -5.269 16.095 1.00 62.22 354 SER A C 1
ATOM 2767 O O . SER A 1 354 ? 27.711 -4.164 16.503 1.00 62.22 354 SER A O 1
ATOM 2769 N N . VAL A 1 355 ? 27.409 -6.390 16.371 1.00 56.91 355 VAL A N 1
ATOM 2770 C CA . VAL A 1 355 ? 26.232 -6.417 17.251 1.00 56.91 355 VAL A CA 1
ATOM 2771 C C . VAL A 1 355 ? 26.592 -5.859 18.637 1.00 56.91 355 VAL A C 1
ATOM 2773 O O . VAL A 1 355 ? 25.784 -5.157 19.240 1.00 56.91 355 VAL A O 1
ATOM 2776 N N . ARG A 1 356 ? 27.826 -6.075 19.120 1.00 56.12 356 ARG A N 1
ATOM 2777 C CA . ARG A 1 356 ? 28.301 -5.536 20.407 1.00 56.12 356 ARG A CA 1
ATOM 2778 C C . ARG A 1 356 ? 28.294 -4.003 20.434 1.00 56.12 356 ARG A C 1
ATOM 2780 O O . ARG A 1 356 ? 27.870 -3.430 21.435 1.00 56.12 356 ARG A O 1
ATOM 2787 N N . ASP A 1 357 ? 28.688 -3.341 19.348 1.00 61.62 357 ASP A N 1
ATOM 2788 C CA . ASP A 1 357 ? 28.763 -1.872 19.297 1.00 61.62 357 ASP A CA 1
ATOM 2789 C C . ASP A 1 357 ? 27.371 -1.238 19.229 1.00 61.62 357 ASP A C 1
ATOM 2791 O O . ASP A 1 357 ? 27.107 -0.226 19.885 1.00 61.62 357 ASP A O 1
ATOM 2795 N N . ALA A 1 358 ? 26.448 -1.884 18.507 1.00 55.00 358 ALA A N 1
ATOM 2796 C CA . ALA A 1 358 ? 25.039 -1.511 18.507 1.00 55.00 358 ALA A CA 1
ATOM 2797 C C . ALA A 1 358 ? 24.423 -1.612 19.914 1.00 55.00 358 ALA A C 1
ATOM 2799 O O . ALA A 1 358 ? 23.644 -0.741 20.289 1.00 55.00 358 ALA A O 1
ATOM 2800 N N . TYR A 1 359 ? 24.801 -2.622 20.708 1.00 49.94 359 TYR A N 1
ATOM 2801 C CA . TYR A 1 359 ? 24.358 -2.762 22.100 1.00 49.94 359 TYR A CA 1
ATOM 2802 C C . TYR A 1 359 ? 25.028 -1.757 23.053 1.00 49.94 359 TYR A C 1
ATOM 2804 O O . TYR A 1 359 ? 24.341 -1.169 23.885 1.00 49.94 359 TYR A O 1
ATOM 2812 N N . SER A 1 360 ? 26.333 -1.503 22.912 1.00 54.62 360 SER A N 1
ATOM 2813 C CA . SER A 1 360 ? 27.086 -0.555 23.755 1.00 54.62 360 SER A CA 1
ATOM 2814 C C . SER A 1 360 ? 26.514 0.872 23.693 1.00 54.62 360 SER A C 1
ATOM 2816 O O . SER A 1 360 ? 26.355 1.546 24.713 1.00 54.62 360 SER A O 1
ATOM 2818 N N . ARG A 1 361 ? 26.084 1.315 22.502 1.00 54.03 361 ARG A N 1
ATOM 2819 C CA . ARG A 1 361 ? 25.434 2.626 22.322 1.00 54.03 361 ARG A CA 1
ATOM 2820 C C . ARG A 1 361 ? 24.024 2.724 22.937 1.00 54.03 361 ARG A C 1
ATOM 2822 O O . ARG A 1 361 ? 23.510 3.833 23.046 1.00 54.03 361 ARG A O 1
ATOM 2829 N N . LEU A 1 362 ? 23.394 1.616 23.351 1.00 47.72 362 LEU A N 1
ATOM 2830 C CA . LEU A 1 362 ? 22.078 1.629 24.018 1.00 47.72 362 LEU A CA 1
ATOM 2831 C C . LEU A 1 362 ? 22.186 1.934 25.510 1.00 47.72 362 LEU A C 1
ATOM 2833 O O . LEU A 1 362 ? 21.364 2.680 26.043 1.00 47.72 362 LEU A O 1
ATOM 2837 N N . THR A 1 363 ? 23.170 1.338 26.187 1.00 45.44 363 THR A N 1
ATOM 2838 C CA . THR A 1 363 ? 23.374 1.493 27.634 1.00 45.44 363 THR A CA 1
ATOM 2839 C C . THR A 1 363 ? 23.870 2.891 27.993 1.00 45.44 363 THR A C 1
ATOM 2841 O O . THR A 1 363 ? 23.450 3.430 29.009 1.00 45.44 363 THR A O 1
ATOM 2844 N N . ALA A 1 364 ? 24.656 3.531 27.122 1.00 50.00 364 ALA A N 1
ATOM 2845 C CA . ALA A 1 364 ? 25.165 4.895 27.317 1.00 50.00 364 ALA A CA 1
ATOM 2846 C C . ALA A 1 364 ? 24.105 6.022 27.218 1.00 50.00 364 ALA A C 1
ATOM 2848 O O . ALA A 1 364 ? 24.429 7.189 27.415 1.00 50.00 364 ALA A O 1
ATOM 2849 N N . LEU A 1 365 ? 22.849 5.706 26.875 1.00 45.00 365 LEU A N 1
ATOM 2850 C CA . LEU A 1 365 ? 21.758 6.675 26.659 1.00 45.00 365 LEU A CA 1
ATOM 2851 C C . LEU A 1 365 ? 20.562 6.451 27.607 1.00 45.00 365 LEU A C 1
ATOM 2853 O O . LEU A 1 365 ? 19.436 6.848 27.295 1.00 45.00 365 LEU A O 1
ATOM 2857 N N . ALA A 1 366 ? 20.779 5.763 28.732 1.00 42.06 366 ALA A N 1
ATOM 2858 C CA . ALA A 1 366 ? 19.716 5.351 29.649 1.00 42.06 366 ALA A CA 1
ATOM 2859 C C . ALA A 1 366 ? 19.249 6.439 30.638 1.00 42.06 366 ALA A C 1
ATOM 2861 O O . ALA A 1 366 ? 18.137 6.317 31.155 1.00 42.06 366 ALA A O 1
ATOM 2862 N N . ASP A 1 367 ? 20.025 7.508 30.839 1.00 38.97 367 ASP A N 1
ATOM 2863 C CA 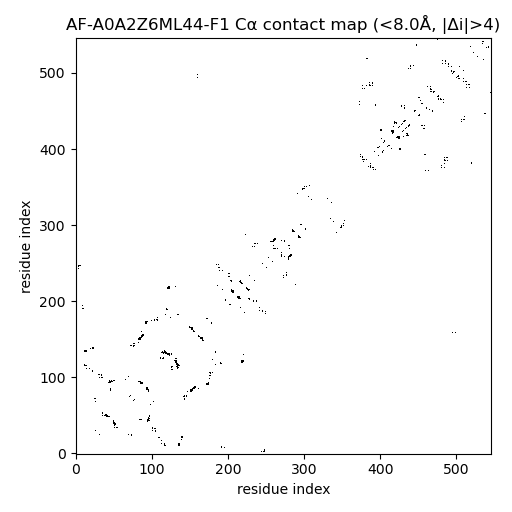. ASP A 1 367 ? 19.711 8.567 31.805 1.00 38.97 367 ASP A CA 1
ATOM 2864 C C . ASP A 1 367 ? 18.926 9.716 31.153 1.00 38.97 367 ASP A C 1
ATOM 2866 O O . ASP A 1 367 ? 19.449 10.532 30.393 1.00 38.97 367 ASP A O 1
ATOM 2870 N N . GLY A 1 368 ? 17.620 9.748 31.429 1.00 40.22 368 GLY A N 1
ATOM 2871 C CA . GLY A 1 368 ? 16.672 10.709 30.863 1.00 40.22 368 GLY A CA 1
ATOM 2872 C C . GLY A 1 368 ? 15.291 10.565 31.499 1.00 40.22 368 GLY A C 1
ATOM 2873 O O . GLY A 1 368 ? 14.418 9.875 30.977 1.00 40.22 368 GLY A O 1
ATOM 2874 N N . THR A 1 369 ? 15.120 11.191 32.660 1.00 43.19 369 THR A N 1
ATOM 2875 C CA . THR A 1 369 ? 13.952 11.115 33.549 1.00 43.19 369 THR A CA 1
ATOM 2876 C C . THR A 1 369 ? 12.608 11.464 32.890 1.00 43.19 369 THR A C 1
ATOM 2878 O O . THR A 1 369 ? 12.455 12.491 32.239 1.00 43.19 369 THR A O 1
ATOM 2881 N N . THR A 1 370 ? 11.589 10.632 33.134 1.00 37.44 370 THR A N 1
ATOM 2882 C CA . THR A 1 370 ? 10.156 11.008 33.245 1.00 37.44 370 THR A CA 1
ATOM 2883 C C . THR A 1 370 ? 9.385 9.831 33.858 1.00 37.44 370 THR A C 1
ATOM 2885 O O . THR A 1 370 ? 8.720 9.056 33.173 1.00 37.44 370 THR A O 1
ATOM 2888 N N . THR A 1 371 ? 9.536 9.640 35.168 1.00 41.97 371 THR A N 1
ATOM 2889 C CA . THR A 1 371 ? 8.940 8.527 35.923 1.00 41.97 371 THR A CA 1
ATOM 2890 C C . THR A 1 371 ? 7.497 8.817 36.368 1.00 41.97 371 THR A C 1
ATOM 2892 O O . THR A 1 371 ? 7.148 9.945 36.708 1.00 41.97 371 THR A O 1
ATOM 2895 N N . GLY A 1 372 ? 6.648 7.781 36.402 1.00 52.00 372 GLY A N 1
ATOM 2896 C CA . GLY A 1 372 ? 5.382 7.768 37.153 1.00 52.00 372 GLY A CA 1
ATOM 2897 C C . GLY A 1 372 ? 4.093 7.920 36.334 1.00 52.00 372 GLY A C 1
ATOM 2898 O O . GLY A 1 372 ? 3.289 6.995 36.271 1.00 52.00 372 GLY A O 1
ATOM 2899 N N . VAL A 1 373 ? 3.853 9.089 35.735 1.00 53.00 373 VAL A N 1
ATOM 2900 C CA . VAL A 1 373 ? 2.511 9.453 35.218 1.00 53.00 373 VAL A CA 1
ATOM 2901 C C . VAL A 1 373 ? 2.025 8.630 34.000 1.00 53.00 373 VAL A C 1
ATOM 2903 O O . VAL A 1 373 ? 0.856 8.238 33.996 1.00 53.00 373 VAL A O 1
ATOM 2906 N N . PRO A 1 374 ? 2.847 8.329 32.968 1.00 55.94 374 PRO A N 1
ATOM 2907 C CA . PRO A 1 374 ? 2.364 7.699 31.728 1.00 55.94 374 PRO A CA 1
ATOM 2908 C C . PRO A 1 374 ? 1.924 6.231 31.828 1.00 55.94 374 PRO A C 1
ATOM 2910 O O . PRO A 1 374 ? 1.358 5.722 30.859 1.00 55.94 374 PRO A O 1
ATOM 2913 N N . ASP A 1 375 ? 2.189 5.556 32.948 1.00 59.69 375 ASP A N 1
ATOM 2914 C CA . ASP A 1 375 ? 1.855 4.138 33.140 1.00 59.69 375 ASP A CA 1
ATOM 2915 C C . ASP A 1 375 ? 0.458 3.947 33.764 1.00 59.69 375 ASP A C 1
ATOM 2917 O O . ASP A 1 375 ? -0.185 2.918 33.563 1.00 59.69 375 ASP A O 1
ATOM 2921 N N . LEU A 1 376 ? -0.058 4.972 34.453 1.00 63.91 376 LEU A N 1
ATOM 2922 C CA . LEU A 1 376 ? -1.326 4.954 35.202 1.00 63.91 376 LEU A CA 1
ATOM 2923 C C . LEU A 1 376 ? -2.587 5.109 34.326 1.00 63.91 376 LEU A C 1
ATOM 2925 O O . LEU A 1 376 ? -3.702 5.047 34.830 1.00 63.91 376 LEU A O 1
ATOM 2929 N N . ILE A 1 377 ? -2.431 5.324 33.018 1.00 69.81 377 ILE A N 1
ATOM 2930 C CA . ILE A 1 377 ? -3.544 5.486 32.059 1.00 69.81 377 ILE A CA 1
ATOM 2931 C C . ILE A 1 377 ? -3.936 4.184 31.342 1.00 69.81 377 ILE A C 1
ATOM 2933 O O . ILE A 1 377 ? -4.944 4.144 30.631 1.00 69.81 377 ILE A O 1
ATOM 2937 N N . TRP A 1 378 ? -3.142 3.120 31.492 1.00 76.31 378 TRP A N 1
ATOM 2938 C CA . TRP A 1 378 ? -3.365 1.821 30.850 1.00 76.31 378 TRP A CA 1
ATOM 2939 C C . TRP A 1 378 ? -4.226 0.927 31.742 1.00 76.31 378 TRP A C 1
ATOM 2941 O O . TRP A 1 378 ? -3.746 0.006 32.401 1.00 76.31 378 TRP A O 1
ATOM 2951 N N . HIS A 1 379 ? -5.521 1.231 31.784 1.00 73.94 379 HIS A N 1
ATOM 2952 C CA . HIS A 1 379 ? -6.462 0.580 32.684 1.00 73.94 379 HIS A CA 1
ATOM 2953 C C . HIS A 1 379 ? -7.239 -0.545 31.982 1.00 73.94 379 HIS A C 1
ATOM 2955 O O . HIS A 1 379 ? -7.855 -0.318 30.945 1.00 73.94 379 HIS A O 1
ATOM 2961 N N . LYS A 1 380 ? -7.259 -1.757 32.560 1.00 75.25 380 LYS A N 1
ATOM 2962 C CA . LYS A 1 380 ? -7.839 -2.965 31.925 1.00 75.25 380 LYS A CA 1
ATOM 2963 C C . LYS A 1 380 ? -9.317 -2.833 31.535 1.00 75.25 380 LYS A C 1
ATOM 2965 O O . LYS A 1 380 ? -9.735 -3.452 30.568 1.00 75.25 380 LYS A O 1
ATOM 2970 N N . GLN A 1 381 ? -10.078 -2.048 32.296 1.00 77.88 381 GLN A N 1
ATOM 2971 C CA . GLN A 1 381 ? -11.518 -1.823 32.094 1.00 77.88 381 GLN A CA 1
ATOM 2972 C C . GLN A 1 381 ? -11.832 -0.669 31.126 1.00 77.88 381 GLN A C 1
ATOM 2974 O O . GLN A 1 381 ? -12.995 -0.355 30.895 1.00 77.88 381 GLN A O 1
ATOM 2979 N N . VAL A 1 382 ? -10.811 0.002 30.583 1.00 79.19 382 VAL A N 1
ATOM 2980 C CA . VAL A 1 382 ? -10.977 1.141 29.673 1.00 79.19 382 VAL A CA 1
ATOM 2981 C C . VAL A 1 382 ? -10.689 0.683 28.243 1.00 79.19 382 VAL A C 1
ATOM 2983 O O . VAL A 1 382 ? -9.628 0.108 27.993 1.00 79.19 382 VAL A O 1
ATOM 2986 N N . PRO A 1 383 ? -11.575 0.961 27.267 1.00 76.50 383 PRO A N 1
ATOM 2987 C CA . PRO A 1 383 ? -11.304 0.655 25.868 1.00 76.50 383 PRO A CA 1
ATOM 2988 C C . PRO A 1 383 ? -9.991 1.295 25.406 1.00 76.50 383 PRO A C 1
ATOM 2990 O O . PRO A 1 383 ? -9.806 2.503 25.560 1.00 76.50 383 PRO A O 1
ATOM 2993 N N . LEU A 1 384 ? -9.108 0.519 24.765 1.00 72.56 384 LEU A N 1
ATOM 2994 C CA . LEU A 1 384 ? -7.746 0.944 24.400 1.00 72.56 384 LEU A CA 1
ATOM 2995 C C . LEU A 1 384 ? -7.693 2.300 23.666 1.00 72.56 384 LEU A C 1
ATOM 2997 O O . LEU A 1 384 ? -6.781 3.095 23.892 1.00 72.56 384 LEU A O 1
ATOM 3001 N N . LYS A 1 385 ? -8.704 2.604 22.837 1.00 72.06 385 LYS A N 1
ATOM 3002 C CA . LYS A 1 385 ? -8.856 3.896 22.142 1.00 72.06 385 LYS A CA 1
ATOM 3003 C C . LYS A 1 385 ? -8.858 5.110 23.087 1.00 72.06 385 LYS A C 1
ATOM 3005 O O . LYS A 1 385 ? -8.332 6.158 22.720 1.00 72.06 385 LYS A O 1
ATOM 3010 N N . VAL A 1 386 ? -9.396 4.965 24.299 1.00 79.56 386 VAL A N 1
ATOM 3011 C CA . VAL A 1 386 ? -9.451 6.014 25.328 1.00 79.56 386 VAL A CA 1
ATOM 3012 C C . VAL A 1 386 ? -8.109 6.153 26.045 1.00 79.56 386 VAL A C 1
ATOM 3014 O O . VAL A 1 386 ? -7.615 7.270 26.176 1.00 79.56 386 VAL A O 1
ATOM 3017 N N . SER A 1 387 ? -7.448 5.055 26.424 1.00 79.06 387 SER A N 1
ATOM 3018 C CA . SER A 1 387 ? -6.085 5.126 26.979 1.00 79.06 387 SER A CA 1
ATOM 3019 C C . SER A 1 387 ? -5.088 5.724 25.977 1.00 79.06 387 SER A C 1
ATOM 3021 O O . SER A 1 387 ? -4.256 6.548 26.348 1.00 79.06 387 SER A O 1
ATOM 3023 N N . VAL A 1 388 ? -5.216 5.406 24.681 1.00 72.19 388 VAL A N 1
ATOM 3024 C CA . VAL A 1 388 ? -4.421 6.034 23.609 1.00 72.19 388 VAL A CA 1
ATOM 3025 C C . VAL A 1 388 ? -4.752 7.525 23.450 1.00 72.19 388 VAL A C 1
ATOM 3027 O O . VAL A 1 388 ? -3.839 8.325 23.234 1.00 72.19 388 VAL A O 1
ATOM 3030 N N . LEU A 1 389 ? -6.023 7.925 23.580 1.00 79.69 389 LEU A N 1
ATOM 3031 C CA . LEU A 1 389 ? -6.422 9.336 23.602 1.00 79.69 389 LEU A CA 1
ATOM 3032 C C . LEU A 1 389 ? -5.754 10.070 24.775 1.00 79.69 389 LEU A C 1
ATOM 3034 O O . LEU A 1 389 ? -5.082 11.075 24.549 1.00 79.69 389 LEU A O 1
ATOM 3038 N N . ALA A 1 390 ? -5.863 9.534 25.993 1.00 78.88 390 ALA A N 1
ATOM 3039 C CA . ALA A 1 390 ? -5.253 10.083 27.203 1.00 78.88 390 ALA A CA 1
ATOM 3040 C C . ALA A 1 390 ? -3.716 10.156 27.117 1.00 78.88 390 ALA A C 1
ATOM 3042 O O . ALA A 1 390 ? -3.114 11.158 27.501 1.00 78.88 390 ALA A O 1
ATOM 3043 N N . TRP A 1 391 ? -3.068 9.146 26.529 1.00 78.06 391 TRP A N 1
ATOM 3044 C CA . TRP A 1 391 ? -1.620 9.139 26.296 1.00 78.06 391 TRP A CA 1
ATOM 3045 C C . TRP A 1 391 ? -1.181 10.254 25.338 1.00 78.06 391 TRP A C 1
ATOM 3047 O O . TRP A 1 391 ? -0.162 10.910 25.565 1.00 78.06 391 TRP A O 1
ATOM 3057 N N . ARG A 1 392 ? -1.951 10.503 24.268 1.00 72.12 392 ARG A N 1
ATOM 3058 C CA . ARG A 1 392 ? -1.698 11.621 23.338 1.00 72.12 392 ARG A CA 1
ATOM 3059 C C . ARG A 1 392 ? -1.982 12.970 23.997 1.00 72.12 392 ARG A C 1
ATOM 3061 O O . ARG A 1 392 ? -1.245 13.923 23.755 1.00 72.12 392 ARG A O 1
ATOM 3068 N N . LEU A 1 393 ? -3.025 13.035 24.820 1.00 79.44 393 LEU A N 1
ATOM 3069 C CA . LEU A 1 393 ? -3.467 14.210 25.561 1.00 79.44 393 LEU A CA 1
ATOM 3070 C C . LEU A 1 393 ? -2.393 14.684 26.560 1.00 79.44 393 LEU A C 1
ATOM 3072 O O . LEU A 1 393 ? -1.901 15.802 26.430 1.00 79.44 393 LEU A O 1
ATOM 3076 N N . LEU A 1 394 ? -1.938 13.810 27.468 1.00 74.94 394 LEU A N 1
ATOM 3077 C CA . LEU A 1 394 ? -0.907 14.113 28.479 1.00 74.94 394 LEU A CA 1
ATOM 3078 C C . LEU A 1 394 ? 0.466 14.480 27.883 1.00 74.94 394 LEU A C 1
ATOM 3080 O O . LEU A 1 394 ? 1.311 15.039 28.581 1.00 74.94 394 LEU A O 1
ATOM 3084 N N . ARG A 1 395 ? 0.697 14.175 26.599 1.00 68.25 395 ARG A N 1
ATOM 3085 C CA . ARG A 1 395 ? 1.917 14.512 25.841 1.00 68.25 395 ARG A CA 1
ATOM 3086 C C . ARG A 1 395 ? 1.767 15.736 24.930 1.00 68.25 395 ARG A C 1
ATOM 3088 O O . ARG A 1 395 ? 2.663 15.979 24.125 1.00 68.25 395 ARG A O 1
ATOM 3095 N N . ASN A 1 396 ? 0.641 16.451 24.996 1.00 70.06 396 ASN A N 1
ATOM 3096 C CA . ASN A 1 396 ? 0.282 17.544 24.085 1.00 70.06 396 ASN A CA 1
ATOM 3097 C C . ASN A 1 396 ? 0.425 17.170 22.588 1.00 70.06 396 ASN A C 1
ATOM 3099 O O . ASN A 1 396 ? 1.009 17.899 21.793 1.00 70.06 396 ASN A O 1
ATOM 3103 N N . ARG A 1 397 ? -0.056 15.979 22.191 1.00 66.88 397 ARG A N 1
ATOM 3104 C CA . ARG A 1 397 ? 0.029 15.474 20.801 1.00 66.88 397 ARG A CA 1
ATOM 3105 C C . ARG A 1 397 ? -1.315 15.348 20.083 1.00 66.88 397 ARG A C 1
ATOM 3107 O O . ARG A 1 397 ? -1.346 14.826 18.966 1.00 66.88 397 ARG A O 1
ATOM 3114 N N . LEU A 1 398 ? -2.409 15.810 20.687 1.00 73.50 398 LEU A N 1
ATOM 3115 C CA . LEU A 1 398 ? -3.710 15.880 20.015 1.00 73.50 398 LEU A CA 1
ATOM 3116 C C . LEU A 1 398 ? -3.706 16.918 18.886 1.00 73.50 398 LEU A C 1
ATOM 3118 O O . LEU A 1 398 ? -2.920 17.858 18.886 1.00 73.50 398 LEU A O 1
ATOM 3122 N N . LEU A 1 399 ? -4.611 16.753 17.921 1.00 68.75 399 LEU A N 1
ATOM 3123 C CA . LEU A 1 399 ? -4.802 17.688 16.806 1.00 68.75 399 LEU A CA 1
ATOM 3124 C C . LEU A 1 399 ? -5.753 18.823 17.221 1.00 68.75 399 LEU A C 1
ATOM 3126 O O . LEU A 1 399 ? -6.841 19.024 16.672 1.00 68.75 399 LEU A O 1
ATOM 3130 N N . THR A 1 400 ? -5.359 19.525 18.279 1.00 70.88 400 THR A N 1
ATOM 3131 C CA . THR A 1 400 ? -5.904 20.829 18.664 1.00 70.88 400 THR A CA 1
ATOM 3132 C C . THR A 1 400 ? -5.378 21.913 17.710 1.00 70.88 400 THR A C 1
ATOM 3134 O O . THR A 1 400 ? -4.442 21.669 16.950 1.00 70.88 400 THR A O 1
ATOM 3137 N N . LYS A 1 401 ? -6.040 23.079 17.643 1.00 69.31 401 LYS A N 1
ATOM 3138 C CA . LYS A 1 401 ? -5.740 24.080 16.598 1.00 69.31 401 LYS A CA 1
ATOM 3139 C C . LYS A 1 401 ? -4.331 24.666 16.758 1.00 69.31 401 LYS A C 1
ATOM 3141 O O . LYS A 1 401 ? -3.629 24.791 15.766 1.00 69.31 401 LYS A O 1
ATOM 3146 N N . ASP A 1 402 ? -3.898 24.911 17.991 1.00 66.50 402 ASP A N 1
ATOM 3147 C CA . ASP A 1 402 ? -2.514 25.237 18.362 1.00 66.50 402 ASP A CA 1
ATOM 3148 C C . ASP A 1 402 ? -1.495 24.225 17.798 1.00 66.50 402 ASP A C 1
ATOM 3150 O O . ASP A 1 402 ? -0.545 24.603 17.120 1.00 66.50 402 ASP A O 1
ATOM 3154 N N . ASN A 1 403 ? -1.742 22.926 17.976 1.00 65.81 403 ASN A N 1
ATOM 3155 C CA . ASN A 1 403 ? -0.906 21.839 17.465 1.00 65.81 403 ASN A CA 1
ATOM 3156 C C . ASN A 1 403 ? -0.957 21.681 15.934 1.00 65.81 403 ASN A C 1
ATOM 3158 O O . ASN A 1 403 ? -0.083 21.023 15.370 1.00 65.81 403 ASN A O 1
ATOM 3162 N N . LEU A 1 404 ? -1.967 22.239 15.260 1.00 68.00 404 LEU A N 1
ATOM 3163 C CA . LEU A 1 404 ? -2.050 22.300 13.797 1.00 68.00 404 LEU A CA 1
ATOM 3164 C C . LEU A 1 404 ? -1.320 23.537 13.249 1.00 68.00 404 LEU A C 1
ATOM 3166 O O . LEU A 1 404 ? -0.593 23.404 12.267 1.00 68.00 404 LEU A O 1
ATOM 3170 N N . VAL A 1 405 ? -1.437 24.696 13.910 1.00 65.31 405 VAL A N 1
ATOM 3171 C CA . VAL A 1 405 ? -0.660 25.915 13.602 1.00 65.31 405 VAL A CA 1
ATOM 3172 C C . VAL A 1 405 ? 0.834 25.655 13.804 1.00 65.31 405 VAL A C 1
ATOM 3174 O O . VAL A 1 405 ? 1.617 25.872 12.889 1.00 65.31 405 VAL A O 1
ATOM 3177 N N . ALA A 1 406 ? 1.236 25.057 14.931 1.00 63.91 406 ALA A N 1
ATOM 3178 C CA . ALA A 1 406 ? 2.628 24.679 15.212 1.00 63.91 406 ALA A CA 1
ATOM 3179 C C . ALA A 1 406 ? 3.208 23.619 14.246 1.00 63.91 406 ALA A C 1
ATOM 3181 O O . ALA A 1 406 ? 4.399 23.316 14.293 1.00 63.91 406 ALA A O 1
ATOM 3182 N N . ARG A 1 407 ? 2.372 23.028 13.383 1.00 66.00 407 ARG A N 1
ATOM 3183 C CA . ARG A 1 407 ? 2.761 22.097 12.310 1.00 66.00 407 ARG A CA 1
ATOM 3184 C C . ARG A 1 407 ? 2.550 22.687 10.911 1.00 66.00 407 ARG A C 1
ATOM 3186 O O . ARG A 1 407 ? 2.672 21.949 9.939 1.00 66.00 407 ARG A O 1
ATOM 3193 N N . ASN A 1 408 ? 2.230 23.980 10.810 1.00 59.84 408 ASN A N 1
ATOM 3194 C CA . ASN A 1 408 ? 1.928 24.702 9.570 1.00 59.84 408 ASN A CA 1
ATOM 3195 C C . ASN A 1 408 ? 0.795 24.068 8.732 1.00 59.84 408 ASN A C 1
ATOM 3197 O O . ASN A 1 408 ? 0.821 24.125 7.507 1.00 59.84 408 ASN A O 1
ATOM 3201 N N . ILE A 1 409 ? -0.199 23.446 9.384 1.00 66.12 409 ILE A N 1
ATOM 3202 C CA . ILE A 1 409 ? -1.348 22.807 8.710 1.00 66.12 409 ILE A CA 1
ATOM 3203 C C . ILE A 1 409 ? -2.514 23.794 8.509 1.00 66.12 409 ILE A C 1
ATOM 3205 O O . ILE A 1 409 ? -3.288 23.641 7.568 1.00 66.12 409 ILE A O 1
ATOM 3209 N N . ILE A 1 410 ? -2.660 24.796 9.384 1.00 67.00 410 ILE A N 1
ATOM 3210 C CA . ILE A 1 410 ? -3.712 25.825 9.306 1.00 67.00 410 ILE A CA 1
ATOM 3211 C C . ILE A 1 410 ? -3.135 27.216 9.593 1.00 67.00 410 ILE A C 1
ATOM 3213 O O . ILE A 1 410 ? -2.135 27.334 10.302 1.00 67.00 410 ILE A O 1
ATOM 3217 N N . LEU A 1 411 ? -3.790 28.259 9.075 1.00 65.50 411 LEU A N 1
ATOM 3218 C CA . LEU A 1 411 ? -3.421 29.657 9.320 1.00 65.50 411 LEU A CA 1
ATOM 3219 C C . LEU A 1 411 ? -3.674 30.069 10.792 1.00 65.50 411 LEU A C 1
ATOM 3221 O O . LEU A 1 411 ? -4.628 29.565 11.401 1.00 65.50 411 LEU A O 1
ATOM 3225 N N . PRO A 1 412 ? -2.868 30.989 11.369 1.00 60.75 412 PRO A N 1
ATOM 3226 C CA . PRO A 1 412 ? -2.986 31.410 12.774 1.00 60.75 412 PRO A CA 1
ATOM 3227 C C . PRO A 1 412 ? -4.358 31.991 13.154 1.00 60.75 412 PRO A C 1
ATOM 3229 O O . PRO A 1 412 ? -4.845 31.770 14.268 1.00 60.75 412 PRO A O 1
ATOM 3232 N N . ASP A 1 413 ? -5.007 32.670 12.208 1.00 56.78 413 ASP A N 1
ATOM 3233 C CA . ASP A 1 413 ? -6.251 33.432 12.403 1.00 56.78 413 ASP A CA 1
ATOM 3234 C C . ASP A 1 413 ? -7.466 32.542 12.725 1.00 56.78 413 ASP A C 1
ATOM 3236 O O . ASP A 1 413 ? -8.503 33.007 13.191 1.00 56.78 413 ASP A O 1
ATOM 3240 N N . ALA A 1 414 ? -7.341 31.226 12.535 1.00 55.59 414 ALA A N 1
ATOM 3241 C CA . ALA A 1 414 ? -8.386 30.261 12.855 1.00 55.59 414 ALA A CA 1
ATOM 3242 C C . ALA A 1 414 ? -8.420 29.849 14.345 1.00 55.59 414 ALA A C 1
ATOM 3244 O O . ALA A 1 414 ? -9.189 28.954 14.699 1.00 55.59 414 ALA A O 1
ATOM 3245 N N . SER A 1 415 ? -7.589 30.419 15.222 1.00 57.41 415 SER A N 1
ATOM 3246 C CA . SER A 1 415 ? -7.212 29.863 16.541 1.00 57.41 415 SER A CA 1
ATOM 3247 C C . SER A 1 415 ? -8.287 29.831 17.650 1.00 57.41 415 SER A C 1
ATOM 3249 O O . SER A 1 415 ? -8.067 29.183 18.680 1.00 57.41 415 SER A O 1
ATOM 3251 N N . PHE A 1 416 ? -9.474 30.403 17.426 1.00 65.50 416 PHE A N 1
ATOM 3252 C CA . PHE A 1 416 ? -10.565 30.474 18.412 1.00 65.50 416 PHE A CA 1
ATOM 3253 C C . PHE A 1 416 ? -11.077 29.110 18.920 1.00 65.50 416 PHE A C 1
ATOM 3255 O O . PHE A 1 416 ? -11.190 28.119 18.170 1.00 65.50 416 PHE A O 1
ATOM 3262 N N . CYS A 1 417 ? -11.439 29.077 20.209 1.00 69.50 417 CYS A N 1
ATOM 3263 C CA . CYS A 1 417 ? -12.032 27.922 20.877 1.00 69.50 417 CYS A CA 1
ATOM 3264 C C . CYS A 1 417 ? -13.426 27.548 20.332 1.00 69.50 417 CYS A C 1
ATOM 3266 O O . CYS A 1 417 ? -14.259 28.387 20.011 1.00 69.50 417 CYS A O 1
ATOM 3268 N N . VAL A 1 418 ? -13.709 26.242 20.289 1.00 67.31 418 VAL A N 1
ATOM 3269 C CA . VAL A 1 418 ? -14.990 25.679 19.796 1.00 67.31 418 VAL A CA 1
ATOM 3270 C C . VAL A 1 418 ? -16.119 25.785 20.826 1.00 67.31 418 VAL A C 1
ATOM 3272 O O . VAL A 1 418 ? -17.279 25.596 20.488 1.00 67.31 418 VAL A O 1
ATOM 3275 N N . GLY A 1 419 ? -15.798 26.127 22.076 1.00 60.84 419 GLY A N 1
ATOM 3276 C CA . GLY A 1 419 ? -16.801 26.509 23.068 1.00 60.84 419 GLY A CA 1
ATOM 3277 C C . GLY A 1 419 ? -17.420 27.894 22.831 1.00 60.84 419 GLY A C 1
ATOM 3278 O O . GLY A 1 419 ? -18.272 28.285 23.615 1.00 60.84 419 GLY A O 1
ATOM 3279 N N . GLY A 1 420 ? -16.978 28.645 21.811 1.00 65.38 420 GLY A N 1
ATOM 3280 C CA . GLY A 1 420 ? -17.445 30.011 21.535 1.00 65.38 420 GLY A CA 1
ATOM 3281 C C . GLY A 1 420 ? -16.862 31.087 22.461 1.00 65.38 420 GLY A C 1
ATOM 3282 O O . GLY A 1 420 ? -17.242 32.245 22.367 1.00 65.38 420 GLY A O 1
ATOM 3283 N N . CYS A 1 421 ? -15.927 30.730 23.345 1.00 69.00 421 CYS A N 1
ATOM 3284 C CA . CYS A 1 421 ? -15.441 31.585 24.432 1.00 69.00 421 CYS A CA 1
ATOM 3285 C C . CYS A 1 421 ? -14.238 32.490 24.086 1.00 69.00 421 CYS A C 1
ATOM 3287 O O . CYS A 1 421 ? -13.535 32.901 24.998 1.00 69.00 421 CYS A O 1
ATOM 3289 N N . GLY A 1 422 ? -13.946 32.748 22.805 1.00 62.16 422 GLY A N 1
ATOM 3290 C CA . GLY A 1 422 ? -12.879 33.669 22.354 1.00 62.16 422 GLY A CA 1
ATOM 3291 C C . GLY A 1 422 ? -11.419 33.209 22.547 1.00 62.16 422 GLY A C 1
ATOM 3292 O O . GLY A 1 422 ? -10.578 33.495 21.704 1.00 62.16 422 GLY A O 1
ATOM 3293 N N . GLU A 1 423 ? -11.123 32.444 23.594 1.00 64.19 423 GLU A N 1
ATOM 3294 C CA . GLU A 1 423 ? -9.757 32.074 24.000 1.00 64.19 423 GLU A CA 1
ATOM 3295 C C . GLU A 1 423 ? -8.981 31.170 23.008 1.00 64.19 423 GLU A C 1
ATOM 3297 O O . GLU A 1 423 ? -9.586 30.365 22.277 1.00 64.19 423 GLU A O 1
ATOM 3302 N N . PRO A 1 424 ? -7.627 31.226 23.008 1.00 60.78 424 PRO A N 1
ATOM 3303 C CA . PRO A 1 424 ? -6.776 30.378 22.180 1.00 60.78 424 PRO A CA 1
ATOM 3304 C C . PRO A 1 424 ? -6.835 28.913 22.629 1.00 60.78 424 PRO A C 1
ATOM 3306 O O . PRO A 1 424 ? -6.693 28.559 23.802 1.00 60.78 424 PRO A O 1
ATOM 3309 N N . LYS A 1 425 ? -7.040 28.016 21.661 1.00 66.25 425 LYS A N 1
ATOM 3310 C CA . LYS A 1 425 ? -7.456 26.632 21.925 1.00 66.25 425 LYS A CA 1
ATOM 3311 C C . LYS A 1 425 ? -6.314 25.672 22.308 1.00 66.25 425 LYS A C 1
ATOM 3313 O O . LYS A 1 425 ? -6.073 24.696 21.592 1.00 66.25 425 LYS A O 1
ATOM 3318 N N . THR A 1 426 ? -5.664 25.916 23.446 1.00 73.50 426 THR A N 1
ATOM 3319 C CA . THR A 1 426 ? -4.698 24.980 24.053 1.00 73.50 426 THR A CA 1
ATOM 3320 C C . THR A 1 426 ? -5.381 23.727 24.611 1.00 73.50 426 THR A C 1
ATOM 3322 O O . THR A 1 426 ? -6.589 23.716 24.877 1.00 73.50 426 THR A O 1
ATOM 3325 N N . VAL A 1 427 ? -4.610 22.655 24.825 1.00 76.38 427 VAL A N 1
ATOM 3326 C CA . VAL A 1 427 ? -5.104 21.427 25.478 1.00 76.38 427 VAL A CA 1
ATOM 3327 C C . VAL A 1 427 ? -5.594 21.693 26.908 1.00 76.38 427 VAL A C 1
ATOM 3329 O O . VAL A 1 427 ? -6.675 21.225 27.260 1.00 76.38 427 VAL A O 1
ATOM 3332 N N . ASN A 1 428 ? -4.853 22.467 27.709 1.00 82.31 428 ASN A N 1
ATOM 3333 C CA . ASN A 1 428 ? -5.259 22.803 29.079 1.00 82.31 428 ASN A CA 1
ATOM 3334 C C . ASN A 1 428 ? -6.573 23.599 29.079 1.00 82.31 428 ASN A C 1
ATOM 3336 O O . ASN A 1 428 ? -7.527 23.186 29.735 1.00 82.31 428 ASN A O 1
ATOM 3340 N N . HIS A 1 429 ? -6.672 24.657 28.261 1.00 82.12 429 HIS A N 1
ATOM 3341 C CA . HIS A 1 429 ? -7.909 25.429 28.139 1.00 82.12 429 HIS A CA 1
ATOM 3342 C C . HIS A 1 429 ? -9.087 24.528 27.741 1.00 82.12 429 HIS A C 1
ATOM 3344 O O . HIS A 1 429 ? -10.104 24.516 28.425 1.00 82.12 429 HIS A O 1
ATOM 3350 N N . LEU A 1 430 ? -8.952 23.727 26.676 1.00 83.12 430 LEU A N 1
ATOM 3351 C CA . LEU A 1 430 ? -10.045 22.892 26.165 1.00 83.12 430 LEU A CA 1
ATOM 3352 C C . LEU A 1 430 ? -10.605 21.912 27.208 1.00 83.12 430 LEU A C 1
ATOM 3354 O O . LEU A 1 430 ? -11.814 21.693 27.233 1.00 83.12 430 LEU A O 1
ATOM 3358 N N . PHE A 1 431 ? -9.740 21.298 28.016 1.00 85.44 431 PHE A N 1
ATOM 3359 C CA . PHE A 1 431 ? -10.141 20.235 28.938 1.00 85.44 431 PHE A CA 1
ATOM 3360 C C . PHE A 1 431 ? -10.441 20.712 30.360 1.00 85.44 431 PHE A C 1
ATOM 3362 O O . PHE A 1 431 ? -11.193 20.021 31.041 1.00 85.44 431 PHE A O 1
ATOM 3369 N N . LEU A 1 432 ? -9.874 21.836 30.809 1.00 84.56 432 LEU A N 1
ATOM 3370 C CA . LEU A 1 432 ? -9.887 22.242 32.223 1.00 84.56 432 LEU A CA 1
ATOM 3371 C C . LEU A 1 432 ? -10.517 23.616 32.463 1.00 84.56 432 LEU A C 1
ATOM 3373 O O . LEU A 1 432 ? -11.239 23.773 33.440 1.00 84.56 432 LEU A O 1
ATOM 3377 N N . SER A 1 433 ? -10.275 24.590 31.579 1.00 82.25 433 SER A N 1
ATOM 3378 C CA . SER A 1 433 ? -10.637 26.002 31.819 1.00 82.25 433 SER A CA 1
ATOM 3379 C C . SER A 1 433 ? -11.768 26.525 30.923 1.00 82.25 433 SER A C 1
ATOM 3381 O O . SER A 1 433 ? -12.331 27.580 31.192 1.00 82.25 433 SER A O 1
ATOM 3383 N N . CYS A 1 434 ? -12.106 25.829 29.835 1.00 84.31 434 CYS A N 1
ATOM 3384 C CA . CYS A 1 434 ? -13.100 26.290 28.868 1.00 84.31 434 CYS A CA 1
ATOM 3385 C C . CYS A 1 434 ? -14.510 26.290 29.489 1.00 84.31 434 CYS A C 1
ATOM 3387 O O . CYS A 1 434 ? -14.979 25.213 29.869 1.00 84.31 434 CYS A O 1
ATOM 3389 N N . PRO A 1 435 ? -15.247 27.421 29.507 1.00 82.31 435 PRO A N 1
ATOM 3390 C CA . PRO A 1 435 ? -16.588 27.494 30.102 1.00 82.31 435 PRO A CA 1
ATOM 3391 C C . PRO A 1 435 ? -17.587 26.466 29.545 1.00 82.31 435 PRO A C 1
ATOM 3393 O O . PRO A 1 435 ? -18.490 26.024 30.248 1.00 82.31 435 PRO A O 1
ATOM 3396 N N . ALA A 1 436 ? -17.398 26.035 28.294 1.00 80.69 436 ALA A N 1
ATOM 3397 C CA . ALA A 1 436 ? -18.243 25.040 27.637 1.00 80.69 436 ALA A CA 1
ATOM 3398 C C . ALA A 1 436 ? -17.995 23.582 28.080 1.00 80.69 436 ALA A C 1
ATOM 3400 O O . ALA A 1 436 ? -18.804 22.722 27.736 1.00 80.69 436 ALA A O 1
ATOM 3401 N N . PHE A 1 437 ? -16.899 23.289 28.796 1.00 85.94 437 PHE A N 1
ATOM 3402 C CA . PHE A 1 437 ? -16.479 21.918 29.144 1.00 85.94 437 PHE A CA 1
ATOM 3403 C C . PHE A 1 437 ? -16.038 21.750 30.607 1.00 85.94 437 PHE A C 1
ATOM 3405 O O . PHE A 1 437 ? -16.330 20.719 31.209 1.00 85.94 437 PHE A O 1
ATOM 3412 N N . ALA A 1 438 ? -15.389 22.758 31.198 1.00 85.50 438 ALA A N 1
ATOM 3413 C CA . ALA A 1 438 ? -14.902 22.748 32.578 1.00 85.50 438 ALA A CA 1
ATOM 3414 C C . ALA A 1 438 ? -15.969 22.377 33.636 1.00 85.50 438 ALA A C 1
ATOM 3416 O O . ALA A 1 438 ? -15.648 21.584 34.526 1.00 85.50 438 ALA A O 1
ATOM 3417 N N . PRO A 1 439 ? -17.243 22.828 33.538 1.00 88.88 439 PRO A N 1
ATOM 3418 C CA . PRO A 1 439 ? -18.271 22.465 34.517 1.00 88.88 439 PRO A CA 1
ATOM 3419 C C . PRO A 1 439 ? -18.562 20.958 34.616 1.00 88.88 439 PRO A C 1
ATOM 3421 O O . PRO A 1 439 ? -19.093 20.518 35.635 1.00 88.88 439 PRO A O 1
ATOM 3424 N N . LEU A 1 440 ? -18.190 20.148 33.613 1.00 88.75 440 LEU A N 1
ATOM 3425 C CA . LEU A 1 440 ? -18.356 18.692 33.669 1.00 88.75 440 LEU A CA 1
ATOM 3426 C C . LEU A 1 440 ? -17.592 18.081 34.849 1.00 88.75 440 LEU A C 1
ATOM 3428 O O . LEU A 1 440 ? -18.113 17.189 35.515 1.00 88.75 440 LEU A O 1
ATOM 3432 N N . TRP A 1 441 ? -16.379 18.567 35.129 1.00 87.75 441 TRP A N 1
ATOM 3433 C CA . TRP A 1 441 ? -15.566 18.065 36.238 1.00 87.75 441 TRP A CA 1
ATOM 3434 C C . TRP A 1 441 ? -16.232 18.336 37.585 1.00 87.75 441 TRP A C 1
ATOM 3436 O O . TRP A 1 441 ? -16.306 17.432 38.411 1.00 87.75 441 TRP A O 1
ATOM 3446 N N . LEU A 1 442 ? -16.800 19.531 37.773 1.00 86.38 442 LEU A N 1
ATOM 3447 C CA . LEU A 1 442 ? -17.535 19.891 38.990 1.00 86.38 442 LEU A CA 1
ATOM 3448 C C . LEU A 1 442 ? -18.791 19.028 39.177 1.00 86.38 442 LEU A C 1
ATOM 3450 O O . LEU A 1 442 ? -19.047 18.553 40.280 1.00 86.38 442 LEU A O 1
ATOM 3454 N N . LEU A 1 443 ? -19.541 18.763 38.102 1.00 87.06 443 LEU A N 1
ATOM 3455 C CA . LEU A 1 443 ? -20.712 17.880 38.149 1.00 87.06 443 LEU A CA 1
ATOM 3456 C C . LEU A 1 443 ? -20.345 16.423 38.464 1.00 87.06 443 LEU A C 1
ATOM 3458 O O . LEU A 1 443 ? -21.074 15.756 39.194 1.00 87.06 443 LEU A O 1
ATOM 3462 N N . VAL A 1 444 ? -19.216 15.927 37.950 1.00 86.50 444 VAL A N 1
ATOM 3463 C CA . VAL A 1 444 ? -18.723 14.576 38.262 1.00 86.50 444 VAL A CA 1
ATOM 3464 C C . VAL A 1 444 ? -18.204 14.498 39.699 1.00 86.50 444 VAL A C 1
ATOM 3466 O O . VAL A 1 444 ? -18.531 13.546 40.398 1.00 86.50 444 VAL A O 1
ATOM 3469 N N . CYS A 1 445 ? -17.483 15.511 40.184 1.00 85.44 445 CYS A N 1
ATOM 3470 C CA . CYS A 1 445 ? -17.084 15.614 41.589 1.00 85.44 445 CYS A CA 1
ATOM 3471 C C . CYS A 1 445 ? -18.302 15.652 42.528 1.00 85.44 445 CYS A C 1
ATOM 3473 O O . CYS A 1 445 ? -18.337 14.915 43.510 1.00 85.44 445 CYS A O 1
ATOM 3475 N N . SER A 1 446 ? -19.339 16.423 42.182 1.00 86.50 446 SER A N 1
ATOM 3476 C CA . SER A 1 446 ? -20.610 16.470 42.917 1.00 86.50 446 SER A CA 1
ATOM 3477 C C . SER A 1 446 ? -21.334 15.116 42.925 1.00 86.50 446 SER A C 1
ATOM 3479 O O . SER A 1 446 ? -21.778 14.681 43.985 1.00 86.50 446 SER A O 1
ATOM 3481 N N . TRP A 1 447 ? -21.388 14.413 41.787 1.00 85.38 447 TRP A N 1
ATOM 3482 C CA . TRP A 1 447 ? -21.969 13.065 41.678 1.00 85.38 447 TRP A CA 1
ATOM 3483 C C . TRP A 1 447 ? -21.190 11.998 42.469 1.00 85.38 447 TRP A C 1
ATOM 3485 O O . TRP A 1 447 ? -21.775 11.024 42.934 1.00 85.38 447 TRP A O 1
ATOM 3495 N N . LEU A 1 448 ? -19.879 12.180 42.645 1.00 81.88 448 LEU A N 1
ATOM 3496 C CA . LEU A 1 448 ? -19.032 11.304 43.459 1.00 81.88 448 LEU A CA 1
ATOM 3497 C C . LEU A 1 448 ? -18.944 11.722 44.936 1.00 81.88 448 LEU A C 1
ATOM 3499 O O . LEU A 1 448 ? -18.308 11.017 45.711 1.00 81.88 448 LEU A O 1
ATOM 3503 N N . HIS A 1 449 ? -19.544 12.853 45.323 1.00 81.06 449 HIS A N 1
ATOM 3504 C CA . HIS A 1 449 ? -19.373 13.487 46.638 1.00 81.06 449 HIS A CA 1
ATOM 3505 C C . HIS A 1 449 ? -17.898 13.786 47.005 1.00 81.06 449 HIS A C 1
ATOM 3507 O O . HIS A 1 449 ? -17.507 13.715 48.169 1.00 81.06 449 HIS A O 1
ATOM 3513 N N . ILE A 1 450 ? -17.072 14.146 46.013 1.00 78.44 450 ILE A N 1
ATOM 3514 C CA . ILE A 1 450 ? -15.638 14.446 46.175 1.00 78.44 450 ILE A CA 1
ATOM 3515 C C . ILE A 1 450 ? -15.390 15.954 46.077 1.00 78.44 450 ILE A C 1
ATOM 3517 O O . ILE A 1 450 ? -15.764 16.590 45.094 1.00 78.44 450 ILE A O 1
ATOM 3521 N N . ASN A 1 451 ? -14.645 16.507 47.035 1.00 67.38 451 ASN A N 1
ATOM 3522 C CA . ASN A 1 451 ? -14.112 17.867 46.957 1.00 67.38 451 ASN A CA 1
ATOM 3523 C C . ASN A 1 451 ? -12.717 17.846 46.310 1.00 67.38 451 ASN A C 1
ATOM 3525 O O . ASN A 1 451 ? -11.719 17.592 46.982 1.00 67.38 451 ASN A O 1
ATOM 3529 N N . ALA A 1 452 ? -12.644 18.096 45.000 1.00 66.00 452 ALA A N 1
ATOM 3530 C CA . ALA A 1 452 ? -11.386 18.162 44.252 1.00 66.00 452 ALA A CA 1
ATOM 3531 C C . ALA A 1 452 ? -11.004 19.611 43.909 1.00 66.00 452 ALA A C 1
ATOM 3533 O O . ALA A 1 452 ? -11.836 20.380 43.428 1.00 66.00 452 ALA A O 1
ATOM 3534 N N . VAL A 1 453 ? -9.730 19.967 44.098 1.00 57.53 453 VAL A N 1
ATOM 3535 C CA . VAL A 1 453 ? -9.169 21.246 43.633 1.00 57.53 453 VAL A CA 1
ATOM 3536 C C . VAL A 1 453 ? -8.776 21.105 42.162 1.00 57.53 453 VAL A C 1
ATOM 3538 O O . VAL A 1 453 ? -8.031 20.195 41.803 1.00 57.53 453 VAL A O 1
ATOM 3541 N N . ALA A 1 454 ? -9.265 22.001 41.304 1.00 64.81 454 ALA A N 1
ATOM 3542 C CA . ALA A 1 454 ? -8.929 21.997 39.884 1.00 64.81 454 ALA A CA 1
ATOM 3543 C C . ALA A 1 454 ? -7.566 22.669 39.640 1.00 64.81 454 ALA A C 1
ATOM 3545 O O . ALA A 1 454 ? -7.412 23.869 39.855 1.00 64.81 454 ALA A O 1
ATOM 3546 N N . SER A 1 455 ? -6.580 21.907 39.161 1.00 74.69 455 SER A N 1
ATOM 3547 C CA . SER A 1 455 ? -5.344 22.468 38.599 1.00 74.69 455 SER A CA 1
ATOM 3548 C C . SER A 1 455 ? -5.528 22.833 37.126 1.00 74.69 455 SER A C 1
ATOM 3550 O O . SER A 1 455 ? -6.174 22.100 36.379 1.00 74.69 455 SER A O 1
ATOM 3552 N N . GLU A 1 456 ? -4.890 23.918 36.686 1.00 72.88 456 GLU A N 1
ATOM 3553 C CA . GLU A 1 456 ? -4.841 24.344 35.279 1.00 72.88 456 GLU A CA 1
ATOM 3554 C C . GLU A 1 456 ? -3.872 23.510 34.417 1.00 72.88 456 GLU A C 1
ATOM 3556 O O . GLU A 1 456 ? -3.884 23.599 33.188 1.00 72.88 456 GLU A O 1
ATOM 3561 N N . VAL A 1 457 ? -3.021 22.682 35.037 1.00 79.38 457 VAL A N 1
ATOM 3562 C CA . VAL A 1 457 ? -2.050 21.832 34.336 1.00 79.38 457 VAL A CA 1
ATOM 3563 C C . VAL A 1 457 ? -2.559 20.399 34.297 1.00 79.38 457 VAL A C 1
ATOM 3565 O O . VAL A 1 457 ? -2.642 19.726 35.321 1.00 79.38 457 VAL A O 1
ATOM 3568 N N . LEU A 1 458 ? -2.823 19.880 33.099 1.00 80.94 458 LEU A N 1
ATOM 3569 C CA . LEU A 1 458 ? -3.471 18.579 32.915 1.00 80.94 458 LEU A CA 1
ATOM 3570 C C . LEU A 1 458 ? -2.769 17.392 33.600 1.00 80.94 458 LEU A C 1
ATOM 3572 O O . LEU A 1 458 ? -3.440 16.518 34.146 1.00 80.94 458 LEU A O 1
ATOM 3576 N N . GLN A 1 459 ? -1.433 17.345 33.594 1.00 77.06 459 GLN A N 1
ATOM 3577 C CA . GLN A 1 459 ? -0.694 16.273 34.274 1.00 77.06 459 GLN A CA 1
ATOM 3578 C C . GLN A 1 459 ? -0.878 16.328 35.799 1.00 77.06 459 GLN A C 1
ATOM 3580 O O . GLN A 1 459 ? -1.010 15.282 36.431 1.00 77.06 459 GLN A O 1
ATOM 3585 N N . VAL A 1 460 ? -0.943 17.537 36.367 1.00 78.19 460 VAL A N 1
ATOM 3586 C CA . VAL A 1 460 ? -1.166 17.779 37.801 1.00 78.19 460 VAL A CA 1
ATOM 3587 C C . VAL A 1 460 ? -2.627 17.514 38.166 1.00 78.19 460 VAL A C 1
ATOM 3589 O O . VAL A 1 460 ? -2.894 16.850 39.160 1.00 78.19 460 VAL A O 1
ATOM 3592 N N . HIS A 1 461 ? -3.577 17.921 37.319 1.00 83.88 461 HIS A N 1
ATOM 3593 C CA . HIS A 1 461 ? -4.985 17.570 37.489 1.00 83.88 461 HIS A CA 1
ATOM 3594 C C . HIS A 1 461 ? -5.194 16.048 37.476 1.00 83.88 461 HIS A C 1
ATOM 3596 O O . HIS A 1 461 ? -5.988 15.540 38.261 1.00 83.88 461 HIS A O 1
ATOM 3602 N N . PHE A 1 462 ? -4.517 15.291 36.604 1.00 82.50 462 PHE A N 1
ATOM 3603 C CA . PHE A 1 462 ? -4.630 13.829 36.608 1.00 82.50 462 PHE A CA 1
ATOM 3604 C C . PHE A 1 462 ? -4.108 13.221 37.916 1.00 82.50 462 PHE A C 1
ATOM 3606 O O . PHE A 1 462 ? -4.811 12.423 38.532 1.00 82.50 462 PHE A O 1
ATOM 3613 N N . THR A 1 463 ? -2.911 13.606 38.373 1.00 78.69 463 THR A N 1
ATOM 3614 C CA . THR A 1 463 ? -2.341 13.049 39.611 1.00 78.69 463 THR A CA 1
ATOM 3615 C C . THR A 1 463 ? -3.142 13.445 40.849 1.00 78.69 463 THR A C 1
ATOM 3617 O O . THR A 1 463 ? -3.389 12.587 41.694 1.00 78.69 463 THR A O 1
ATOM 3620 N N . GLN A 1 464 ? -3.613 14.693 40.933 1.00 80.69 464 GLN A N 1
ATOM 3621 C CA . GLN A 1 464 ? -4.497 15.154 42.006 1.00 80.69 464 GLN A CA 1
ATOM 3622 C C . GLN A 1 464 ? -5.831 14.403 41.989 1.00 80.69 464 GLN A C 1
ATOM 3624 O O . GLN A 1 464 ? -6.181 13.791 42.992 1.00 80.69 464 GLN A O 1
ATOM 3629 N N . PHE A 1 465 ? -6.530 14.362 40.848 1.00 81.56 465 PHE A N 1
ATOM 3630 C CA . PHE A 1 465 ? -7.836 13.703 40.730 1.00 81.56 465 PHE A CA 1
ATOM 3631 C C . PHE A 1 465 ? -7.770 12.211 41.086 1.00 81.56 465 PHE A C 1
ATOM 3633 O O . PHE A 1 465 ? -8.653 11.705 41.768 1.00 81.56 465 PHE A O 1
ATOM 3640 N N . VAL A 1 466 ? -6.708 11.507 40.680 1.00 79.56 466 VAL A N 1
ATOM 3641 C CA . VAL A 1 466 ? -6.488 10.090 41.025 1.00 79.56 466 VAL A CA 1
ATOM 3642 C C . VAL A 1 466 ? -6.161 9.888 42.512 1.00 79.56 466 VAL A C 1
ATOM 3644 O O . VAL A 1 466 ? -6.455 8.826 43.061 1.00 79.56 466 VAL A O 1
ATOM 3647 N N . ALA A 1 467 ? -5.584 10.891 43.179 1.00 77.88 467 ALA A N 1
ATOM 3648 C CA . ALA A 1 467 ? -5.257 10.852 44.603 1.00 77.88 467 ALA A CA 1
ATOM 3649 C C . ALA A 1 467 ? -6.385 11.364 45.526 1.00 77.88 467 ALA A C 1
ATOM 3651 O O . ALA A 1 467 ? -6.328 11.098 46.726 1.00 77.88 467 ALA A O 1
ATOM 3652 N N . CYS A 1 468 ? -7.405 12.057 44.996 1.00 76.44 468 CYS A N 1
ATOM 3653 C CA . CYS A 1 468 ? -8.389 12.831 45.770 1.00 76.44 468 CYS A CA 1
ATOM 3654 C C . CYS A 1 468 ? -9.091 12.091 46.921 1.00 76.44 468 CYS A C 1
ATOM 3656 O O . CYS A 1 468 ? -9.372 12.722 47.934 1.00 76.44 468 CYS A O 1
ATOM 3658 N N . LEU A 1 469 ? -9.388 10.791 46.795 1.00 67.31 469 LEU A N 1
ATOM 3659 C CA . LEU A 1 469 ? -10.074 10.037 47.861 1.00 67.31 469 LEU A CA 1
ATOM 3660 C C . LEU A 1 469 ? -9.147 9.527 48.976 1.00 67.31 469 LEU A C 1
ATOM 3662 O O . LEU A 1 469 ? -9.638 9.167 50.042 1.00 67.31 469 LEU A O 1
ATOM 3666 N N . GLY A 1 470 ? -7.832 9.462 48.741 1.00 62.56 470 GLY A N 1
ATOM 3667 C CA . GLY A 1 470 ? -6.867 8.870 49.670 1.00 62.56 470 GLY A CA 1
ATOM 3668 C C . GLY A 1 470 ? -7.043 7.357 49.910 1.00 62.56 470 GLY A C 1
ATOM 3669 O O . GLY A 1 470 ? -8.145 6.816 49.968 1.00 62.56 470 GLY A O 1
ATOM 3670 N N . GLY A 1 471 ? -5.925 6.652 50.106 1.00 59.84 471 GLY A N 1
ATOM 3671 C CA . GLY A 1 471 ? -5.918 5.259 50.571 1.00 59.84 471 GLY A CA 1
ATOM 3672 C C . GLY A 1 471 ? -6.316 4.188 49.539 1.00 59.84 471 GLY A C 1
ATOM 3673 O O . GLY A 1 471 ? -7.223 4.347 48.728 1.00 59.84 471 GLY A O 1
ATOM 3674 N N . SER A 1 472 ? -5.654 3.030 49.636 1.00 62.38 472 SER A N 1
ATOM 3675 C CA . SER A 1 472 ? -5.790 1.844 48.769 1.00 62.38 472 SER A CA 1
ATOM 3676 C C . SER A 1 472 ? -5.491 2.050 47.271 1.00 62.38 472 SER A C 1
ATOM 3678 O O . SER A 1 472 ? -5.827 3.052 46.641 1.00 62.38 472 SER A O 1
ATOM 3680 N N . ARG A 1 473 ? -4.915 1.019 46.645 1.00 66.62 473 ARG A N 1
ATOM 3681 C CA . ARG A 1 473 ? -4.714 0.987 45.187 1.00 66.62 473 ARG A CA 1
ATOM 3682 C C . ARG A 1 473 ? -6.046 0.958 44.419 1.00 66.62 473 ARG A C 1
ATOM 3684 O O . ARG A 1 473 ? -6.105 1.451 43.297 1.00 66.62 473 ARG A O 1
ATOM 3691 N N . THR A 1 474 ? -7.102 0.417 45.029 1.00 68.06 474 THR A N 1
ATOM 3692 C CA . THR A 1 474 ? -8.434 0.237 44.433 1.00 68.06 474 THR A CA 1
ATOM 3693 C C . THR A 1 474 ? -9.136 1.570 44.173 1.00 68.06 474 THR A C 1
ATOM 3695 O O . THR A 1 474 ? -9.568 1.803 43.045 1.00 68.06 474 THR A O 1
ATOM 3698 N N . ARG A 1 475 ? -9.176 2.483 45.160 1.00 72.19 475 ARG A N 1
ATOM 3699 C CA . ARG A 1 475 ? -9.770 3.827 44.995 1.00 72.19 475 ARG A CA 1
ATOM 3700 C C . ARG A 1 475 ? -9.064 4.632 43.900 1.00 72.19 475 ARG A C 1
ATOM 3702 O O . ARG A 1 475 ? -9.725 5.201 43.036 1.00 72.19 475 ARG A O 1
ATOM 3709 N N . GLY A 1 476 ? -7.728 4.608 43.874 1.00 74.00 476 GLY A N 1
ATOM 3710 C CA . GLY A 1 476 ? -6.945 5.261 42.818 1.00 74.00 476 GLY A CA 1
ATOM 3711 C C . GLY A 1 476 ? -7.215 4.681 41.423 1.00 74.00 476 GLY A C 1
ATOM 3712 O O . GLY A 1 476 ? -7.423 5.433 40.474 1.00 74.00 476 GLY A O 1
ATOM 3713 N N . SER A 1 477 ? -7.292 3.349 41.299 1.00 77.12 477 SER A N 1
ATOM 3714 C CA . SER A 1 477 ? -7.674 2.673 40.047 1.00 77.12 477 SER A CA 1
ATOM 3715 C C . SER A 1 477 ? -9.074 3.091 39.580 1.00 77.12 477 SER A C 1
ATOM 3717 O O . SER A 1 477 ? -9.293 3.324 38.394 1.00 77.12 477 SER A O 1
ATOM 3719 N N . PHE A 1 478 ? -10.018 3.250 40.513 1.00 78.25 478 PHE A N 1
ATOM 3720 C CA . PHE A 1 478 ? -11.375 3.691 40.202 1.00 78.25 478 PHE A CA 1
ATOM 3721 C C . PHE A 1 478 ? -11.412 5.147 39.716 1.00 78.25 478 PHE A C 1
ATOM 3723 O O . PHE A 1 478 ? -12.007 5.430 38.681 1.00 78.25 478 PHE A O 1
ATOM 3730 N N . LEU A 1 479 ? -10.707 6.071 40.375 1.00 81.62 479 LEU A N 1
ATOM 3731 C CA . LEU A 1 479 ? -10.644 7.480 39.955 1.00 81.62 479 LEU A CA 1
ATOM 3732 C C . LEU A 1 479 ? -9.947 7.676 38.595 1.00 81.62 479 LEU A C 1
ATOM 3734 O O . LEU A 1 479 ? -10.333 8.567 37.833 1.00 81.62 479 LEU A O 1
ATOM 3738 N N . GLN A 1 480 ? -8.994 6.808 38.229 1.00 84.06 480 GLN A N 1
ATOM 3739 C CA . GLN A 1 480 ? -8.426 6.777 36.871 1.00 84.06 480 GLN A CA 1
ATOM 3740 C C . GLN A 1 480 ? -9.510 6.549 35.806 1.00 84.06 480 GLN A C 1
ATOM 3742 O O . GLN A 1 480 ? -9.481 7.214 34.769 1.00 84.06 480 GLN A O 1
ATOM 3747 N N . LEU A 1 481 ? -10.490 5.670 36.059 1.00 84.75 481 LEU A N 1
ATOM 3748 C CA . LEU A 1 481 ? -11.595 5.411 35.126 1.00 84.75 481 LEU A CA 1
ATOM 3749 C C . LEU A 1 481 ? -12.407 6.675 34.832 1.00 84.75 481 LEU A C 1
ATOM 3751 O O . LEU A 1 481 ? -12.632 6.986 33.663 1.00 84.75 481 LEU A O 1
ATOM 3755 N N . PHE A 1 482 ? -12.809 7.422 35.868 1.00 85.88 482 PHE A N 1
ATOM 3756 C CA . PHE A 1 482 ? -13.590 8.653 35.688 1.00 85.88 482 PHE A CA 1
ATOM 3757 C C . PHE A 1 482 ? -12.810 9.686 34.902 1.00 85.88 482 PHE A C 1
ATOM 3759 O O . PHE A 1 482 ? -13.349 10.262 33.962 1.00 85.88 482 PHE A O 1
ATOM 3766 N N . TRP A 1 483 ? -11.533 9.888 35.224 1.00 88.88 483 TRP A N 1
ATOM 3767 C CA . TRP A 1 483 ? -10.717 10.857 34.505 1.00 88.88 483 TRP A CA 1
ATOM 3768 C C . TRP A 1 483 ? -10.565 10.495 33.016 1.00 88.88 483 TRP A C 1
ATOM 3770 O O . TRP A 1 483 ? -10.715 11.349 32.135 1.00 88.88 483 TRP A O 1
ATOM 3780 N N . LEU A 1 484 ? -10.353 9.209 32.715 1.00 88.06 484 LEU A N 1
ATOM 3781 C CA . LEU A 1 484 ? -10.301 8.684 31.346 1.00 88.06 484 LEU A CA 1
ATOM 3782 C C . LEU A 1 484 ? -11.663 8.793 30.628 1.00 88.06 484 LEU A C 1
ATOM 3784 O O . LEU A 1 484 ? -11.713 9.125 29.443 1.00 88.06 484 LEU A O 1
ATOM 3788 N N . CYS A 1 485 ? -12.780 8.589 31.330 1.00 88.62 485 CYS A N 1
ATOM 3789 C CA . CYS A 1 485 ? -14.118 8.755 30.764 1.00 88.62 485 CYS A CA 1
ATOM 3790 C C . CYS A 1 485 ? -14.458 10.226 30.485 1.00 88.62 485 CYS A C 1
ATOM 3792 O O . CYS A 1 485 ? -14.883 10.552 29.375 1.00 88.62 485 CYS A O 1
ATOM 3794 N N . CYS A 1 486 ? -14.232 11.129 31.442 1.00 89.81 486 CYS A N 1
ATOM 3795 C CA . CYS A 1 486 ? -14.477 12.565 31.293 1.00 89.81 486 CYS A CA 1
ATOM 3796 C C . CYS A 1 486 ? -13.676 13.153 30.128 1.00 89.81 486 CYS A C 1
ATOM 3798 O O . CYS A 1 486 ? -14.245 13.819 29.263 1.00 89.81 486 CYS A O 1
ATOM 3800 N N . THR A 1 487 ? -12.379 12.837 30.034 1.00 89.00 487 THR A N 1
ATOM 3801 C CA . THR A 1 487 ? -11.553 13.265 28.892 1.00 89.00 487 THR A CA 1
ATOM 3802 C C . THR A 1 487 ? -12.057 12.689 27.563 1.00 89.00 487 THR A C 1
ATOM 3804 O O . THR A 1 487 ? -12.124 13.416 26.570 1.00 89.00 487 THR A O 1
ATOM 3807 N N . SER A 1 488 ? -12.507 11.429 27.522 1.00 88.38 488 SER A N 1
ATOM 3808 C CA . SER A 1 488 ? -13.119 10.862 26.313 1.00 88.38 488 SER A CA 1
ATOM 3809 C C . SER A 1 488 ? -14.419 11.568 25.909 1.00 88.38 488 SER A C 1
ATOM 3811 O O . SER A 1 488 ? -14.632 11.801 24.718 1.00 88.38 488 SER A O 1
ATOM 3813 N N . VAL A 1 489 ? -15.288 11.915 26.865 1.00 88.44 489 VAL A N 1
ATOM 3814 C CA . VAL A 1 489 ? -16.576 12.581 26.594 1.00 88.44 489 VAL A CA 1
ATOM 3815 C C . VAL A 1 489 ? -16.368 14.027 26.140 1.00 88.44 489 VAL A C 1
ATOM 3817 O O . VAL A 1 489 ? -16.950 14.418 25.128 1.00 88.44 489 VAL A O 1
ATOM 3820 N N . ILE A 1 490 ? -15.487 14.792 26.798 1.00 88.81 490 ILE A N 1
ATOM 3821 C CA . ILE A 1 490 ? -15.112 16.157 26.378 1.00 88.81 490 ILE A CA 1
ATOM 3822 C C . ILE A 1 490 ? -14.553 16.146 24.947 1.00 88.81 490 ILE A C 1
ATOM 3824 O O . ILE A 1 490 ? -14.943 16.968 24.116 1.00 88.81 490 ILE A O 1
ATOM 3828 N N . TRP A 1 491 ? -13.677 15.188 24.623 1.00 86.44 491 TRP A N 1
ATOM 3829 C CA . TRP A 1 491 ? -13.099 15.082 23.282 1.00 86.44 491 TRP A CA 1
ATOM 3830 C C . TRP A 1 491 ? -14.134 14.731 22.205 1.00 86.44 491 TRP A C 1
ATOM 3832 O O . TRP A 1 491 ? -14.132 15.342 21.134 1.00 86.44 491 TRP A O 1
ATOM 3842 N N . HIS A 1 492 ? -15.037 13.783 22.482 1.00 83.44 492 HIS A N 1
ATOM 3843 C CA . HIS A 1 492 ? -16.114 13.427 21.555 1.00 83.44 492 HIS A CA 1
ATOM 3844 C C . HIS A 1 492 ? -17.098 14.580 21.338 1.00 83.44 492 HIS A C 1
ATOM 3846 O O . HIS A 1 492 ? -17.425 14.881 20.193 1.00 83.44 492 HIS A O 1
ATOM 3852 N N . GLU A 1 493 ? -17.506 15.277 22.399 1.00 85.06 493 GLU A N 1
ATOM 3853 C CA . GLU A 1 493 ? -18.379 16.449 22.293 1.00 85.06 493 GLU A CA 1
ATOM 3854 C C . GLU A 1 493 ? -17.724 17.571 21.473 1.00 85.06 493 GLU A C 1
ATOM 3856 O O . GLU A 1 493 ? -18.335 18.107 20.547 1.00 85.06 493 GLU A O 1
ATOM 3861 N N . ARG A 1 494 ? -16.444 17.876 21.733 1.00 82.44 494 ARG A N 1
ATOM 3862 C CA . ARG A 1 494 ? -15.662 18.817 20.915 1.00 82.44 494 ARG A CA 1
ATOM 3863 C C . ARG A 1 494 ? -15.640 18.409 19.442 1.00 82.44 494 ARG A C 1
ATOM 3865 O O . ARG A 1 494 ? -15.580 19.290 18.590 1.00 82.44 494 ARG A O 1
ATOM 3872 N N . ASN A 1 495 ? -15.614 17.115 19.123 1.00 80.44 495 ASN A N 1
ATOM 3873 C CA . ASN A 1 495 ? -15.596 16.648 17.736 1.00 80.44 495 ASN A CA 1
ATOM 3874 C C . ASN A 1 495 ? -16.973 16.751 17.075 1.00 80.44 495 ASN A C 1
ATOM 3876 O O . ASN A 1 495 ? -17.029 17.237 15.950 1.00 80.44 495 ASN A O 1
ATOM 3880 N N . ASN A 1 496 ? -18.064 16.421 17.771 1.00 79.50 496 ASN A N 1
ATOM 3881 C CA . ASN A 1 496 ? -19.423 16.645 17.263 1.00 79.50 496 ASN A CA 1
ATOM 3882 C C . ASN A 1 496 ? -19.652 18.130 16.926 1.00 79.50 496 ASN A C 1
ATOM 3884 O O . ASN A 1 496 ? -20.045 18.449 15.805 1.00 79.50 496 ASN A O 1
ATOM 3888 N N . ARG A 1 497 ? -19.260 19.046 17.823 1.00 81.38 497 ARG A N 1
ATOM 3889 C CA . ARG A 1 497 ? -19.383 20.497 17.592 1.00 81.38 497 ARG A CA 1
ATOM 3890 C C . ARG A 1 497 ? -18.550 21.020 16.416 1.00 81.38 497 ARG A C 1
ATOM 3892 O O . ARG A 1 497 ? -18.917 22.031 15.834 1.00 81.38 497 ARG A O 1
ATOM 3899 N N . VAL A 1 498 ? -17.434 20.368 16.062 1.00 73.62 498 VAL A N 1
ATOM 3900 C CA . VAL A 1 498 ? -16.598 20.771 14.907 1.00 73.62 498 VAL A CA 1
ATOM 3901 C C . VAL A 1 498 ? -17.056 20.141 13.598 1.00 73.62 498 VAL A C 1
ATOM 3903 O O . VAL A 1 498 ? -17.050 20.821 12.582 1.00 73.62 498 VAL A O 1
ATOM 3906 N N . PHE A 1 499 ? -17.379 18.848 13.603 1.00 72.44 499 PHE A N 1
ATOM 3907 C CA . PHE A 1 499 ? -17.564 18.068 12.373 1.00 72.44 499 PHE A CA 1
ATOM 3908 C C . PHE A 1 499 ? -19.030 17.811 12.019 1.00 72.44 499 PHE A C 1
ATOM 3910 O O . PHE A 1 499 ? -19.304 17.403 10.898 1.00 72.44 499 PHE A O 1
ATOM 3917 N N . LYS A 1 500 ? -19.959 18.035 12.955 1.00 72.31 500 LYS A N 1
ATOM 3918 C CA . LYS A 1 500 ? -21.403 17.828 12.761 1.00 72.31 500 LYS A CA 1
ATOM 3919 C C . LYS A 1 500 ? -22.257 19.060 13.074 1.00 72.31 500 LYS A C 1
ATOM 3921 O O . LYS A 1 500 ? -23.465 19.006 12.908 1.00 72.31 500 LYS A O 1
ATOM 3926 N N . ALA A 1 501 ? -21.651 20.130 13.600 1.00 73.81 501 ALA A N 1
ATOM 3927 C CA . ALA A 1 501 ? -22.343 21.283 14.195 1.00 73.81 501 ALA A CA 1
ATOM 3928 C C . ALA A 1 501 ? -23.345 20.929 15.328 1.00 73.81 501 ALA A C 1
ATOM 3930 O O . ALA A 1 501 ? -24.132 21.769 15.756 1.00 73.81 501 ALA A O 1
ATOM 3931 N N . GLU A 1 502 ? -23.279 19.708 15.869 1.00 75.56 502 GLU A N 1
ATOM 3932 C CA . GLU A 1 502 ? -24.129 19.224 16.961 1.00 75.56 502 GLU A CA 1
ATOM 3933 C C . GLU A 1 502 ? -23.506 19.558 18.324 1.00 75.56 502 GLU A C 1
ATOM 3935 O O . GLU A 1 502 ? -22.350 19.213 18.590 1.00 75.56 502 GLU A O 1
ATOM 3940 N N . GLY A 1 503 ? -24.284 20.171 19.221 1.00 75.06 503 GLY A N 1
ATOM 3941 C CA . GLY A 1 503 ? -23.907 20.410 20.615 1.00 75.06 503 GLY A CA 1
ATOM 3942 C C . GLY A 1 503 ? -24.929 19.819 21.585 1.00 75.06 503 GLY A C 1
ATOM 3943 O O . GLY A 1 503 ? -26.130 19.975 21.393 1.00 75.06 503 GLY A O 1
ATOM 3944 N N . THR A 1 504 ? -24.456 19.160 22.641 1.00 81.62 504 THR A N 1
ATOM 3945 C CA . THR A 1 504 ? -25.290 18.649 23.740 1.00 81.62 504 THR A CA 1
ATOM 3946 C C . THR A 1 504 ? -25.111 19.463 25.019 1.00 81.62 504 THR A C 1
ATOM 3948 O O . THR A 1 504 ? -24.081 20.113 25.225 1.00 81.62 504 THR A O 1
ATOM 3951 N N . THR A 1 505 ? -26.134 19.459 25.877 1.00 86.94 505 THR A N 1
ATOM 3952 C CA . THR A 1 505 ? -26.119 20.205 27.143 1.00 86.94 505 THR A CA 1
ATOM 3953 C C . THR A 1 505 ? -25.160 19.572 28.152 1.00 86.94 505 THR A C 1
ATOM 3955 O O . THR A 1 505 ? -24.834 18.386 28.076 1.00 86.94 505 THR A O 1
ATOM 3958 N N . MET A 1 506 ? -24.733 20.342 29.155 1.00 85.94 506 MET A N 1
ATOM 3959 C CA . MET A 1 506 ? -23.816 19.841 30.185 1.00 85.94 506 MET A CA 1
ATOM 3960 C C . MET A 1 506 ? -24.401 18.647 30.971 1.00 85.94 506 MET A C 1
ATOM 3962 O O . MET A 1 506 ? -23.680 17.714 31.316 1.00 85.94 506 MET A O 1
ATOM 3966 N N . GLN A 1 507 ? -25.722 18.615 31.182 1.00 86.62 507 GLN A N 1
ATOM 3967 C CA . GLN A 1 507 ? -26.414 17.471 31.792 1.00 86.62 507 GLN A CA 1
ATOM 3968 C C . GLN A 1 507 ? -26.387 16.235 30.879 1.00 86.62 507 GLN A C 1
ATOM 3970 O O . GLN A 1 507 ? -26.111 15.135 31.349 1.00 86.62 507 GLN A O 1
ATOM 3975 N N . GLN A 1 508 ? -26.579 16.400 29.565 1.00 86.62 508 GLN A N 1
ATOM 3976 C CA . GLN A 1 508 ? -26.430 15.304 28.599 1.00 86.62 508 GLN A CA 1
ATOM 3977 C C . GLN A 1 508 ? -24.982 14.786 28.537 1.00 86.62 508 GLN A C 1
ATOM 3979 O O . GLN A 1 508 ? -24.766 13.587 28.365 1.00 86.62 508 GLN A O 1
ATOM 3984 N N . MET A 1 509 ? -23.978 15.653 28.716 1.00 88.62 509 MET A N 1
ATOM 3985 C CA . MET A 1 509 ? -22.579 15.231 28.862 1.00 88.62 509 MET A CA 1
ATOM 3986 C C . MET A 1 509 ? -22.341 14.427 30.146 1.00 88.62 509 MET A C 1
ATOM 3988 O O . MET A 1 509 ? -21.659 13.404 30.092 1.00 88.62 509 MET A O 1
ATOM 3992 N N . LEU A 1 510 ? -22.926 14.835 31.276 1.00 89.50 510 LEU A N 1
ATOM 3993 C CA . LEU A 1 510 ? -22.858 14.073 32.526 1.00 89.50 510 LEU A CA 1
ATOM 3994 C C . LEU A 1 510 ? -23.502 12.687 32.371 1.00 89.50 510 LEU A C 1
ATOM 3996 O O . LEU A 1 510 ? -22.885 11.690 32.733 1.00 89.50 510 LEU A O 1
ATOM 4000 N N . GLU A 1 511 ? -24.692 12.595 31.773 1.00 87.44 511 GLU A N 1
ATOM 4001 C CA . GLU A 1 511 ? -25.348 11.303 31.526 1.00 87.44 511 GLU A CA 1
ATOM 4002 C C . GLU A 1 511 ? -24.538 10.410 30.569 1.00 87.44 511 GLU A C 1
ATOM 4004 O O . GLU A 1 511 ? -24.421 9.209 30.812 1.00 87.44 511 GLU A O 1
ATOM 4009 N N . LYS A 1 512 ? -23.864 10.977 29.553 1.00 87.62 512 LYS A N 1
ATOM 4010 C CA . LYS A 1 512 ? -22.880 10.236 28.737 1.00 87.62 512 LYS A CA 1
ATOM 4011 C C . LYS A 1 512 ? -21.732 9.673 29.590 1.00 87.62 512 LYS A C 1
ATOM 4013 O O . LYS A 1 512 ? -21.332 8.535 29.359 1.00 87.62 512 LYS A O 1
ATOM 4018 N N . VAL A 1 513 ? -21.211 10.420 30.574 1.00 87.75 513 VAL A N 1
ATOM 4019 C CA . VAL A 1 513 ? -20.180 9.916 31.509 1.00 87.75 513 VAL A CA 1
ATOM 4020 C C . VAL A 1 513 ? -20.734 8.775 32.368 1.00 87.75 513 VAL A C 1
ATOM 4022 O O . VAL A 1 513 ? -20.129 7.702 32.398 1.00 87.75 513 VAL A O 1
ATOM 4025 N N . LYS A 1 514 ? -21.899 8.959 33.010 1.00 87.38 514 LYS A N 1
ATOM 4026 C CA . LYS A 1 514 ? -22.546 7.925 33.844 1.00 87.38 514 LYS A CA 1
ATOM 4027 C C . LYS A 1 514 ? -22.769 6.624 33.074 1.00 87.38 514 LYS A C 1
ATOM 4029 O O . LYS A 1 514 ? -22.452 5.546 33.580 1.00 87.38 514 LYS A O 1
ATOM 4034 N N . LEU A 1 515 ? -23.280 6.744 31.847 1.00 85.38 515 LEU A N 1
ATOM 4035 C CA . LEU A 1 515 ? -23.603 5.632 30.962 1.00 85.38 515 LEU A CA 1
ATOM 4036 C C . LEU A 1 515 ? -22.341 4.913 30.465 1.00 85.38 515 LEU A C 1
ATOM 4038 O O . LEU A 1 515 ? -22.261 3.693 30.576 1.00 85.38 515 LEU A O 1
ATOM 4042 N N . CYS A 1 516 ? -21.333 5.641 29.968 1.00 84.88 516 CYS A N 1
ATOM 4043 C CA . CYS A 1 516 ? -20.057 5.048 29.547 1.00 84.88 516 CYS A CA 1
ATOM 4044 C C . CYS A 1 516 ? -19.391 4.269 30.688 1.00 84.88 516 CYS A C 1
ATOM 4046 O O . CYS A 1 516 ? -19.000 3.120 30.489 1.00 84.88 516 CYS A O 1
ATOM 4048 N N . MET A 1 517 ? -19.327 4.858 31.886 1.00 82.81 517 MET A N 1
ATOM 4049 C CA . MET A 1 517 ? -18.770 4.196 33.067 1.00 82.81 517 MET A CA 1
ATOM 4050 C C . MET A 1 517 ? -19.570 2.945 33.460 1.00 82.81 517 MET A C 1
ATOM 4052 O O . MET A 1 517 ? -18.966 1.910 33.738 1.00 82.81 517 MET A O 1
ATOM 4056 N N . TYR A 1 518 ? -20.908 2.997 33.418 1.00 81.94 518 TYR A N 1
ATOM 4057 C CA . TYR A 1 518 ? -21.758 1.825 33.666 1.00 81.94 518 TYR A CA 1
ATOM 4058 C C . TYR A 1 518 ? -21.445 0.677 32.696 1.00 81.94 518 TYR A C 1
ATOM 4060 O O . TYR A 1 518 ? -21.247 -0.456 33.130 1.00 81.94 518 TYR A O 1
ATOM 4068 N N . TRP A 1 519 ? -21.347 0.956 31.391 1.00 79.62 519 TRP A N 1
ATOM 4069 C CA . TRP A 1 519 ? -21.035 -0.068 30.388 1.00 79.62 519 TRP A CA 1
ATOM 4070 C C . TRP A 1 519 ? -19.621 -0.637 30.536 1.00 79.62 519 TRP A C 1
ATOM 4072 O O . TRP A 1 519 ? -19.453 -1.849 30.418 1.00 79.62 519 TRP A O 1
ATOM 4082 N N . TRP A 1 520 ? -18.618 0.198 30.830 1.00 82.56 520 TRP A N 1
ATOM 4083 C CA . TRP A 1 520 ? -17.243 -0.263 31.065 1.00 82.56 520 TRP A CA 1
ATOM 4084 C C . TRP A 1 520 ? -17.163 -1.182 32.289 1.00 82.56 520 TRP A C 1
ATOM 4086 O O . TRP A 1 520 ? -16.532 -2.234 32.225 1.00 82.56 520 TRP A O 1
ATOM 4096 N N . MET A 1 521 ? -17.860 -0.845 33.378 1.00 78.00 521 MET A N 1
ATOM 4097 C CA . MET A 1 521 ? -17.910 -1.700 34.566 1.00 78.00 521 MET A CA 1
ATOM 4098 C C . MET A 1 521 ? -18.709 -2.983 34.310 1.00 78.00 521 MET A C 1
ATOM 4100 O O . MET A 1 521 ? -18.222 -4.071 34.609 1.00 78.00 521 MET A O 1
ATOM 4104 N N . LYS A 1 522 ? -19.892 -2.897 33.691 1.00 74.19 522 LYS A N 1
ATOM 4105 C CA . LYS A 1 522 ? -20.744 -4.060 33.383 1.00 74.19 522 LYS A CA 1
ATOM 4106 C C . LYS A 1 522 ? -20.064 -5.075 32.457 1.00 74.19 522 LYS A C 1
ATOM 4108 O O . LYS A 1 522 ? -20.272 -6.271 32.626 1.00 74.19 522 LYS A O 1
ATOM 4113 N N . ALA A 1 523 ? -19.229 -4.621 31.520 1.00 72.12 523 ALA A N 1
ATOM 4114 C CA . ALA A 1 523 ? -18.459 -5.499 30.635 1.00 72.12 523 ALA A CA 1
ATOM 4115 C C . ALA A 1 523 ? -17.412 -6.360 31.372 1.00 72.12 523 ALA A C 1
ATOM 4117 O O . ALA A 1 523 ? -16.999 -7.392 30.850 1.00 72.12 523 ALA A O 1
ATOM 4118 N N . HIS A 1 524 ? -16.990 -5.959 32.578 1.00 67.50 524 HIS A N 1
ATOM 4119 C CA . HIS A 1 524 ? -15.991 -6.675 33.380 1.00 67.50 524 HIS A CA 1
ATOM 4120 C C . HIS A 1 524 ? -16.535 -7.265 34.691 1.00 67.50 524 HIS A C 1
ATOM 4122 O O . HIS A 1 524 ? -15.915 -8.170 35.246 1.00 67.50 524 HIS A O 1
ATOM 4128 N N . TYR A 1 525 ? -17.692 -6.801 35.167 1.00 68.81 525 TYR A N 1
ATOM 4129 C CA . TYR A 1 525 ? -18.373 -7.299 36.361 1.00 68.81 525 TYR A CA 1
ATOM 4130 C C . TYR A 1 525 ? -19.785 -7.768 35.996 1.00 68.81 525 TYR A C 1
ATOM 4132 O O . TYR A 1 525 ? -20.745 -6.999 36.024 1.00 68.81 525 TYR A O 1
ATOM 4140 N N . VAL A 1 526 ? -19.918 -9.059 35.680 1.00 57.16 526 VAL A N 1
ATOM 4141 C CA . VAL A 1 526 ? -21.187 -9.682 35.247 1.00 57.16 526 VAL A CA 1
ATOM 4142 C C . VAL A 1 526 ? -22.307 -9.503 36.289 1.00 57.16 526 VAL A C 1
ATOM 4144 O O . VAL A 1 526 ? -23.471 -9.346 35.931 1.00 57.16 526 VAL A O 1
ATOM 4147 N N . HIS A 1 527 ? -21.953 -9.436 37.576 1.00 57.72 527 HIS A N 1
ATOM 4148 C CA . HIS A 1 527 ? -22.885 -9.240 38.693 1.00 57.72 527 HIS A CA 1
ATOM 4149 C C . HIS A 1 527 ? -23.224 -7.765 39.005 1.00 57.72 527 HIS A C 1
ATOM 4151 O O . HIS A 1 527 ? -23.817 -7.494 40.042 1.00 57.72 527 HIS A O 1
ATOM 4157 N N . LEU A 1 528 ? -22.904 -6.793 38.136 1.00 61.88 528 LEU A N 1
ATOM 4158 C CA . LEU A 1 528 ? -23.240 -5.368 38.356 1.00 61.88 528 LEU A CA 1
ATOM 4159 C C . LEU A 1 528 ? -24.744 -5.026 38.153 1.00 61.88 528 LEU A C 1
ATOM 4161 O O . LEU A 1 528 ? -25.122 -3.855 38.089 1.00 61.88 528 LEU A O 1
ATOM 4165 N N . GLY A 1 529 ? -25.618 -6.029 38.018 1.00 52.12 529 GLY A N 1
ATOM 4166 C CA . GLY A 1 529 ? -27.066 -5.893 38.231 1.00 52.12 529 GLY A CA 1
ATOM 4167 C C . GLY A 1 529 ? -27.375 -6.227 39.691 1.00 52.12 529 GLY A C 1
ATOM 4168 O O . GLY A 1 529 ? -26.904 -7.233 40.198 1.00 52.12 529 GLY A O 1
ATOM 4169 N N . ILE A 1 530 ? -28.119 -5.412 40.437 1.00 50.00 530 ILE A N 1
ATOM 4170 C CA . ILE A 1 530 ? -29.593 -5.379 40.344 1.00 50.00 530 ILE A CA 1
ATOM 4171 C C . ILE A 1 530 ? -30.175 -3.945 40.434 1.00 50.00 530 ILE A C 1
ATOM 4173 O O . ILE A 1 530 ? -31.375 -3.748 40.256 1.00 50.00 530 ILE A O 1
ATOM 4177 N N . HIS A 1 531 ? -29.352 -2.910 40.647 1.00 54.47 531 HIS A N 1
ATOM 4178 C CA . HIS A 1 531 ? -29.837 -1.543 40.899 1.00 54.47 531 HIS A CA 1
ATOM 4179 C C . HIS A 1 531 ? -29.217 -0.479 39.979 1.00 54.47 531 HIS A C 1
ATOM 4181 O O . HIS A 1 531 ? -28.300 0.239 40.378 1.00 54.47 531 HIS A O 1
ATOM 4187 N N . THR A 1 532 ? -29.787 -0.290 38.784 1.00 60.94 532 THR A N 1
ATOM 4188 C CA . THR A 1 532 ? -29.467 0.866 37.919 1.00 60.94 532 THR A CA 1
ATOM 4189 C C . THR A 1 532 ? -29.644 2.185 38.675 1.00 60.94 532 THR A C 1
ATOM 4191 O O . THR A 1 532 ? -28.728 2.995 38.705 1.00 60.94 532 THR A O 1
ATOM 4194 N N . HIS A 1 533 ? -30.753 2.364 39.398 1.00 68.19 533 HIS A N 1
ATOM 4195 C CA . HIS A 1 533 ? -30.996 3.573 40.193 1.00 68.19 533 HIS A CA 1
ATOM 4196 C C . HIS A 1 533 ? -29.854 3.901 41.176 1.00 68.19 533 HIS A C 1
ATOM 4198 O O . HIS A 1 533 ? -29.470 5.063 41.296 1.00 68.19 533 HIS A O 1
ATOM 4204 N N . ARG A 1 534 ? -29.269 2.896 41.852 1.00 70.06 534 ARG A N 1
ATOM 4205 C CA . ARG A 1 534 ? -28.169 3.131 42.806 1.00 70.06 534 ARG A CA 1
ATOM 4206 C C . ARG A 1 534 ? -26.885 3.592 42.119 1.00 70.06 534 ARG A C 1
ATOM 4208 O O . ARG A 1 534 ? -26.196 4.433 42.679 1.00 70.06 534 ARG A O 1
ATOM 4215 N N . TRP A 1 535 ? -26.588 3.116 40.906 1.00 79.62 535 TRP A N 1
ATOM 4216 C CA . TRP A 1 535 ? -25.422 3.590 40.149 1.00 79.62 535 TRP A CA 1
ATOM 4217 C C . TRP A 1 535 ? -25.541 5.076 39.793 1.00 79.62 535 TRP A C 1
ATOM 4219 O O . TRP A 1 535 ? -24.584 5.834 39.935 1.00 79.62 535 TRP A O 1
ATOM 4229 N N . TRP A 1 536 ? -26.735 5.514 39.382 1.00 83.69 536 TRP A N 1
ATOM 4230 C CA . TRP A 1 536 ? -26.990 6.917 39.047 1.00 83.69 536 TRP A CA 1
ATOM 4231 C C . TRP A 1 536 ? -26.968 7.846 40.271 1.00 83.69 536 TRP A C 1
ATOM 4233 O O . TRP A 1 536 ? -26.682 9.030 40.090 1.00 83.69 536 TRP A O 1
ATOM 4243 N N . SER A 1 537 ? -27.214 7.336 41.486 1.00 78.31 537 SER A N 1
ATOM 4244 C CA . SER A 1 537 ? -27.178 8.120 42.731 1.00 78.31 537 SER A CA 1
ATOM 4245 C C . SER A 1 537 ? -25.845 8.061 43.489 1.00 78.31 537 SER A C 1
ATOM 4247 O O . SER A 1 537 ? -25.410 9.087 43.989 1.00 78.31 537 SER A O 1
ATOM 4249 N N . SER A 1 538 ? -25.202 6.892 43.602 1.00 75.88 538 SER A N 1
ATOM 4250 C CA . SER A 1 538 ? -23.913 6.717 44.292 1.00 75.88 538 SER A CA 1
ATOM 4251 C C . SER A 1 538 ? -23.130 5.515 43.726 1.00 75.88 538 SER A C 1
ATOM 4253 O O . SER A 1 538 ? -23.350 4.366 44.133 1.00 75.88 538 SER A O 1
ATOM 4255 N N . PRO A 1 539 ? -22.207 5.740 42.770 1.00 75.50 539 PRO A N 1
ATOM 4256 C CA . PRO A 1 539 ? -21.454 4.663 42.124 1.00 75.50 539 PRO A CA 1
ATOM 4257 C C . PRO A 1 539 ? -20.356 4.066 43.022 1.00 75.50 539 PRO A C 1
ATOM 4259 O O . PRO A 1 539 ? -19.964 2.923 42.803 1.00 75.50 539 PRO A O 1
ATOM 4262 N N . LEU A 1 540 ? -19.883 4.800 44.039 1.00 72.88 540 LEU A N 1
ATOM 4263 C CA . LEU A 1 540 ? -18.892 4.326 45.019 1.00 72.88 540 LEU A CA 1
ATOM 4264 C C . LEU A 1 540 ? -19.469 3.200 45.897 1.00 72.88 540 LEU A C 1
ATOM 4266 O O . LEU A 1 540 ? -18.904 2.106 45.967 1.00 72.88 540 LEU A O 1
ATOM 4270 N N . VAL A 1 541 ? -20.673 3.416 46.441 1.00 71.12 541 VAL A N 1
ATOM 4271 C CA . VAL A 1 541 ? -21.419 2.421 47.235 1.00 71.12 541 VAL A CA 1
ATOM 4272 C C . VAL A 1 541 ? -21.766 1.179 46.404 1.00 71.12 541 VAL A C 1
ATOM 4274 O O . VAL A 1 541 ? -21.745 0.061 46.913 1.00 71.12 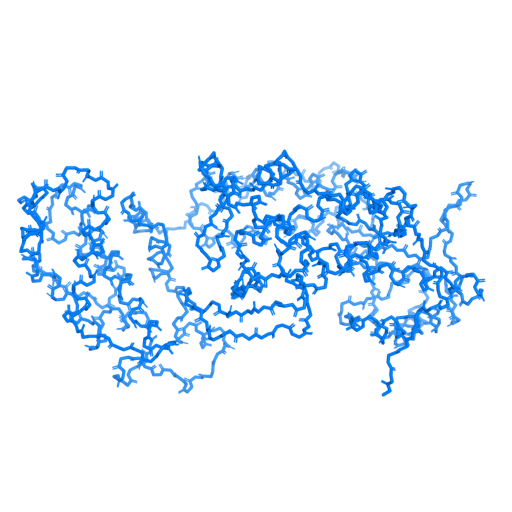541 VAL A O 1
ATOM 4277 N N . CYS A 1 542 ? -22.019 1.333 45.099 1.00 68.81 542 CYS A N 1
ATOM 4278 C CA . CYS A 1 542 ? -22.267 0.201 44.193 1.00 68.81 542 CYS A CA 1
ATOM 4279 C C . CYS A 1 542 ? -21.065 -0.746 44.020 1.00 68.81 542 CYS A C 1
ATOM 4281 O O . CYS A 1 542 ? -21.219 -1.807 43.417 1.00 68.81 542 CYS A O 1
ATOM 4283 N N . LEU A 1 543 ? -19.882 -0.367 44.508 1.00 66.19 543 LEU A N 1
ATOM 4284 C CA . LEU A 1 543 ? -18.632 -1.112 44.356 1.00 66.19 543 LEU A CA 1
ATOM 4285 C C . LEU A 1 543 ? -17.980 -1.473 45.697 1.00 66.19 543 LEU A C 1
ATOM 4287 O O . LEU A 1 543 ? -16.853 -1.965 45.702 1.00 66.19 543 LEU A O 1
ATOM 4291 N N . GLY A 1 544 ? -18.668 -1.234 46.820 1.00 64.12 544 GLY A N 1
ATOM 4292 C CA . GLY A 1 544 ? -18.116 -1.455 48.161 1.00 64.12 544 GLY A CA 1
ATOM 4293 C C . GLY A 1 544 ? -16.926 -0.545 48.477 1.00 64.12 544 GLY A C 1
ATOM 4294 O O . GLY A 1 544 ? -16.018 -0.948 49.200 1.00 64.12 544 GLY A O 1
ATOM 4295 N N . ILE A 1 545 ? -16.899 0.651 47.881 1.00 63.97 545 ILE A N 1
ATOM 4296 C CA . ILE A 1 545 ? -15.907 1.687 48.158 1.00 63.97 545 ILE A CA 1
ATOM 4297 C C . ILE A 1 545 ? -16.575 2.737 49.051 1.00 63.97 545 ILE A C 1
ATOM 4299 O O . ILE A 1 545 ? -17.041 3.762 48.556 1.00 63.97 545 ILE A O 1
ATOM 4303 N N . ASP A 1 546 ? -16.626 2.447 50.349 1.00 55.00 546 ASP A N 1
ATOM 4304 C CA . ASP A 1 546 ? -16.840 3.461 51.392 1.00 55.00 546 ASP A CA 1
ATOM 4305 C C . ASP A 1 546 ? -15.579 4.336 51.549 1.00 55.00 546 ASP A C 1
ATOM 4307 O O . ASP A 1 546 ? -14.478 3.854 51.169 1.00 55.00 546 ASP A O 1
#